Protein AF-A0A1W5D2E6-F1 (afdb_monomer_lite)

Radius of gyration: 30.98 Å; chains: 1; bounding box: 102×56×121 Å

pLDDT: mean 81.38, std 22.85, range [20.59, 98.94]

Organism: NCBI:txid136370

Foldseek 3Di:
DDDDDDDDDDDDDDPDPPPDPPPLDFQQFWDWDWQFIARPPFQWTFFFPAFEDWPQADPQLAHDPPDPDTDACLLPLLNLVQCLVLCVLLVGQEYEYSDHDLVGQSPNSLSSCRVSNHAYEYELDHNVQAQALLFGAQAPRNLVSSVSNCVSPLVRSSHQAYELGTASPVFLSSQLNLLSSLLSQLQSQVSCVLVVTPDHWYEHEHEPRPLCVLLSLQQLQDDDPSSHGQEYEYQAELDFDPADCVLSCVLVVQVSQLLRGHHYAHAEYFHVPDPPTLPPCLCVCLDPSNVSGHSYYYYYHPEDDPLRRHQWYDDPSHTHGDPNSVSSSVSNVPHDHDIDGNVPDDNPNPDTHHNDDDDSRHQFDSQHEANYDPVLLVLQLLQFFKFFDDDQDQVVLQVLQVVLCVPDPLLQQLLDDTRRVSRGFLCVRYASRSSSGSSLRSQVVVPPPVDDLCSRCSVPRMHGDDRDDGDDVSNVSDVQCPPSRRGHRPDDYDPPPPPPDDDDDDDDDDRDDHDHRHDDPDPDDLADPADDFADPQPSPDDDDDDDDDDDDDDDDDDDDDPPPPPDPDFDWDWDAPLNNQKIFTFGPQWDWCVSPDDDPSQKTKIAGVRRHKIKMKGKAQADPDDPDVVVSQVVVVCNRHPDPPAKAWLDKDFDAQQQDDRPWTKMKTKIKHADDDDDDDPDFDFGIKIKIWMWTDDPQLSIIMIIIMIGGHTVPPFDPVQDDSNVPRHTDVVVVVVVRVVRRSHGIHRPRPCSSPRRD

InterPro domains:
  IPR004886 Glucanosyltransferase [PF03198] (22-335)
  IPR004886 Glucanosyltransferase [PTHR31468] (7-537)
  IPR007681 Ran-interacting Mog1 protein [PF04603] (575-712)
  IPR012946 X8 domain [PF07983] (384-463)
  IPR012946 X8 domain [SM00768] (384-476)
  IPR016123 Mog1/PsbP, alpha/beta/alpha sandwich [SSF55724] (571-757)
  IPR017853 Glycoside hydrolase superfamily [SSF51445] (30-332)

Structure (mmCIF, N/CA/C/O backbone):
data_AF-A0A1W5D2E6-F1
#
_entry.id   AF-A0A1W5D2E6-F1
#
loop_
_atom_site.group_PDB
_atom_site.id
_atom_site.type_symbol
_atom_site.label_atom_id
_atom_site.label_alt_id
_atom_site.label_comp_id
_atom_site.label_asym_id
_atom_site.label_entity_id
_atom_site.label_seq_id
_atom_site.pdbx_PDB_ins_code
_atom_site.Cartn_x
_atom_site.Cartn_y
_atom_site.Cartn_z
_atom_site.occupancy
_atom_site.B_iso_or_equiv
_atom_site.auth_seq_id
_atom_site.auth_comp_id
_atom_site.auth_asym_id
_atom_site.auth_atom_id
_atom_site.pdbx_PDB_model_num
ATOM 1 N N . MET A 1 1 ? 34.665 -3.885 -78.488 1.00 36.25 1 MET A N 1
ATOM 2 C CA . MET A 1 1 ? 35.850 -3.500 -77.691 1.00 36.25 1 MET A CA 1
ATOM 3 C C . MET A 1 1 ? 35.504 -2.256 -76.887 1.00 36.25 1 MET A C 1
ATOM 5 O O . MET A 1 1 ? 35.190 -1.267 -77.526 1.00 36.25 1 MET A O 1
ATOM 9 N N . LYS A 1 2 ? 35.619 -2.352 -75.547 1.00 33.34 2 LYS A N 1
ATOM 10 C CA . LYS A 1 2 ? 35.638 -1.280 -74.519 1.00 33.34 2 LYS A CA 1
ATOM 11 C C . LYS A 1 2 ? 34.358 -0.424 -74.384 1.00 33.34 2 LYS A C 1
ATOM 13 O O . LYS A 1 2 ? 33.822 0.007 -75.385 1.00 33.34 2 LYS A O 1
ATOM 18 N N . ALA A 1 3 ? 33.840 -0.054 -73.216 1.00 33.22 3 ALA A N 1
ATOM 19 C CA . ALA A 1 3 ? 33.986 -0.453 -71.815 1.00 33.22 3 ALA A CA 1
ATOM 20 C C . ALA A 1 3 ? 32.824 0.230 -71.039 1.00 33.22 3 ALA A C 1
ATOM 22 O O . ALA A 1 3 ? 32.215 1.171 -71.537 1.00 33.22 3 ALA A O 1
ATOM 23 N N . PHE A 1 4 ? 32.538 -0.284 -69.844 1.00 39.38 4 PHE A N 1
ATOM 24 C CA . PHE A 1 4 ? 31.516 0.100 -68.860 1.00 39.38 4 PHE A CA 1
ATOM 25 C C . PHE A 1 4 ? 31.466 1.587 -68.447 1.00 39.38 4 PHE A C 1
ATOM 27 O O . PHE A 1 4 ? 32.523 2.188 -68.289 1.00 39.38 4 PHE A O 1
ATOM 34 N N . ALA A 1 5 ? 30.264 2.094 -68.106 1.00 33.69 5 ALA A N 1
ATOM 35 C CA . ALA A 1 5 ? 29.977 2.792 -66.832 1.00 33.69 5 ALA A CA 1
ATOM 36 C C . ALA A 1 5 ? 28.471 3.138 -66.646 1.00 33.69 5 ALA A C 1
ATOM 38 O O . ALA A 1 5 ? 27.915 3.976 -67.345 1.00 33.69 5 ALA A O 1
ATOM 39 N N . VAL A 1 6 ? 27.851 2.428 -65.697 1.00 40.25 6 VAL A N 1
ATOM 40 C CA . VAL A 1 6 ? 26.822 2.786 -64.690 1.00 40.25 6 VAL A CA 1
ATOM 41 C C . VAL A 1 6 ? 25.993 4.079 -64.853 1.00 40.25 6 VAL A C 1
ATOM 43 O O . VAL A 1 6 ? 26.524 5.176 -64.726 1.00 40.25 6 VAL A O 1
ATOM 46 N N . ALA A 1 7 ? 24.660 3.932 -64.904 1.00 32.59 7 ALA A N 1
ATOM 47 C CA . ALA A 1 7 ? 23.712 4.773 -64.153 1.00 32.59 7 ALA A CA 1
ATOM 48 C C . ALA A 1 7 ? 22.392 4.008 -63.939 1.00 32.59 7 ALA A C 1
ATOM 50 O O . ALA A 1 7 ? 21.722 3.604 -64.889 1.00 32.59 7 ALA A O 1
ATOM 51 N N . SER A 1 8 ? 22.078 3.758 -62.671 1.00 35.81 8 SER A N 1
ATOM 52 C CA . SER A 1 8 ? 21.013 2.881 -62.197 1.00 35.81 8 SER A CA 1
ATOM 53 C C . SER A 1 8 ? 19.644 3.568 -62.135 1.00 35.81 8 SER A C 1
ATOM 55 O O . SER A 1 8 ? 19.521 4.738 -61.790 1.00 35.81 8 SER A O 1
ATOM 57 N N . THR A 1 9 ? 18.633 2.764 -62.451 1.00 42.16 9 THR A N 1
ATOM 58 C CA . THR A 1 9 ? 17.215 2.788 -62.054 1.00 42.16 9 THR A CA 1
ATOM 59 C C . THR A 1 9 ? 16.783 3.760 -60.944 1.00 42.16 9 THR A C 1
ATOM 61 O O . THR A 1 9 ? 17.215 3.628 -59.801 1.00 42.16 9 THR A O 1
ATOM 64 N N . ALA A 1 10 ? 15.783 4.595 -61.242 1.00 33.59 10 ALA A N 1
ATOM 65 C CA . ALA A 1 10 ? 14.859 5.154 -60.254 1.00 33.59 10 ALA A CA 1
ATOM 66 C C . ALA A 1 10 ? 13.450 5.239 -60.865 1.00 33.59 10 ALA A C 1
ATOM 68 O O . ALA A 1 10 ? 13.145 6.150 -61.631 1.00 33.59 10 ALA A O 1
ATOM 69 N N . LEU A 1 11 ? 12.595 4.265 -60.549 1.00 39.44 11 LEU A N 1
ATOM 70 C CA . LEU A 1 11 ? 11.156 4.334 -60.794 1.00 39.44 11 LEU A CA 1
ATOM 71 C C . LEU A 1 11 ? 10.424 3.758 -59.572 1.00 39.44 11 LEU A C 1
ATOM 73 O O . LEU A 1 11 ? 10.769 2.674 -59.114 1.00 39.44 11 LEU A O 1
ATOM 77 N N . ALA A 1 12 ? 9.391 4.487 -59.142 1.00 41.38 12 ALA A N 1
ATOM 78 C CA . ALA A 1 12 ? 8.338 4.138 -58.181 1.00 41.38 12 ALA A CA 1
ATOM 79 C C . ALA A 1 12 ? 8.630 4.280 -56.667 1.00 41.38 12 ALA A C 1
ATOM 81 O O . ALA A 1 12 ? 9.140 3.375 -56.020 1.00 41.38 12 ALA A O 1
ATOM 82 N N . ALA A 1 13 ? 8.151 5.390 -56.091 1.00 34.28 13 ALA A N 1
ATOM 83 C CA . ALA A 1 13 ? 7.590 5.475 -54.734 1.00 34.28 13 ALA A CA 1
ATOM 84 C C . ALA A 1 13 ? 6.632 6.689 -54.709 1.00 34.28 13 ALA A C 1
ATOM 86 O O . ALA A 1 13 ? 7.052 7.822 -54.909 1.00 34.28 13 ALA A O 1
ATOM 87 N N . ALA A 1 14 ? 5.322 6.452 -54.807 1.00 33.94 14 ALA A N 1
ATOM 88 C CA . ALA A 1 14 ? 4.388 6.420 -53.674 1.00 33.94 14 ALA A CA 1
ATOM 89 C C . ALA A 1 14 ? 3.873 7.817 -53.264 1.00 33.94 14 ALA A C 1
ATOM 91 O O . ALA A 1 14 ? 4.271 8.392 -52.258 1.00 33.94 14 ALA A O 1
ATOM 92 N N . THR A 1 15 ? 2.919 8.337 -54.039 1.00 41.38 15 THR A N 1
ATOM 93 C CA . THR A 1 15 ? 1.980 9.382 -53.616 1.00 41.38 15 THR A CA 1
ATOM 94 C C . THR A 1 15 ? 0.681 8.731 -53.139 1.00 41.38 15 THR A C 1
ATOM 96 O O . THR A 1 15 ? -0.186 8.418 -53.946 1.00 41.38 15 THR A O 1
ATOM 99 N N . PHE A 1 16 ? 0.546 8.540 -51.826 1.00 34.06 16 PHE A N 1
ATOM 100 C CA . PHE A 1 16 ? -0.740 8.380 -51.132 1.00 34.06 16 PHE A CA 1
ATOM 101 C C . PHE A 1 16 ? -0.587 8.890 -49.689 1.00 34.06 16 PHE A C 1
ATOM 103 O O . PHE A 1 16 ? -0.501 8.125 -48.738 1.00 34.06 16 PHE A O 1
ATOM 110 N N . PHE A 1 17 ? -0.546 10.214 -49.520 1.00 39.28 17 PHE A N 1
ATOM 111 C CA . PHE A 1 17 ? -0.928 10.836 -48.251 1.00 39.28 17 PHE A CA 1
ATOM 112 C C . PHE A 1 17 ? -2.448 11.017 -48.276 1.00 39.28 17 PHE A C 1
ATOM 114 O O . PHE A 1 17 ? -2.961 12.088 -48.591 1.00 39.28 17 PHE A O 1
ATOM 121 N N . ALA A 1 18 ? -3.177 9.937 -48.000 1.00 37.12 18 ALA A N 1
ATOM 122 C CA . ALA A 1 18 ? -4.539 10.058 -47.512 1.00 37.12 18 ALA A CA 1
ATOM 123 C C . ALA A 1 18 ? -4.429 10.292 -46.003 1.00 37.12 18 ALA A C 1
ATOM 125 O O . ALA A 1 18 ? -4.087 9.383 -45.251 1.00 37.12 18 ALA A O 1
ATOM 126 N N . ALA A 1 19 ? -4.655 11.534 -45.579 1.00 41.53 19 ALA A N 1
ATOM 127 C CA . ALA A 1 19 ? -4.911 11.854 -44.186 1.00 41.53 19 ALA A CA 1
ATOM 128 C C . ALA A 1 19 ? -6.223 11.164 -43.788 1.00 41.53 19 ALA A C 1
ATOM 130 O O . ALA A 1 19 ? -7.311 11.706 -43.976 1.00 41.53 19 ALA A O 1
ATOM 131 N N . SER A 1 20 ? -6.120 9.930 -43.301 1.00 36.53 20 SER A N 1
ATOM 132 C CA . SER A 1 20 ? -7.195 9.305 -42.549 1.00 36.53 20 SER A CA 1
ATOM 133 C C . SER A 1 20 ? -7.398 10.160 -41.308 1.00 36.53 20 SER A C 1
ATOM 135 O O . SER A 1 20 ? -6.490 10.288 -40.489 1.00 36.53 20 SER A O 1
ATOM 137 N N . ALA A 1 21 ? -8.569 10.784 -41.193 1.00 36.22 21 ALA A N 1
ATOM 138 C CA . ALA A 1 21 ? -9.030 11.310 -39.923 1.00 36.22 21 ALA A CA 1
ATOM 139 C C . ALA A 1 21 ? -8.904 10.174 -38.899 1.00 36.22 21 ALA A C 1
ATOM 141 O O . ALA A 1 21 ? -9.580 9.151 -39.025 1.00 36.22 21 ALA A O 1
ATOM 142 N N . VAL A 1 22 ? -7.980 10.320 -37.948 1.00 39.28 22 VAL A N 1
ATOM 143 C CA . VAL A 1 22 ? -7.880 9.430 -36.797 1.00 39.28 22 VAL A CA 1
ATOM 144 C C . VAL A 1 22 ? -9.149 9.692 -36.001 1.00 39.28 22 VAL A C 1
ATOM 146 O O . VAL A 1 22 ? -9.239 10.653 -35.243 1.00 39.28 22 VAL A O 1
ATOM 149 N N . ALA A 1 23 ? -10.188 8.896 -36.246 1.00 38.03 23 ALA A N 1
ATOM 150 C CA . ALA A 1 23 ? -11.199 8.700 -35.227 1.00 38.03 23 ALA A CA 1
ATOM 151 C C . ALA A 1 23 ? -10.423 8.245 -33.990 1.00 38.03 23 ALA A C 1
ATOM 153 O O . ALA A 1 23 ? -9.665 7.282 -34.103 1.00 38.03 23 ALA A O 1
ATOM 154 N N . ALA A 1 24 ? -10.533 8.972 -32.877 1.00 42.16 24 ALA A N 1
ATOM 155 C CA . ALA A 1 24 ? -9.917 8.590 -31.615 1.00 42.16 24 ALA A CA 1
ATOM 156 C C . ALA A 1 24 ? -10.390 7.169 -31.274 1.00 42.16 24 ALA A C 1
ATOM 158 O O . ALA A 1 24 ? -11.513 6.959 -30.815 1.00 42.16 24 ALA A O 1
ATOM 159 N N . THR A 1 25 ? -9.586 6.167 -31.621 1.00 56.38 25 THR A N 1
ATOM 160 C CA . THR A 1 25 ? -9.869 4.783 -31.279 1.00 56.38 25 THR A CA 1
ATOM 161 C C . THR A 1 25 ? -9.471 4.647 -29.830 1.00 56.38 25 THR A C 1
ATOM 163 O O . THR A 1 25 ? -8.283 4.663 -29.519 1.00 56.38 25 THR A O 1
ATOM 166 N N . SER A 1 26 ? -10.464 4.552 -28.949 1.00 75.75 26 SER A N 1
ATOM 167 C CA . SER A 1 26 ? -10.233 4.223 -27.549 1.00 75.75 26 SER A CA 1
ATOM 168 C C . SER A 1 26 ? -9.262 3.041 -27.452 1.00 75.75 26 SER A C 1
ATOM 170 O O . SER A 1 26 ? -9.483 2.044 -28.146 1.00 75.75 26 SER A O 1
ATOM 172 N N . ALA A 1 27 ? -8.217 3.132 -26.621 1.00 88.06 27 ALA A N 1
ATOM 173 C CA . ALA A 1 27 ? -7.291 2.019 -26.388 1.00 88.06 27 ALA A CA 1
ATOM 174 C C . ALA A 1 27 ? -8.068 0.734 -26.066 1.00 88.06 27 ALA A C 1
ATOM 176 O O . ALA A 1 27 ? -9.068 0.780 -25.345 1.00 88.06 27 ALA A O 1
ATOM 177 N N . ASP A 1 28 ? -7.638 -0.398 -26.619 1.00 94.00 28 ASP A N 1
ATOM 178 C CA . ASP A 1 28 ? -8.306 -1.683 -26.408 1.00 94.00 28 ASP A CA 1
ATOM 179 C C . ASP A 1 28 ? -8.207 -2.086 -24.926 1.00 94.00 28 ASP A C 1
ATOM 181 O O . ASP A 1 28 ? -7.097 -2.294 -24.445 1.00 94.00 28 ASP A O 1
ATOM 185 N N . PRO A 1 29 ? -9.318 -2.197 -24.171 1.00 96.56 29 PRO A N 1
ATOM 186 C CA . PRO A 1 29 ? -9.242 -2.533 -22.756 1.00 96.56 29 PRO A CA 1
ATOM 187 C C . PRO A 1 29 ? -8.433 -3.807 -22.499 1.00 96.56 29 PRO A C 1
ATOM 189 O O . PRO A 1 29 ? -8.549 -4.784 -23.241 1.00 96.56 29 PRO A O 1
ATOM 192 N N . ILE A 1 30 ? -7.688 -3.833 -21.398 1.00 98.00 30 ILE A N 1
ATOM 193 C CA . ILE A 1 30 ? -7.042 -5.057 -20.922 1.00 98.00 30 ILE A CA 1
ATOM 194 C C . ILE A 1 30 ? -8.035 -5.857 -20.075 1.00 98.00 30 ILE A C 1
ATOM 196 O O . ILE A 1 30 ? -8.772 -5.302 -19.259 1.00 98.00 30 ILE A O 1
ATOM 200 N N . VAL A 1 31 ? -8.076 -7.169 -20.293 1.00 97.38 31 VAL A N 1
ATOM 201 C CA . VAL A 1 31 ? -8.897 -8.126 -19.543 1.00 97.38 31 VAL A CA 1
ATOM 202 C C . VAL A 1 31 ? -8.028 -9.219 -18.938 1.00 97.38 31 VAL A C 1
ATOM 204 O O . VAL A 1 31 ? -6.968 -9.557 -19.463 1.00 97.38 31 VAL A O 1
ATOM 207 N N . ILE A 1 32 ? -8.501 -9.796 -17.838 1.00 97.81 32 ILE A N 1
ATOM 208 C CA . ILE A 1 32 ? -7.811 -10.861 -17.110 1.00 97.81 32 ILE A CA 1
ATOM 209 C C . ILE A 1 32 ? -8.435 -12.205 -17.483 1.00 97.81 32 ILE A C 1
ATOM 211 O O . ILE A 1 32 ? -9.660 -12.355 -17.481 1.00 97.81 32 ILE A O 1
ATOM 215 N N . LYS A 1 33 ? -7.596 -13.198 -17.784 1.00 96.44 33 LYS A N 1
ATOM 216 C CA . LYS A 1 33 ? -8.008 -14.600 -17.922 1.00 96.44 33 LYS A CA 1
ATOM 217 C C . LYS A 1 33 ? -6.957 -15.480 -17.256 1.00 96.44 33 LYS A C 1
ATOM 219 O O . LYS A 1 33 ? -5.831 -15.551 -17.737 1.00 96.44 33 LYS A O 1
ATOM 224 N N . GLY A 1 34 ? -7.340 -16.179 -16.187 1.00 95.44 34 GLY A N 1
ATOM 225 C CA . GLY A 1 34 ? -6.388 -16.938 -15.370 1.00 95.44 34 GLY A CA 1
ATOM 226 C C . GLY A 1 34 ? -5.283 -16.027 -14.838 1.00 95.44 34 GLY A C 1
ATOM 227 O O . GLY A 1 34 ? -5.564 -14.921 -14.389 1.00 95.44 34 GLY A O 1
ATOM 228 N N . SER A 1 35 ? -4.031 -16.460 -14.976 1.00 96.25 35 SER A N 1
ATOM 229 C CA . SER A 1 35 ? -2.854 -15.732 -14.499 1.00 96.25 35 SER A CA 1
ATOM 230 C C . SER A 1 35 ? -2.250 -14.752 -15.516 1.00 96.25 35 SER A C 1
ATOM 232 O O . SER A 1 35 ? -1.088 -14.379 -15.384 1.00 96.25 35 SER A O 1
ATOM 234 N N . LYS A 1 36 ? -2.992 -14.353 -16.561 1.00 98.06 36 LYS A N 1
ATOM 235 C CA . LYS A 1 36 ? -2.472 -13.497 -17.644 1.00 98.06 36 LYS A CA 1
ATOM 236 C C . LYS A 1 36 ? -3.422 -12.359 -18.024 1.00 98.06 36 LYS A C 1
ATOM 238 O O . LYS A 1 36 ? -4.648 -12.483 -17.927 1.00 98.06 36 LYS A O 1
ATOM 243 N N . PHE A 1 37 ? -2.832 -11.264 -18.498 1.00 98.62 37 PHE A N 1
ATOM 244 C CA . PHE A 1 37 ? -3.532 -10.127 -19.093 1.00 98.62 37 PHE A CA 1
ATOM 245 C C . PHE A 1 37 ? -3.624 -10.270 -20.612 1.00 98.62 37 PHE A C 1
ATOM 247 O O . PHE A 1 37 ? -2.695 -10.755 -21.254 1.00 98.62 37 PHE A O 1
ATOM 254 N N . PHE A 1 38 ? -4.725 -9.809 -21.203 1.00 98.50 38 PHE A N 1
ATOM 255 C CA . PHE A 1 38 ? -4.955 -9.860 -22.644 1.00 98.50 38 PHE A CA 1
ATOM 256 C C . PHE A 1 38 ? -5.627 -8.589 -23.148 1.00 98.50 38 PHE A C 1
ATOM 258 O O . PHE A 1 38 ? -6.512 -8.044 -22.491 1.00 98.50 38 PHE A O 1
ATOM 265 N N . TYR A 1 39 ? -5.282 -8.174 -24.361 1.00 97.69 39 TYR A N 1
ATOM 266 C CA . TYR A 1 39 ? -6.081 -7.213 -25.115 1.00 97.69 39 TYR A CA 1
ATOM 267 C C . TYR A 1 39 ? -7.482 -7.780 -25.373 1.00 97.69 39 TYR A C 1
ATOM 269 O O . TYR A 1 39 ? -7.623 -8.896 -25.886 1.00 97.69 39 TYR A O 1
ATOM 277 N N . LYS A 1 40 ? -8.534 -7.034 -25.024 1.00 96.12 40 LYS A N 1
ATOM 278 C CA . LYS A 1 40 ? -9.923 -7.507 -25.111 1.00 96.12 40 LYS A CA 1
ATOM 279 C C . LYS A 1 40 ? -10.347 -7.855 -26.536 1.00 96.12 40 LYS A C 1
ATOM 281 O O . LYS A 1 40 ? -11.109 -8.804 -26.716 1.00 96.12 40 LYS A O 1
ATOM 286 N N . THR A 1 41 ? -9.894 -7.101 -27.534 1.00 94.81 41 THR A N 1
ATOM 287 C CA . THR A 1 41 ? -10.375 -7.229 -28.913 1.00 94.81 41 THR A CA 1
ATOM 288 C C . THR A 1 41 ? -9.628 -8.310 -29.688 1.00 94.81 41 THR A C 1
ATOM 290 O O . THR A 1 41 ? -10.265 -9.131 -30.344 1.00 94.81 41 THR A O 1
ATOM 293 N N . ASN A 1 42 ? -8.291 -8.336 -29.629 1.00 94.94 42 ASN A N 1
ATOM 294 C CA . ASN A 1 42 ? -7.484 -9.295 -30.406 1.00 94.94 42 ASN A CA 1
ATOM 295 C C . ASN A 1 42 ? -7.012 -10.523 -29.601 1.00 94.94 42 ASN A C 1
ATOM 297 O O . ASN A 1 42 ? -6.576 -11.517 -30.187 1.00 94.94 42 ASN A O 1
ATOM 301 N N . GLY A 1 43 ? -7.118 -10.478 -28.272 1.00 97.38 43 GLY A N 1
ATOM 302 C CA . GLY A 1 43 ? -6.757 -11.577 -27.386 1.00 97.38 43 GLY A CA 1
ATOM 303 C C . GLY A 1 43 ? -5.258 -11.821 -27.227 1.00 97.38 43 GLY A C 1
ATOM 304 O O . GLY A 1 43 ? -4.902 -12.817 -26.613 1.00 97.38 43 GLY A O 1
ATOM 305 N N . THR A 1 44 ? -4.371 -10.988 -27.764 1.00 97.88 44 THR A N 1
ATOM 306 C CA . THR A 1 44 ? -2.923 -11.121 -27.547 1.00 97.88 44 THR A CA 1
ATOM 307 C C . THR A 1 44 ? -2.587 -10.826 -26.088 1.00 97.88 44 THR A C 1
ATOM 309 O O . THR A 1 44 ? -3.153 -9.906 -25.493 1.00 97.88 44 THR A O 1
ATOM 312 N N . GLU A 1 45 ? -1.691 -11.619 -25.505 1.00 98.31 45 GLU A N 1
ATOM 313 C CA . GLU A 1 45 ? -1.188 -11.405 -24.149 1.00 98.31 45 GLU A CA 1
ATOM 314 C C . GLU A 1 45 ? -0.533 -10.026 -24.004 1.00 98.31 45 GLU A C 1
ATOM 316 O O . GLU A 1 45 ? 0.216 -9.574 -24.874 1.00 98.31 45 GLU A O 1
ATOM 321 N N . PHE A 1 46 ? -0.841 -9.357 -22.897 1.00 98.56 46 PHE A N 1
ATOM 322 C CA . PHE A 1 46 ? -0.326 -8.042 -22.551 1.00 98.56 46 PHE A CA 1
ATOM 323 C C . PHE A 1 46 ? 0.738 -8.174 -21.460 1.00 98.56 46 PHE A C 1
ATOM 325 O O . PHE A 1 46 ? 0.436 -8.589 -20.343 1.00 98.56 46 PHE A O 1
ATOM 332 N N . PHE A 1 47 ? 1.973 -7.782 -21.776 1.00 98.69 47 PHE A N 1
ATOM 333 C CA . PHE A 1 47 ? 3.054 -7.651 -20.800 1.00 98.69 47 PHE A CA 1
ATOM 334 C C . PHE A 1 47 ? 3.243 -6.180 -20.429 1.00 98.69 47 PHE A C 1
ATOM 336 O O . PHE A 1 47 ? 3.383 -5.325 -21.308 1.00 98.69 47 PHE A O 1
ATOM 343 N N . ILE A 1 48 ? 3.287 -5.893 -19.133 1.00 98.88 48 ILE A N 1
ATOM 344 C CA . ILE A 1 48 ? 3.518 -4.563 -18.577 1.00 98.88 48 ILE A CA 1
ATOM 345 C C . ILE A 1 48 ? 4.984 -4.182 -18.811 1.00 98.88 48 ILE A C 1
ATOM 347 O O . ILE A 1 48 ? 5.892 -4.833 -18.301 1.00 98.88 48 ILE A O 1
ATOM 351 N N . LYS A 1 49 ? 5.206 -3.115 -19.581 1.00 98.69 49 LYS A N 1
ATOM 352 C CA . LYS A 1 49 ? 6.473 -2.379 -19.697 1.00 98.69 49 LYS A CA 1
ATOM 353 C C . LYS A 1 49 ? 6.247 -1.023 -19.047 1.00 98.69 49 LYS A C 1
ATOM 355 O O . LYS A 1 49 ? 5.833 -0.070 -19.713 1.00 98.69 49 LYS A O 1
ATOM 360 N N . GLY A 1 50 ? 6.357 -1.000 -17.725 1.00 98.69 50 GLY A N 1
ATOM 361 C CA . GLY A 1 50 ? 5.827 0.078 -16.910 1.00 98.69 50 GLY A CA 1
ATOM 362 C C . GLY A 1 50 ? 6.873 1.029 -16.347 1.00 98.69 50 GLY A C 1
ATOM 363 O O . GLY A 1 50 ? 8.037 0.661 -16.203 1.00 98.69 50 GLY A O 1
ATOM 364 N N . ILE A 1 51 ? 6.431 2.234 -15.983 1.00 98.88 51 ILE A N 1
ATOM 365 C CA . ILE A 1 51 ? 7.211 3.199 -15.197 1.00 98.88 51 ILE A CA 1
ATOM 366 C C . ILE A 1 51 ? 6.315 3.842 -14.128 1.00 98.88 51 ILE A C 1
ATOM 368 O O . ILE A 1 51 ? 5.184 4.234 -14.418 1.00 98.88 51 ILE A O 1
ATOM 372 N N . ALA A 1 52 ? 6.809 3.954 -12.897 1.00 98.62 52 ALA A N 1
ATOM 373 C CA . ALA A 1 52 ? 6.179 4.724 -11.830 1.00 98.62 52 ALA A CA 1
ATOM 374 C C . ALA A 1 52 ? 6.225 6.228 -12.164 1.00 98.62 52 ALA A C 1
ATOM 376 O O . ALA A 1 52 ? 7.289 6.772 -12.460 1.00 98.62 52 ALA A O 1
ATOM 377 N N . TYR A 1 53 ? 5.069 6.893 -12.176 1.00 97.94 53 TYR A N 1
ATOM 378 C CA . TYR A 1 53 ? 4.898 8.262 -12.668 1.00 97.94 53 TYR A CA 1
ATOM 379 C C . TYR A 1 53 ? 4.150 9.100 -11.628 1.00 97.94 53 TYR A C 1
ATOM 381 O O . TYR A 1 53 ? 2.939 9.278 -11.717 1.00 97.94 53 TYR A O 1
ATOM 389 N N . GLN A 1 54 ? 4.871 9.585 -10.617 1.00 94.38 54 GLN A N 1
ATOM 390 C CA . GLN A 1 54 ? 4.337 10.404 -9.530 1.00 94.38 54 GLN A CA 1
ATOM 391 C C . GLN A 1 54 ? 5.411 11.373 -9.032 1.00 94.38 54 GLN A C 1
ATOM 393 O O . GLN A 1 54 ? 6.584 11.028 -9.028 1.00 94.38 54 GLN A O 1
ATOM 398 N N . GLN A 1 55 ? 5.004 12.570 -8.617 1.00 87.31 55 GLN A N 1
ATOM 399 C CA . GLN A 1 55 ? 5.869 13.534 -7.936 1.00 87.31 55 GLN A CA 1
ATOM 400 C C . GLN A 1 55 ? 5.325 13.818 -6.537 1.00 87.31 55 GLN A C 1
ATOM 402 O O . GLN A 1 55 ? 4.106 13.767 -6.327 1.00 87.31 55 GLN A O 1
ATOM 407 N N . ASP A 1 56 ? 6.215 14.192 -5.620 1.00 76.31 56 ASP A N 1
ATOM 408 C CA . ASP A 1 56 ? 5.883 14.676 -4.275 1.00 76.31 56 ASP A CA 1
ATOM 409 C C . ASP A 1 56 ? 5.087 13.655 -3.445 1.00 76.31 56 ASP A C 1
ATOM 411 O O . ASP A 1 56 ? 4.225 13.998 -2.631 1.00 76.31 56 ASP A O 1
ATOM 415 N N . VAL A 1 57 ? 5.369 12.375 -3.670 1.00 63.03 57 VAL A N 1
ATOM 416 C CA . VAL A 1 57 ? 4.857 11.258 -2.883 1.00 63.03 57 VAL A CA 1
ATOM 417 C C . VAL A 1 57 ? 6.065 10.427 -2.487 1.00 63.03 57 VAL A C 1
ATOM 419 O O . VAL A 1 57 ? 6.838 10.009 -3.339 1.00 63.03 57 VAL A O 1
ATOM 422 N N . GLY A 1 58 ? 6.249 10.210 -1.188 1.00 59.16 58 GLY A N 1
ATOM 423 C CA . GLY A 1 58 ? 7.326 9.369 -0.684 1.00 59.16 58 GLY A CA 1
ATOM 424 C C . GLY A 1 58 ? 7.182 7.916 -1.142 1.00 59.16 58 GLY A C 1
ATOM 425 O O . GLY A 1 58 ? 6.134 7.497 -1.646 1.00 59.16 58 GLY A O 1
ATOM 426 N N . GLY A 1 59 ? 8.235 7.129 -0.904 1.00 57.59 59 GLY A N 1
ATOM 427 C CA . GLY A 1 59 ? 8.240 5.696 -1.196 1.00 57.59 59 GLY A CA 1
ATOM 428 C C . GLY A 1 59 ? 6.961 5.018 -0.698 1.00 57.59 59 GLY A C 1
ATOM 429 O O . GLY A 1 59 ? 6.445 5.337 0.378 1.00 57.59 59 GLY A O 1
ATOM 430 N N . ASN A 1 60 ? 6.430 4.105 -1.504 1.00 51.62 60 ASN A N 1
ATOM 431 C CA . ASN A 1 60 ? 5.192 3.377 -1.241 1.00 51.62 60 ASN A CA 1
ATOM 432 C C . ASN A 1 60 ? 3.884 4.186 -1.213 1.00 51.62 60 ASN A C 1
ATOM 434 O O . ASN A 1 60 ? 2.899 3.719 -0.635 1.00 51.62 60 ASN A O 1
ATOM 438 N N . GLY A 1 61 ? 3.817 5.372 -1.814 1.00 52.16 61 GLY A N 1
ATOM 439 C CA . GLY A 1 61 ? 2.586 6.168 -1.754 1.00 52.16 61 GLY A CA 1
ATOM 440 C C . GLY A 1 61 ? 2.416 6.938 -0.434 1.00 52.16 61 GLY A C 1
ATOM 441 O O . GLY A 1 61 ? 1.328 7.445 -0.155 1.00 52.16 61 GLY A O 1
ATOM 442 N N . SER A 1 62 ? 3.468 6.993 0.393 1.00 49.94 62 SER A N 1
ATOM 443 C CA . SER A 1 62 ? 3.505 7.672 1.695 1.00 49.94 62 SER A CA 1
ATOM 444 C C . SER A 1 62 ? 3.747 9.181 1.550 1.00 49.94 62 SER A C 1
ATOM 446 O O . SER A 1 62 ? 4.159 9.665 0.501 1.00 49.94 62 SER A O 1
ATOM 448 N N . THR A 1 63 ? 3.528 9.966 2.606 1.00 42.22 63 THR A N 1
ATOM 449 C CA . THR A 1 63 ? 3.992 11.362 2.656 1.00 42.22 63 THR A CA 1
ATOM 450 C C . THR A 1 63 ? 5.502 11.419 2.879 1.00 42.22 63 THR A C 1
ATOM 452 O O . THR A 1 63 ? 6.027 10.694 3.726 1.00 42.22 63 THR A O 1
ATOM 455 N N . THR A 1 64 ? 6.195 12.340 2.214 1.00 40.09 64 THR A N 1
ATOM 456 C CA . THR A 1 64 ? 7.500 12.850 2.663 1.00 40.09 64 THR A CA 1
ATOM 457 C C . THR A 1 64 ? 7.286 13.649 3.956 1.00 40.09 64 THR A C 1
ATOM 459 O O . THR A 1 64 ? 6.319 14.412 4.047 1.00 40.09 64 THR A O 1
ATOM 462 N N . VAL A 1 65 ? 8.144 13.479 4.971 1.00 33.66 65 VAL A N 1
ATOM 463 C CA . VAL A 1 65 ? 8.023 14.169 6.274 1.00 33.66 65 VAL A CA 1
ATOM 464 C C . VAL A 1 65 ? 7.775 15.672 6.062 1.00 33.66 65 VAL A C 1
ATOM 466 O O . VAL A 1 65 ? 8.587 16.365 5.454 1.00 33.66 65 VAL A O 1
ATOM 469 N N . GLY A 1 66 ? 6.626 16.171 6.536 1.00 34.62 66 GLY A N 1
ATOM 470 C CA . GLY A 1 66 ? 6.251 17.592 6.483 1.00 34.62 66 GLY A CA 1
ATOM 471 C C . GLY A 1 66 ? 5.407 18.048 5.282 1.00 34.62 66 GLY A C 1
ATOM 472 O O . GLY A 1 66 ? 4.929 19.183 5.300 1.00 34.62 66 GLY A O 1
ATOM 473 N N . SER A 1 67 ? 5.147 17.197 4.282 1.00 41.72 67 SER A N 1
ATOM 474 C CA . SER A 1 67 ? 4.256 17.517 3.154 1.00 41.72 67 SER A CA 1
ATOM 475 C C . SER A 1 67 ? 3.021 16.615 3.152 1.00 41.72 67 SER A C 1
ATOM 477 O O . SER A 1 67 ? 3.097 15.418 2.903 1.00 41.72 67 SER A O 1
ATOM 479 N N . SER A 1 68 ? 1.847 17.201 3.405 1.00 52.53 68 SER A N 1
ATOM 480 C CA . SER A 1 68 ? 0.545 16.531 3.212 1.00 52.53 68 SER A CA 1
ATOM 481 C C . SER A 1 68 ? 0.016 16.667 1.778 1.00 52.53 68 SER A C 1
ATOM 483 O O . SER A 1 68 ? -1.128 16.302 1.497 1.00 52.53 68 SER A O 1
ATOM 485 N N . THR A 1 69 ? 0.829 17.240 0.888 1.00 67.00 69 THR A N 1
ATOM 486 C CA . THR A 1 69 ? 0.474 17.575 -0.487 1.00 67.00 69 THR A CA 1
ATOM 487 C C . THR A 1 69 ? 1.216 16.659 -1.443 1.00 67.00 69 THR A C 1
ATOM 489 O O . THR A 1 69 ? 2.436 16.568 -1.365 1.00 67.00 69 THR A O 1
ATOM 492 N N . PHE A 1 70 ? 0.463 16.017 -2.331 1.00 85.00 70 PHE A N 1
ATOM 493 C CA . PHE A 1 70 ? 0.976 15.298 -3.491 1.00 85.00 70 PHE A CA 1
ATOM 494 C C . PHE A 1 70 ? 0.650 16.093 -4.755 1.00 85.00 70 PHE A C 1
ATOM 496 O O . PHE A 1 70 ? -0.328 16.851 -4.781 1.00 85.00 70 PHE A O 1
ATOM 503 N N . THR A 1 71 ? 1.432 15.886 -5.808 1.00 88.44 71 THR A N 1
ATOM 504 C CA . THR A 1 71 ? 1.128 16.412 -7.140 1.00 88.44 71 THR A CA 1
ATOM 505 C C . THR A 1 71 ? 0.395 15.337 -7.932 1.00 88.44 71 THR A C 1
ATOM 507 O O . THR A 1 71 ? 0.941 14.256 -8.108 1.00 88.44 71 THR A O 1
ATOM 510 N N . ASP A 1 72 ? -0.831 15.602 -8.397 1.00 94.44 72 ASP A N 1
ATOM 511 C CA . ASP A 1 72 ? -1.559 14.703 -9.306 1.00 94.44 72 ASP A CA 1
ATOM 512 C C . ASP A 1 72 ? -1.040 14.902 -10.741 1.00 94.44 72 ASP A C 1
ATOM 514 O O . ASP A 1 72 ? -1.379 15.910 -11.373 1.00 94.44 72 ASP A O 1
ATOM 518 N N . PRO A 1 73 ? -0.234 13.972 -11.286 1.00 94.94 73 PRO A N 1
ATOM 519 C CA . PRO A 1 73 ? 0.354 14.158 -12.604 1.00 94.94 73 PRO A CA 1
ATOM 520 C C . PRO A 1 73 ? -0.680 13.983 -13.723 1.00 94.94 73 PRO A C 1
ATOM 522 O O . PRO A 1 73 ? -0.484 14.486 -14.824 1.00 94.94 73 PRO A O 1
ATOM 525 N N . LEU A 1 74 ? -1.808 13.311 -13.463 1.00 97.44 74 LEU A N 1
ATOM 526 C CA . LEU A 1 74 ? -2.873 13.117 -14.448 1.00 97.44 74 LEU A CA 1
ATOM 527 C C . LEU A 1 74 ? -3.753 14.365 -14.598 1.00 97.44 74 LEU A C 1
ATOM 529 O O . LEU A 1 74 ? -4.450 14.511 -15.604 1.00 97.44 74 LEU A O 1
ATOM 533 N N . ALA A 1 75 ? -3.713 15.266 -13.617 1.00 96.69 75 ALA A N 1
ATOM 534 C CA . ALA A 1 75 ? -4.351 16.576 -13.661 1.00 96.69 75 ALA A CA 1
ATOM 535 C C . ALA A 1 75 ? -3.406 17.692 -14.159 1.00 96.69 75 ALA A C 1
ATOM 537 O O . ALA A 1 75 ? -3.762 18.871 -14.095 1.00 96.69 75 ALA A O 1
ATOM 538 N N . ASP A 1 76 ? -2.231 17.337 -14.701 1.00 95.12 76 ASP A N 1
ATOM 539 C CA . ASP A 1 76 ? -1.282 18.257 -15.338 1.00 95.12 76 ASP A CA 1
ATOM 540 C C . ASP A 1 76 ? -1.113 17.961 -16.846 1.00 95.12 76 ASP A C 1
ATOM 542 O O . ASP A 1 76 ? -0.191 17.255 -17.271 1.00 95.12 76 ASP A O 1
ATOM 546 N N . PRO A 1 77 ? -1.965 18.536 -17.718 1.00 96.25 77 PRO A N 1
ATOM 547 C CA . PRO A 1 77 ? -1.841 18.355 -19.163 1.00 96.25 77 PRO A CA 1
ATOM 548 C C . PRO A 1 77 ? -0.510 18.860 -19.742 1.00 96.25 77 PRO A C 1
ATOM 550 O O . PRO A 1 77 ? -0.086 18.381 -20.795 1.00 96.25 77 PRO A O 1
ATOM 553 N N . VAL A 1 78 ? 0.150 19.833 -19.103 1.00 96.12 78 VAL A N 1
ATOM 554 C CA . VAL A 1 78 ? 1.429 20.371 -19.590 1.00 96.12 78 VAL A CA 1
ATOM 555 C C . VAL A 1 78 ? 2.549 19.374 -19.302 1.00 96.12 78 VAL A C 1
ATOM 557 O O . VAL A 1 78 ? 3.291 19.027 -20.226 1.00 96.12 78 VAL A O 1
ATOM 560 N N . GLY A 1 79 ? 2.611 18.855 -18.073 1.00 96.06 79 GLY A N 1
ATOM 561 C CA . GLY A 1 79 ? 3.507 17.770 -17.674 1.00 96.06 79 GLY A CA 1
ATOM 562 C C . GLY A 1 79 ? 3.313 16.520 -18.527 1.00 96.06 79 GLY A C 1
ATOM 563 O O . GLY A 1 79 ? 4.260 16.071 -19.174 1.00 96.06 79 GLY A O 1
ATOM 564 N N . CYS A 1 80 ? 2.075 16.031 -18.671 1.00 96.31 80 CYS A N 1
ATOM 565 C CA . CYS A 1 80 ? 1.797 14.856 -19.503 1.00 96.31 80 CYS A CA 1
ATOM 566 C C . CYS A 1 80 ? 2.256 15.047 -20.954 1.00 96.31 80 CYS A C 1
ATOM 568 O O . CYS A 1 80 ? 2.898 14.170 -21.535 1.00 96.31 80 CYS A O 1
ATOM 570 N N . LYS A 1 81 ? 1.984 16.213 -21.554 1.00 97.62 81 LYS A N 1
ATOM 571 C CA . LYS A 1 81 ? 2.409 16.507 -22.930 1.00 97.62 81 LYS A CA 1
ATOM 572 C C . LYS A 1 81 ? 3.934 16.540 -23.079 1.00 97.62 81 LYS A C 1
ATOM 574 O O . LYS A 1 81 ? 4.446 16.149 -24.129 1.00 97.62 81 LYS A O 1
ATOM 579 N N . ARG A 1 82 ? 4.651 17.024 -22.062 1.00 97.88 82 ARG A N 1
ATOM 580 C CA . ARG A 1 82 ? 6.120 17.029 -22.010 1.00 97.88 82 ARG A CA 1
ATOM 581 C C . ARG A 1 82 ? 6.677 15.610 -21.885 1.00 97.88 82 ARG A C 1
ATOM 583 O O . ARG A 1 82 ? 7.648 15.282 -22.565 1.00 97.88 82 ARG A O 1
ATOM 590 N N . ASP A 1 83 ? 6.060 14.786 -21.044 1.00 98.50 83 ASP A N 1
ATOM 591 C CA . ASP A 1 83 ? 6.628 13.514 -20.593 1.00 98.50 83 ASP A CA 1
ATOM 592 C C . ASP A 1 83 ? 6.273 12.321 -21.487 1.00 98.50 83 ASP A C 1
ATOM 594 O O . ASP A 1 83 ? 7.106 11.439 -21.693 1.00 98.50 83 ASP A O 1
ATOM 598 N N . ILE A 1 84 ? 5.086 12.298 -22.103 1.00 98.56 84 ILE A N 1
ATOM 599 C CA . ILE A 1 84 ? 4.645 11.191 -22.973 1.00 98.56 84 ILE A CA 1
ATOM 600 C C . ILE A 1 84 ? 5.644 10.871 -24.104 1.00 98.56 84 ILE A C 1
ATOM 602 O O . ILE A 1 84 ? 5.956 9.693 -24.292 1.00 98.56 84 ILE A O 1
ATOM 606 N N . PRO A 1 85 ? 6.228 11.848 -24.828 1.00 98.50 85 PRO A N 1
ATOM 607 C CA . PRO A 1 85 ? 7.254 11.558 -25.832 1.00 98.50 85 PRO A CA 1
ATOM 608 C C . PRO A 1 85 ? 8.521 10.893 -25.268 1.00 98.50 85 PRO A C 1
ATOM 610 O O . PRO A 1 85 ? 9.237 10.208 -26.004 1.00 98.50 85 PRO A O 1
ATOM 613 N N . LEU A 1 86 ? 8.834 11.108 -23.987 1.00 98.75 86 LEU A N 1
ATOM 614 C CA . LEU A 1 86 ? 9.951 10.461 -23.299 1.00 98.75 86 LEU A CA 1
ATOM 615 C C . LEU A 1 86 ? 9.566 9.052 -22.835 1.00 98.75 86 LEU A C 1
ATOM 617 O O . LEU A 1 86 ? 10.337 8.125 -23.066 1.00 98.75 86 LEU A O 1
ATOM 621 N N . LEU A 1 87 ? 8.355 8.863 -22.304 1.00 98.81 87 LEU A N 1
ATOM 622 C CA . LEU A 1 87 ? 7.799 7.539 -21.994 1.00 98.81 87 LEU A CA 1
ATOM 623 C C . LEU A 1 87 ? 7.753 6.636 -23.242 1.00 98.81 87 LEU A C 1
ATOM 625 O O . LEU A 1 87 ? 8.166 5.479 -23.202 1.00 98.81 87 LEU A O 1
ATOM 629 N N . GLN A 1 88 ? 7.363 7.172 -24.401 1.00 98.31 88 GLN A N 1
ATOM 630 C CA . GLN A 1 88 ? 7.381 6.423 -25.664 1.00 98.31 88 GLN A CA 1
ATOM 631 C C . GLN A 1 88 ? 8.799 5.993 -26.083 1.00 98.31 88 GLN A C 1
ATOM 633 O O . GLN A 1 88 ? 8.982 4.889 -26.594 1.00 98.31 88 GLN A O 1
ATOM 638 N N . GLN A 1 89 ? 9.822 6.819 -25.834 1.00 98.38 89 GLN A N 1
ATOM 639 C CA . GLN A 1 89 ? 11.227 6.450 -26.080 1.00 98.38 89 GLN A CA 1
ATOM 640 C C . GLN A 1 89 ? 11.732 5.349 -25.136 1.00 98.38 89 GLN A C 1
ATOM 642 O O . GLN A 1 89 ? 12.666 4.623 -25.477 1.00 98.38 89 GLN A O 1
ATOM 647 N N . LEU A 1 90 ? 11.103 5.200 -23.972 1.00 98.50 90 LEU A N 1
ATOM 648 C CA . LEU A 1 90 ? 11.355 4.120 -23.020 1.00 98.50 90 LEU A CA 1
ATOM 649 C C . LEU A 1 90 ? 10.508 2.871 -23.321 1.00 98.50 90 LEU A C 1
ATOM 651 O O . LEU A 1 90 ? 10.513 1.923 -22.545 1.00 98.50 90 LEU A O 1
ATOM 655 N N . SER A 1 91 ? 9.794 2.837 -24.456 1.00 97.94 91 SER A N 1
ATOM 656 C CA . SER A 1 91 ? 8.862 1.756 -24.815 1.00 97.94 91 SER A CA 1
ATOM 657 C C . SER A 1 91 ? 7.792 1.489 -23.747 1.00 97.94 91 SER A C 1
ATOM 659 O O . SER A 1 91 ? 7.284 0.368 -23.646 1.00 97.94 91 SER A O 1
ATOM 661 N N . THR A 1 92 ? 7.455 2.508 -22.952 1.00 98.75 92 THR A N 1
ATOM 662 C CA . THR A 1 92 ? 6.471 2.410 -21.879 1.00 98.75 92 THR A CA 1
ATOM 663 C C . THR A 1 92 ? 5.088 2.164 -22.463 1.00 98.75 92 THR A C 1
ATOM 665 O O . THR A 1 92 ? 4.638 2.899 -23.341 1.00 98.75 92 THR A O 1
ATOM 668 N N . ASN A 1 93 ? 4.396 1.151 -21.948 1.00 98.56 93 ASN A N 1
ATOM 669 C CA . ASN A 1 93 ? 2.988 0.900 -22.253 1.00 98.56 93 ASN A CA 1
ATOM 670 C C . ASN A 1 93 ? 2.090 1.014 -21.019 1.00 98.56 93 ASN A C 1
ATOM 672 O O . ASN A 1 93 ? 0.883 0.890 -21.155 1.00 98.56 93 ASN A O 1
ATOM 676 N N . THR A 1 94 ? 2.650 1.210 -19.825 1.00 98.94 94 THR A N 1
ATOM 677 C CA . THR A 1 94 ? 1.892 1.319 -18.575 1.00 98.94 94 THR A CA 1
ATOM 678 C C . THR A 1 94 ? 2.557 2.342 -17.663 1.00 98.94 94 THR A C 1
ATOM 680 O O . THR A 1 94 ? 3.778 2.371 -17.557 1.00 98.94 94 THR A O 1
ATOM 683 N N . ILE A 1 95 ? 1.779 3.162 -16.975 1.00 98.88 95 ILE A N 1
ATOM 684 C CA . ILE A 1 95 ? 2.256 3.961 -15.850 1.00 98.88 95 ILE A CA 1
ATOM 685 C C . ILE A 1 95 ? 1.557 3.522 -14.568 1.00 98.88 95 ILE A C 1
ATOM 687 O O . ILE A 1 95 ? 0.389 3.123 -14.602 1.00 98.88 95 ILE A O 1
ATOM 691 N N . ARG A 1 96 ? 2.277 3.596 -13.448 1.00 98.69 96 ARG A N 1
ATOM 692 C CA . ARG A 1 96 ? 1.688 3.507 -12.108 1.00 98.69 96 ARG A CA 1
ATOM 693 C C . ARG A 1 96 ? 1.625 4.897 -11.494 1.00 98.69 96 ARG A C 1
ATOM 695 O O . ARG A 1 96 ? 2.636 5.593 -11.498 1.00 98.69 96 ARG A O 1
ATOM 702 N N . VAL A 1 97 ? 0.463 5.277 -10.974 1.00 98.19 97 VAL A N 1
ATOM 703 C CA . VAL A 1 97 ? 0.244 6.552 -10.276 1.00 98.19 97 VAL A CA 1
ATOM 704 C C . VAL A 1 97 ? -0.273 6.237 -8.874 1.00 98.19 97 VAL A C 1
ATOM 706 O O . VAL A 1 97 ? -1.291 5.560 -8.734 1.00 98.19 97 VAL A O 1
ATOM 709 N N . TYR A 1 98 ? 0.440 6.701 -7.848 1.00 96.06 98 TYR A N 1
ATOM 710 C CA . TYR A 1 98 ? 0.205 6.342 -6.443 1.00 96.06 98 TYR A CA 1
ATOM 711 C C . TYR A 1 98 ? -0.869 7.194 -5.764 1.00 96.06 98 TYR A C 1
ATOM 713 O O . TYR A 1 98 ? -1.420 6.789 -4.742 1.00 96.06 98 TYR A O 1
ATOM 721 N N . ALA A 1 99 ? -1.125 8.397 -6.280 1.00 93.31 99 ALA A N 1
ATOM 722 C CA . ALA A 1 99 ? -2.108 9.311 -5.722 1.00 93.31 99 ALA A CA 1
ATOM 723 C C . ALA A 1 99 ? -2.675 10.235 -6.802 1.00 93.31 99 ALA A C 1
ATOM 725 O O . ALA A 1 99 ? -1.933 10.932 -7.499 1.00 93.31 99 ALA A O 1
ATOM 726 N N . ILE A 1 100 ? -4.006 10.284 -6.886 1.00 93.56 100 ILE A N 1
ATOM 727 C CA . ILE A 1 100 ? -4.738 11.238 -7.721 1.00 93.56 100 ILE A CA 1
ATOM 728 C C . ILE A 1 100 ? -5.753 12.017 -6.888 1.00 93.56 100 ILE A C 1
ATOM 730 O O . ILE A 1 100 ? -6.303 11.522 -5.901 1.00 93.56 100 ILE A O 1
ATOM 734 N N . ASN A 1 101 ? -6.056 13.233 -7.320 1.00 93.31 101 ASN A N 1
ATOM 735 C CA . ASN A 1 101 ? -7.159 14.011 -6.796 1.00 93.31 101 ASN A CA 1
ATOM 736 C C . ASN A 1 101 ? -8.397 13.761 -7.661 1.00 93.31 101 ASN A C 1
ATOM 738 O O . ASN A 1 101 ? -8.598 14.408 -8.686 1.00 93.31 101 ASN A O 1
ATOM 742 N N . ALA A 1 102 ? -9.272 12.859 -7.212 1.00 94.56 102 ALA A N 1
ATOM 743 C CA . ALA A 1 102 ? -10.488 12.468 -7.932 1.00 94.56 102 ALA A CA 1
ATOM 744 C C . ALA A 1 102 ? -11.463 13.626 -8.250 1.00 94.56 102 ALA A C 1
ATOM 746 O O . ALA A 1 102 ? -12.389 13.447 -9.035 1.00 94.56 102 ALA A O 1
ATOM 747 N N . SER A 1 103 ? -11.289 14.808 -7.644 1.00 94.25 103 SER A N 1
ATOM 748 C CA . SER A 1 103 ? -12.103 15.997 -7.945 1.00 94.25 103 SER A CA 1
ATOM 749 C C . SER A 1 103 ? -11.569 16.844 -9.110 1.00 94.25 103 SER A C 1
ATOM 751 O O . SER A 1 103 ? -12.237 17.798 -9.509 1.00 94.25 103 SER A O 1
ATOM 753 N N . GLN A 1 104 ? -10.367 16.560 -9.619 1.00 95.81 104 GLN A N 1
ATOM 754 C CA . GLN A 1 104 ? -9.766 17.267 -10.755 1.00 95.81 104 GLN A CA 1
ATOM 755 C C . GLN A 1 104 ? -10.137 16.618 -12.098 1.00 95.81 104 GLN A C 1
ATOM 757 O O . GLN A 1 104 ? -10.660 15.509 -12.146 1.00 95.81 104 GLN A O 1
ATOM 762 N N . ASP A 1 105 ? -9.910 17.343 -13.196 1.00 95.81 105 ASP A N 1
ATOM 763 C CA . ASP A 1 105 ? -10.161 16.845 -14.550 1.00 95.81 105 ASP A CA 1
ATOM 764 C C . ASP A 1 105 ? -8.923 16.130 -15.104 1.00 95.81 105 ASP A C 1
ATOM 766 O O . ASP A 1 105 ? -7.899 16.760 -15.369 1.00 95.81 105 ASP A O 1
ATOM 770 N N . HIS A 1 106 ? -9.042 14.822 -15.328 1.00 97.81 106 HIS A N 1
ATOM 771 C CA . HIS A 1 106 ? -7.978 13.985 -15.896 1.00 97.81 106 HIS A CA 1
ATOM 772 C C . HIS A 1 106 ? -8.109 13.773 -17.410 1.00 97.81 106 HIS A C 1
ATOM 774 O O . HIS A 1 106 ? -7.276 13.095 -18.015 1.00 97.81 106 HIS A O 1
ATOM 780 N N . SER A 1 107 ? -9.148 14.324 -18.048 1.00 97.25 107 SER A N 1
ATOM 781 C CA . SER A 1 107 ? -9.541 13.953 -19.415 1.00 97.25 107 SER A CA 1
ATOM 782 C C . SER A 1 107 ? -8.447 14.188 -20.455 1.00 97.25 107 SER A C 1
ATOM 784 O O . SER A 1 107 ? -8.195 13.323 -21.293 1.00 97.25 107 SER A O 1
ATOM 786 N N . GLN A 1 108 ? -7.752 15.327 -20.388 1.00 97.94 108 GLN A N 1
ATOM 787 C CA . GLN A 1 108 ? -6.715 15.673 -21.362 1.00 97.94 108 GLN A CA 1
ATOM 788 C C . GLN A 1 108 ? -5.489 14.765 -21.252 1.00 97.94 108 GLN A C 1
ATOM 790 O O . GLN A 1 108 ? -5.012 14.268 -22.272 1.00 97.94 108 GLN A O 1
ATOM 795 N N . CYS A 1 109 ? -4.979 14.527 -20.038 1.00 98.12 109 CYS A N 1
ATOM 796 C CA . CYS A 1 109 ? -3.825 13.649 -19.861 1.00 98.12 109 CYS A CA 1
ATOM 797 C C . CYS A 1 109 ? -4.176 12.199 -20.209 1.00 98.12 109 CYS A C 1
ATOM 799 O O . CYS A 1 109 ? -3.452 11.564 -20.974 1.00 98.12 109 CYS A O 1
ATOM 801 N N . MET A 1 110 ? -5.324 11.698 -19.737 1.00 98.31 110 MET A N 1
ATOM 802 C CA . MET A 1 110 ? -5.768 10.336 -20.035 1.00 98.31 110 MET A CA 1
ATOM 803 C C . MET A 1 110 ? -5.981 10.109 -21.532 1.00 98.31 110 MET A C 1
ATOM 805 O O . MET A 1 110 ? -5.600 9.050 -22.031 1.00 98.31 110 MET A O 1
ATOM 809 N N . GLN A 1 111 ? -6.498 11.103 -22.264 1.00 97.56 111 GLN A N 1
ATOM 810 C CA . GLN A 1 111 ? -6.593 11.033 -23.723 1.00 97.56 111 GLN A CA 1
ATOM 811 C C . GLN A 1 111 ? -5.209 10.973 -24.379 1.00 97.56 111 GLN A C 1
ATOM 813 O O . GLN A 1 111 ? -4.990 10.135 -25.247 1.00 97.56 111 GLN A O 1
ATOM 818 N N . MET A 1 112 ? -4.252 11.806 -23.956 1.00 98.19 112 MET A N 1
ATOM 819 C CA . MET A 1 112 ? -2.895 11.768 -24.519 1.00 98.19 112 MET A CA 1
ATOM 820 C C . MET A 1 112 ? -2.183 10.439 -24.228 1.00 98.19 112 MET A C 1
ATOM 822 O O . MET A 1 112 ? -1.502 9.906 -25.104 1.00 98.19 112 MET A O 1
ATOM 826 N N . LEU A 1 113 ? -2.359 9.876 -23.029 1.00 98.50 113 LEU A N 1
ATOM 827 C CA . LEU A 1 113 ? -1.851 8.546 -22.681 1.00 98.50 113 LEU A CA 1
ATOM 828 C C . LEU A 1 113 ? -2.493 7.470 -23.562 1.00 98.50 113 LEU A C 1
ATOM 830 O O . LEU A 1 113 ? -1.798 6.606 -24.093 1.00 98.50 113 LEU A O 1
ATOM 834 N N . GLN A 1 114 ? -3.806 7.554 -23.775 1.00 96.56 114 GLN A N 1
ATOM 835 C CA . GLN A 1 114 ? -4.551 6.634 -24.627 1.00 96.56 114 GLN A CA 1
ATOM 836 C C . GLN A 1 114 ? -4.083 6.693 -26.088 1.00 96.56 114 GLN A C 1
ATOM 838 O O . GLN A 1 114 ? -3.832 5.645 -26.684 1.00 96.56 114 GLN A O 1
ATOM 843 N N . ASP A 1 115 ? -3.901 7.896 -26.638 1.00 96.50 115 ASP A N 1
ATOM 844 C CA . ASP A 1 115 ? -3.381 8.127 -27.993 1.00 96.50 115 ASP A CA 1
ATOM 845 C C . ASP A 1 115 ? -1.947 7.592 -28.150 1.00 96.50 115 ASP A C 1
ATOM 847 O O . ASP A 1 115 ? -1.555 7.135 -29.225 1.00 96.50 115 ASP A O 1
ATOM 851 N N . ALA A 1 116 ? -1.168 7.611 -27.064 1.00 97.56 116 ALA A N 1
ATOM 852 C CA . ALA A 1 116 ? 0.177 7.051 -27.003 1.00 97.56 116 ALA A CA 1
ATOM 853 C C . ALA A 1 116 ? 0.214 5.530 -26.763 1.00 97.56 116 ALA A C 1
ATOM 855 O O . ALA A 1 116 ? 1.296 4.946 -26.819 1.00 97.56 116 ALA A O 1
ATOM 856 N N . GLY A 1 117 ? -0.932 4.886 -26.509 1.00 97.06 117 GLY A N 1
ATOM 857 C CA . GLY A 1 117 ? -1.016 3.461 -26.174 1.00 97.06 117 GLY A CA 1
ATOM 858 C C . GLY A 1 117 ? -0.521 3.116 -24.763 1.00 97.06 117 GLY A C 1
ATOM 859 O O . GLY A 1 117 ? -0.133 1.972 -24.525 1.00 97.06 117 GLY A O 1
ATOM 860 N N . ILE A 1 118 ? -0.520 4.088 -23.847 1.00 98.75 118 ILE A N 1
ATOM 861 C CA . ILE A 1 118 ? -0.074 3.950 -22.457 1.00 98.75 118 ILE A CA 1
ATOM 862 C C . ILE A 1 118 ? -1.286 3.728 -21.542 1.00 98.75 118 ILE A C 1
ATOM 864 O O . ILE A 1 118 ? -2.244 4.507 -21.534 1.00 98.75 118 ILE A O 1
ATOM 868 N N . TYR A 1 119 ? -1.230 2.650 -20.764 1.00 98.81 119 TYR A N 1
ATOM 869 C CA . TYR A 1 119 ? -2.222 2.248 -19.775 1.00 98.81 119 TYR A CA 1
ATOM 870 C C . TYR A 1 119 ? -1.897 2.804 -18.387 1.00 98.81 119 TYR A C 1
ATOM 872 O O . TYR A 1 119 ? -0.762 3.174 -18.107 1.00 98.81 119 TYR A O 1
ATOM 880 N N . LEU A 1 120 ? -2.895 2.841 -17.511 1.00 98.81 120 LEU A N 1
ATOM 881 C CA . LEU A 1 120 ? -2.783 3.309 -16.134 1.00 98.81 120 LEU A CA 1
ATOM 882 C C . LEU A 1 120 ? -3.115 2.179 -15.156 1.00 98.81 120 LEU A C 1
ATOM 884 O O . LEU A 1 120 ? -4.176 1.562 -15.262 1.00 98.81 120 LEU A O 1
ATOM 888 N N . ILE A 1 121 ? -2.242 1.967 -14.175 1.00 98.88 121 ILE A N 1
ATOM 889 C CA . ILE A 1 121 ? -2.599 1.354 -12.894 1.00 98.88 121 ILE A CA 1
ATOM 890 C C . ILE A 1 121 ? -2.590 2.470 -11.850 1.00 98.88 121 ILE A C 1
ATOM 892 O O . ILE A 1 121 ? -1.578 3.149 -11.691 1.00 98.88 121 ILE A O 1
ATOM 896 N N . ALA A 1 122 ? -3.714 2.680 -11.171 1.00 98.56 122 ALA A N 1
ATOM 897 C CA . ALA A 1 122 ? -3.839 3.721 -10.154 1.00 98.56 122 ALA A CA 1
ATOM 898 C C . ALA A 1 122 ? -4.021 3.102 -8.768 1.00 98.56 122 ALA A C 1
ATOM 900 O O . ALA A 1 122 ? -4.857 2.216 -8.578 1.00 98.56 122 ALA A O 1
ATOM 901 N N . ASP A 1 123 ? -3.271 3.576 -7.787 1.00 98.56 123 ASP A N 1
ATOM 902 C CA . ASP A 1 123 ? -3.552 3.280 -6.390 1.00 98.56 123 ASP A CA 1
ATOM 903 C C . ASP A 1 123 ? -4.813 4.064 -5.961 1.00 98.56 123 ASP A C 1
ATOM 905 O O . ASP A 1 123 ? -5.036 5.205 -6.368 1.00 98.56 123 ASP A O 1
ATOM 909 N N . LEU A 1 124 ? -5.698 3.426 -5.188 1.00 98.44 124 LEU A N 1
ATOM 910 C CA . LEU A 1 124 ? -6.964 4.037 -4.752 1.00 98.44 124 LEU A CA 1
ATOM 911 C C . LEU A 1 124 ? -6.784 4.978 -3.556 1.00 98.44 124 LEU A C 1
ATOM 913 O O . LEU A 1 124 ? -7.600 5.874 -3.322 1.00 98.44 124 LEU A O 1
ATOM 917 N N . SER A 1 125 ? -5.726 4.750 -2.782 1.00 94.88 125 SER A N 1
ATOM 918 C CA . SER A 1 125 ? -5.335 5.589 -1.659 1.00 94.88 125 SER A CA 1
ATOM 919 C C . SER A 1 125 ? -4.686 6.893 -2.103 1.00 94.88 125 SER A C 1
ATOM 921 O O . SER A 1 125 ? -4.288 7.078 -3.245 1.00 94.88 125 SER A O 1
ATOM 923 N N . GLN A 1 126 ? -4.540 7.791 -1.140 1.00 88.56 126 GLN A N 1
ATOM 924 C CA . GLN A 1 126 ? -3.601 8.902 -1.204 1.00 88.56 126 GLN A CA 1
ATOM 925 C C . GLN A 1 126 ? -2.848 8.972 0.134 1.00 88.56 126 GLN A C 1
ATOM 927 O O . GLN A 1 126 ? -3.339 8.408 1.118 1.00 88.56 126 GLN A O 1
ATOM 932 N N . PRO A 1 127 ? -1.725 9.705 0.237 1.00 82.88 127 PRO A N 1
ATOM 933 C CA . PRO A 1 127 ? -0.848 9.649 1.411 1.00 82.88 127 PRO A CA 1
ATOM 934 C C . PRO A 1 127 ? -1.534 9.914 2.756 1.00 82.88 127 PRO A C 1
ATOM 936 O O . PRO A 1 127 ? -1.115 9.411 3.789 1.00 82.88 127 PRO A O 1
ATOM 939 N N . THR A 1 128 ? -2.607 10.709 2.749 1.00 83.56 128 THR A N 1
ATOM 940 C CA . THR A 1 128 ? -3.340 11.085 3.967 1.00 83.56 128 THR A CA 1
ATOM 941 C C . THR A 1 128 ? -4.684 10.383 4.150 1.00 83.56 128 THR A C 1
ATOM 943 O O . THR A 1 128 ? -5.347 10.634 5.151 1.00 83.56 128 THR A O 1
ATOM 946 N N . ILE A 1 129 ? -5.117 9.572 3.179 1.00 89.50 129 ILE A N 1
ATOM 947 C CA . ILE A 1 129 ? -6.345 8.770 3.251 1.00 89.50 129 ILE A CA 1
ATOM 948 C C . ILE A 1 129 ? -6.020 7.393 2.667 1.00 89.50 129 ILE A C 1
ATOM 950 O O . ILE A 1 129 ? -6.107 7.155 1.457 1.00 89.50 129 ILE A O 1
ATOM 954 N N . SER A 1 130 ? -5.599 6.503 3.554 1.00 92.38 130 SER A N 1
ATOM 955 C CA . SER A 1 130 ? -5.169 5.138 3.274 1.00 92.38 130 SER A CA 1
ATOM 956 C C . SER A 1 130 ? -5.492 4.249 4.477 1.00 92.38 130 SER A C 1
ATOM 958 O O . SER A 1 130 ? -5.868 4.736 5.545 1.00 92.38 130 SER A O 1
ATOM 960 N N . ILE A 1 131 ? -5.362 2.934 4.310 1.00 94.44 131 ILE A N 1
ATOM 961 C CA . ILE A 1 131 ? -5.407 2.010 5.444 1.00 94.44 131 ILE A CA 1
ATOM 962 C C . ILE A 1 131 ? -4.082 2.162 6.195 1.00 94.44 131 ILE A C 1
ATOM 964 O O . ILE A 1 131 ? -3.031 1.789 5.673 1.00 94.44 131 ILE A O 1
ATOM 968 N N . ASN A 1 132 ? -4.134 2.725 7.403 1.00 86.38 132 ASN A N 1
ATOM 969 C CA . ASN A 1 132 ? -2.974 2.819 8.285 1.00 86.38 132 ASN A CA 1
ATOM 970 C C . ASN A 1 132 ? -2.581 1.409 8.754 1.00 86.38 132 ASN A C 1
ATOM 972 O O . ASN A 1 132 ? -3.436 0.633 9.158 1.00 86.38 132 ASN A O 1
ATOM 976 N N . ARG A 1 133 ? -1.302 1.049 8.684 1.00 86.69 133 ARG A N 1
ATOM 977 C CA . ARG A 1 133 ? -0.847 -0.290 9.076 1.00 86.69 133 ARG A CA 1
ATOM 978 C C . ARG A 1 133 ? -0.870 -0.533 10.586 1.00 86.69 133 ARG A C 1
ATOM 980 O O . ARG A 1 133 ? -1.116 -1.662 10.997 1.00 86.69 133 ARG A O 1
ATOM 987 N N . ASP A 1 134 ? -0.648 0.515 11.376 1.00 80.75 134 ASP A N 1
ATOM 988 C CA . ASP A 1 134 ? -0.537 0.445 12.836 1.00 80.75 134 ASP A CA 1
ATOM 989 C C . ASP A 1 134 ? -1.921 0.500 13.493 1.00 80.75 134 ASP A C 1
ATOM 991 O O . ASP A 1 134 ? -2.192 -0.178 14.481 1.00 80.75 134 ASP A O 1
ATOM 995 N N . THR A 1 135 ? -2.834 1.274 12.899 1.00 80.31 135 THR A N 1
ATOM 996 C CA . THR A 1 135 ? -4.226 1.431 13.348 1.00 80.31 135 THR A CA 1
ATOM 997 C C . THR A 1 135 ? -5.202 1.210 12.186 1.00 80.31 135 THR A C 1
ATOM 999 O O . THR A 1 135 ? -5.879 2.139 11.735 1.00 80.31 135 THR A O 1
ATOM 1002 N N . PRO A 1 136 ? -5.280 -0.016 11.640 1.00 89.94 136 PRO A N 1
ATOM 1003 C CA . PRO A 1 136 ? -5.989 -0.260 10.394 1.00 89.94 136 PRO A CA 1
ATOM 1004 C C . PRO A 1 136 ? -7.491 -0.047 10.522 1.00 89.94 136 PRO A C 1
ATOM 1006 O O . PRO A 1 136 ? -8.156 -0.569 11.416 1.00 89.94 136 PRO A O 1
ATOM 1009 N N . GLN A 1 137 ? -8.027 0.715 9.571 1.00 88.50 137 GLN A N 1
ATOM 1010 C CA . GLN A 1 137 ? -9.447 1.007 9.461 1.00 88.50 137 GLN A CA 1
ATOM 1011 C C . GLN A 1 137 ? -9.905 0.868 8.013 1.00 88.50 137 GLN A C 1
ATOM 1013 O O . GLN A 1 137 ? -9.240 1.306 7.075 1.00 88.50 137 GLN A O 1
ATOM 1018 N N . TRP A 1 138 ? -11.091 0.290 7.850 1.00 95.56 138 TRP A N 1
ATOM 1019 C CA . TRP A 1 138 ? -11.850 0.302 6.608 1.00 95.56 138 TRP A CA 1
ATOM 1020 C C . TRP A 1 138 ? -13.181 0.981 6.912 1.00 95.56 138 TRP A C 1
ATOM 1022 O O . TRP A 1 138 ? -14.125 0.346 7.376 1.00 95.56 138 TRP A O 1
ATOM 1032 N N . ASN A 1 139 ? -13.188 2.304 6.775 1.00 91.44 139 ASN A N 1
ATOM 1033 C CA . ASN A 1 139 ? -14.262 3.186 7.222 1.00 91.44 139 ASN A CA 1
ATOM 1034 C C . ASN A 1 139 ? -14.838 3.999 6.047 1.00 91.44 139 ASN A C 1
ATOM 1036 O O . ASN A 1 139 ? -14.365 3.903 4.910 1.00 91.44 139 ASN A O 1
ATOM 1040 N N . ASP A 1 140 ? -15.858 4.812 6.321 1.00 89.88 140 ASP A N 1
ATOM 1041 C CA . ASP A 1 140 ? -16.531 5.619 5.297 1.00 89.88 140 ASP A CA 1
ATOM 1042 C C . ASP A 1 140 ? -15.603 6.610 4.568 1.00 89.88 140 ASP A C 1
ATOM 1044 O O . ASP A 1 140 ? -15.819 6.892 3.388 1.00 89.88 140 ASP A O 1
ATOM 1048 N N . GLU A 1 141 ? -14.570 7.142 5.231 1.00 90.31 141 GLU A N 1
ATOM 1049 C CA . GLU A 1 141 ? -13.635 8.093 4.616 1.00 90.31 141 GLU A CA 1
ATOM 1050 C C . GLU A 1 141 ? -12.745 7.401 3.579 1.00 90.31 141 GLU A C 1
ATOM 1052 O O . GLU A 1 141 ? -12.674 7.849 2.430 1.00 90.31 141 GLU A O 1
ATOM 1057 N N . VAL A 1 142 ? -12.129 6.274 3.951 1.00 95.25 142 VAL A N 1
ATOM 1058 C CA . VAL A 1 142 ? -11.278 5.497 3.037 1.00 95.25 142 VAL A CA 1
ATOM 1059 C C . VAL A 1 142 ? -12.118 4.913 1.895 1.00 95.25 142 VAL A C 1
ATOM 1061 O O . VAL A 1 142 ? -11.733 5.015 0.729 1.00 95.25 142 VAL A O 1
ATOM 1064 N N . TYR A 1 143 ? -13.315 4.394 2.191 1.00 95.88 143 TYR A N 1
ATOM 1065 C CA . TYR A 1 143 ? -14.243 3.895 1.172 1.00 95.88 143 TYR A CA 1
ATOM 1066 C C . TYR A 1 143 ? -14.641 4.987 0.170 1.00 95.88 143 TYR A C 1
ATOM 1068 O O . TYR A 1 143 ? -14.639 4.766 -1.045 1.00 95.88 143 TYR A O 1
ATOM 1076 N N . LYS A 1 144 ? -14.964 6.193 0.655 1.00 94.56 144 LYS A N 1
ATOM 1077 C CA . LYS A 1 144 ? -15.312 7.331 -0.202 1.00 94.56 144 LYS A CA 1
ATOM 1078 C C . LYS A 1 144 ? -14.142 7.758 -1.083 1.00 94.56 144 LYS A C 1
ATOM 1080 O O . LYS A 1 144 ? -14.357 8.036 -2.262 1.00 94.56 144 LYS A O 1
ATOM 1085 N N . GLN A 1 145 ? -12.926 7.809 -0.543 1.00 95.50 145 GLN A N 1
ATOM 1086 C CA . GLN A 1 145 ? -11.729 8.095 -1.335 1.00 95.50 145 GLN A CA 1
ATOM 1087 C C . GLN A 1 145 ? -11.583 7.081 -2.477 1.00 95.50 145 GLN A C 1
ATOM 1089 O O . GLN A 1 145 ? -11.476 7.475 -3.638 1.00 95.50 145 GLN A O 1
ATOM 1094 N N . TYR A 1 146 ? -11.663 5.786 -2.165 1.00 98.31 146 TYR A N 1
ATOM 1095 C CA . TYR A 1 146 ? -11.442 4.728 -3.148 1.00 98.31 146 TYR A CA 1
ATOM 1096 C C . TYR A 1 146 ? -12.519 4.732 -4.241 1.00 98.31 146 TYR A C 1
ATOM 1098 O O . TYR A 1 146 ? -12.204 4.697 -5.429 1.00 98.31 146 TYR A O 1
ATOM 1106 N N . THR A 1 147 ? -13.795 4.851 -3.860 1.00 98.00 147 THR A N 1
ATOM 1107 C CA . THR A 1 147 ? -14.903 4.948 -4.828 1.00 98.00 147 THR A CA 1
ATOM 1108 C C . THR A 1 147 ? -14.812 6.195 -5.703 1.00 98.00 147 THR A C 1
ATOM 1110 O O . THR A 1 147 ? -15.076 6.104 -6.899 1.00 98.00 147 THR A O 1
ATOM 1113 N N . SER A 1 148 ? -14.354 7.327 -5.158 1.00 98.06 148 SER A N 1
ATOM 1114 C CA . SER A 1 148 ? -14.159 8.558 -5.936 1.00 98.06 148 SER A CA 1
ATOM 1115 C C . SER A 1 148 ? -13.084 8.388 -7.015 1.00 98.06 148 SER A C 1
ATOM 1117 O O . SER A 1 148 ? -13.279 8.836 -8.143 1.00 98.06 148 SER A O 1
ATOM 1119 N N . VAL A 1 149 ? -11.972 7.710 -6.703 1.00 98.56 149 VAL A N 1
ATOM 1120 C CA . VAL A 1 149 ? -10.921 7.391 -7.689 1.00 98.56 149 VAL A CA 1
ATOM 1121 C C . VAL A 1 149 ? -11.460 6.466 -8.784 1.00 98.56 149 VAL A C 1
ATOM 1123 O O . VAL A 1 149 ? -11.233 6.719 -9.969 1.00 98.56 149 VAL A O 1
ATOM 1126 N N . VAL A 1 150 ? -12.225 5.432 -8.411 1.00 98.69 150 VAL A N 1
ATOM 1127 C CA . VAL A 1 150 ? -12.888 4.543 -9.380 1.00 98.69 150 VAL A CA 1
ATOM 1128 C C . VAL A 1 150 ? -13.820 5.338 -10.298 1.00 98.69 150 VAL A C 1
ATOM 1130 O O . VAL A 1 150 ? -13.729 5.200 -11.517 1.00 98.69 150 VAL A O 1
ATOM 1133 N N . ASP A 1 151 ? -14.683 6.190 -9.744 1.00 98.38 151 ASP A N 1
ATOM 1134 C CA . ASP A 1 151 ? -15.650 6.983 -10.513 1.00 98.38 151 ASP A CA 1
ATOM 1135 C C . ASP A 1 151 ? -14.966 7.955 -11.484 1.00 98.38 151 ASP A C 1
ATOM 1137 O O . ASP A 1 151 ? -15.399 8.084 -12.633 1.00 98.38 151 ASP A O 1
ATOM 1141 N N . ALA A 1 152 ? -13.875 8.595 -11.050 1.00 98.19 152 ALA A N 1
ATOM 1142 C CA . ALA A 1 152 ? -13.096 9.515 -11.873 1.00 98.19 152 ALA A CA 1
ATOM 1143 C C . ALA A 1 152 ? -12.426 8.812 -13.066 1.00 98.19 152 ALA A C 1
ATOM 1145 O O . ALA A 1 152 ? -12.313 9.400 -14.142 1.00 98.19 152 ALA A O 1
ATOM 1146 N N . LEU A 1 153 ? -12.004 7.551 -12.900 1.00 98.31 153 LEU A N 1
ATOM 1147 C CA . LEU A 1 153 ? -11.162 6.857 -13.875 1.00 98.31 153 LEU A CA 1
ATOM 1148 C C . LEU A 1 153 ? -11.872 5.782 -14.718 1.00 98.31 153 LEU A C 1
ATOM 1150 O O . LEU A 1 153 ? -11.401 5.461 -15.809 1.00 98.31 153 LEU A O 1
ATOM 1154 N N . GLN A 1 154 ? -13.002 5.220 -14.280 1.00 96.69 154 GLN A N 1
ATOM 1155 C CA . GLN A 1 154 ? -13.580 4.011 -14.899 1.00 96.69 154 GLN A CA 1
ATOM 1156 C C . GLN A 1 154 ? -13.933 4.146 -16.394 1.00 96.69 154 GLN A C 1
ATOM 1158 O O . GLN A 1 154 ? -13.878 3.161 -17.136 1.00 96.69 154 GLN A O 1
ATOM 1163 N N . ASN A 1 155 ? -14.256 5.362 -16.855 1.00 95.38 155 ASN A N 1
ATOM 1164 C CA . ASN A 1 155 ? -14.620 5.622 -18.252 1.00 95.38 155 ASN A CA 1
ATOM 1165 C C . ASN A 1 155 ? -13.430 5.504 -19.221 1.00 95.38 155 ASN A C 1
ATOM 1167 O O . ASN A 1 155 ? -13.641 5.306 -20.420 1.00 95.38 155 ASN A O 1
ATOM 1171 N N . TYR A 1 156 ? -12.189 5.607 -18.739 1.00 97.31 156 TYR A N 1
ATOM 1172 C CA . TYR A 1 156 ? -11.008 5.517 -19.591 1.00 97.31 156 TYR A CA 1
ATOM 1173 C C . TYR A 1 156 ? -10.663 4.046 -19.864 1.00 97.31 156 TYR A C 1
ATOM 1175 O O . TYR A 1 156 ? -10.425 3.234 -18.964 1.00 97.31 156 TYR A O 1
ATOM 1183 N N . THR A 1 157 ? -10.637 3.656 -21.140 1.00 96.56 157 THR A N 1
ATOM 1184 C CA . THR A 1 157 ? -10.392 2.254 -21.520 1.00 96.56 157 THR A CA 1
ATOM 1185 C C . THR A 1 157 ? -8.949 1.809 -21.298 1.00 96.56 157 THR A C 1
ATOM 1187 O O . THR A 1 157 ? -8.709 0.611 -21.169 1.00 96.56 157 THR A O 1
ATOM 1190 N N . ASN A 1 158 ? -8.009 2.755 -21.212 1.00 97.94 158 ASN A N 1
ATOM 1191 C CA . ASN A 1 158 ? -6.612 2.502 -20.873 1.00 97.94 158 ASN A CA 1
ATOM 1192 C C . ASN A 1 158 ? -6.363 2.388 -19.356 1.00 97.94 158 ASN A C 1
ATOM 1194 O O . ASN A 1 158 ? -5.225 2.189 -18.952 1.00 97.94 158 ASN A O 1
ATOM 1198 N N . VAL A 1 159 ? -7.388 2.443 -18.498 1.00 98.62 159 VAL A N 1
ATOM 1199 C CA . VAL A 1 159 ? -7.239 2.050 -17.085 1.00 98.62 159 VAL A CA 1
ATOM 1200 C C . VAL A 1 159 ? -7.184 0.526 -17.000 1.00 98.62 159 VAL A C 1
ATOM 1202 O O . VAL A 1 159 ? -8.173 -0.163 -17.272 1.00 98.62 159 VAL A O 1
ATOM 1205 N N . LEU A 1 160 ? -6.011 -0.004 -16.663 1.00 98.56 160 LEU A N 1
ATOM 1206 C CA . LEU A 1 160 ? -5.736 -1.436 -16.562 1.00 98.56 160 LEU A CA 1
ATOM 1207 C C . LEU A 1 160 ? -6.310 -2.009 -15.265 1.00 98.56 160 LEU A C 1
ATOM 1209 O O . LEU A 1 160 ? -6.971 -3.049 -15.292 1.00 98.56 160 LEU A O 1
ATOM 1213 N N . GLY A 1 161 ? -6.095 -1.322 -14.144 1.00 98.62 161 GLY A N 1
ATOM 1214 C CA . GLY A 1 161 ? -6.475 -1.817 -12.827 1.00 98.62 161 GLY A CA 1
ATOM 1215 C C . GLY A 1 161 ? -6.253 -0.809 -11.709 1.00 98.62 161 GLY A C 1
ATOM 1216 O O . GLY A 1 161 ? -5.680 0.260 -11.924 1.00 98.62 161 GLY A O 1
ATOM 1217 N N . PHE A 1 162 ? -6.691 -1.191 -10.513 1.00 98.88 162 PHE A N 1
ATOM 1218 C CA . PHE A 1 162 ? -6.534 -0.409 -9.294 1.00 98.88 162 PHE A CA 1
ATOM 1219 C C . PHE A 1 162 ? -5.783 -1.182 -8.210 1.00 98.88 162 PHE A C 1
ATOM 1221 O O . PHE A 1 162 ? -6.052 -2.368 -8.024 1.00 98.88 162 PHE A O 1
ATOM 1228 N N . PHE A 1 163 ? -4.902 -0.527 -7.454 1.00 98.88 163 PHE A N 1
ATOM 1229 C CA . PHE A 1 163 ? -4.365 -1.088 -6.210 1.00 98.88 163 PHE A CA 1
ATOM 1230 C C . PHE A 1 163 ? -5.206 -0.625 -5.014 1.00 98.88 163 PHE A C 1
ATOM 1232 O O . PHE A 1 163 ? -5.357 0.571 -4.779 1.00 98.88 163 PHE A O 1
ATOM 1239 N N . ALA A 1 164 ? -5.743 -1.573 -4.241 1.00 98.56 164 ALA A N 1
ATOM 1240 C CA . ALA A 1 164 ? -6.494 -1.296 -3.008 1.00 98.56 164 ALA A CA 1
ATOM 1241 C C . ALA A 1 164 ? -5.597 -1.147 -1.764 1.00 98.56 164 ALA A C 1
ATOM 1243 O O . ALA A 1 164 ? -6.089 -1.008 -0.649 1.00 98.56 164 ALA A O 1
ATOM 1244 N N . GLY A 1 165 ? -4.283 -1.224 -1.944 1.00 96.38 165 GLY A N 1
ATOM 1245 C CA . GLY A 1 165 ? -3.289 -1.051 -0.899 1.00 96.38 165 GLY A CA 1
ATOM 1246 C C . GLY A 1 165 ? -1.891 -1.260 -1.466 1.00 96.38 165 GLY A C 1
ATOM 1247 O O . GLY A 1 165 ? -1.716 -2.012 -2.430 1.00 96.38 165 GLY A O 1
ATOM 1248 N N . ASN A 1 166 ? -0.918 -0.598 -0.849 1.00 94.94 166 ASN A N 1
ATOM 1249 C CA . ASN A 1 166 ? 0.487 -0.697 -1.204 1.00 94.94 166 ASN A CA 1
ATOM 1250 C C . ASN A 1 166 ? 1.331 -0.812 0.066 1.00 94.94 166 ASN A C 1
ATOM 1252 O O . ASN A 1 166 ? 1.336 0.108 0.878 1.00 94.94 166 ASN A O 1
ATOM 1256 N N . GLU A 1 167 ? 1.994 -1.954 0.249 1.00 92.12 167 GLU A N 1
ATOM 1257 C CA . GLU A 1 167 ? 2.868 -2.236 1.400 1.00 92.12 167 GLU A CA 1
ATOM 1258 C C . GLU A 1 167 ? 2.248 -1.863 2.759 1.00 92.12 167 GLU A C 1
ATOM 1260 O O . GLU A 1 167 ? 2.898 -1.274 3.631 1.00 92.12 167 GLU A O 1
ATOM 1265 N N . VAL A 1 168 ? 0.956 -2.171 2.932 1.00 92.56 168 VAL A N 1
ATOM 1266 C CA . VAL A 1 168 ? 0.259 -1.887 4.193 1.00 92.56 168 VAL A CA 1
ATOM 1267 C C . VAL A 1 168 ? 0.878 -2.758 5.279 1.00 92.56 168 VAL A C 1
ATOM 1269 O O . VAL A 1 168 ? 1.525 -2.238 6.182 1.00 92.56 168 VAL A O 1
ATOM 1272 N N . ALA A 1 169 ? 0.786 -4.080 5.130 1.00 90.69 169 ALA A N 1
ATOM 1273 C CA . ALA A 1 169 ? 1.598 -5.000 5.914 1.00 90.69 169 ALA A CA 1
ATOM 1274 C C . ALA A 1 169 ? 3.018 -5.047 5.331 1.00 90.69 169 ALA A C 1
ATOM 1276 O O . ALA A 1 169 ? 3.210 -5.482 4.191 1.00 90.69 169 ALA A O 1
ATOM 1277 N N . ASN A 1 170 ? 3.996 -4.599 6.115 1.00 85.50 170 ASN A N 1
ATOM 1278 C CA . ASN A 1 170 ? 5.415 -4.543 5.747 1.00 85.50 170 ASN A CA 1
ATOM 1279 C C . ASN A 1 170 ? 6.343 -5.116 6.839 1.00 85.50 170 ASN A C 1
ATOM 1281 O O . ASN A 1 170 ? 7.563 -4.979 6.773 1.00 85.50 170 ASN A O 1
ATOM 1285 N N . SER A 1 171 ? 5.763 -5.771 7.838 1.00 82.69 171 SER A N 1
ATOM 1286 C CA . SER A 1 171 ? 6.445 -6.397 8.967 1.00 82.69 171 SER A CA 1
ATOM 1287 C C . SER A 1 171 ? 5.516 -7.428 9.615 1.00 82.69 171 SER A C 1
ATOM 1289 O O . SER A 1 171 ? 4.306 -7.424 9.383 1.00 82.69 171 SER A O 1
ATOM 1291 N N . VAL A 1 172 ? 6.063 -8.321 10.440 1.00 80.75 172 VAL A N 1
ATOM 1292 C CA . VAL A 1 172 ? 5.276 -9.362 11.131 1.00 80.75 172 VAL A CA 1
ATOM 1293 C C . VAL A 1 172 ? 4.134 -8.761 11.967 1.00 80.75 172 VAL A C 1
ATOM 1295 O O . VAL A 1 172 ? 2.990 -9.212 11.869 1.00 80.75 172 VAL A O 1
ATOM 1298 N N . ASN A 1 173 ? 4.414 -7.680 12.701 1.00 82.94 173 ASN A N 1
ATOM 1299 C CA . ASN A 1 173 ? 3.453 -7.003 13.579 1.00 82.94 173 ASN A CA 1
ATOM 1300 C C . ASN A 1 173 ? 2.366 -6.198 12.842 1.00 82.94 173 ASN A C 1
ATOM 1302 O O . ASN A 1 173 ? 1.418 -5.747 13.473 1.00 82.94 173 ASN A O 1
ATOM 1306 N N . THR A 1 174 ? 2.467 -6.021 11.522 1.00 88.12 174 THR A N 1
ATOM 1307 C CA . THR A 1 174 ? 1.469 -5.276 10.728 1.00 88.12 174 THR A CA 1
ATOM 1308 C C . THR A 1 174 ? 0.595 -6.194 9.874 1.00 88.12 174 THR A C 1
ATOM 1310 O O . THR A 1 174 ? -0.282 -5.732 9.142 1.00 88.12 174 THR A O 1
ATOM 1313 N N . THR A 1 175 ? 0.772 -7.519 9.977 1.00 93.56 175 THR A N 1
ATOM 1314 C CA . THR A 1 175 ? 0.038 -8.491 9.148 1.00 93.56 175 THR A CA 1
ATOM 1315 C C . THR A 1 175 ? -1.476 -8.412 9.335 1.00 93.56 175 THR A C 1
ATOM 1317 O O . THR A 1 175 ? -2.198 -8.543 8.344 1.00 93.56 175 THR A O 1
ATOM 1320 N N . GLY A 1 176 ? -1.967 -8.098 10.542 1.00 94.06 176 GLY A N 1
ATOM 1321 C CA . GLY A 1 176 ? -3.394 -7.908 10.838 1.00 94.06 176 GLY A CA 1
ATOM 1322 C C . GLY A 1 176 ? -4.091 -6.857 9.959 1.00 94.06 176 GLY A C 1
ATOM 1323 O O . GLY A 1 176 ? -5.271 -7.009 9.634 1.00 94.06 176 GLY A O 1
ATOM 1324 N N . ALA A 1 177 ? -3.362 -5.846 9.468 1.00 95.94 177 ALA A N 1
ATOM 1325 C CA . ALA A 1 177 ? -3.896 -4.841 8.547 1.00 95.94 177 ALA A CA 1
ATOM 1326 C C . ALA A 1 177 ? -4.336 -5.437 7.192 1.00 95.94 177 ALA A C 1
ATOM 1328 O O . ALA A 1 177 ? -5.201 -4.878 6.512 1.00 95.94 177 ALA A O 1
ATOM 1329 N N . SER A 1 178 ? -3.816 -6.612 6.817 1.00 98.12 178 SER A N 1
ATOM 1330 C CA . SER A 1 178 ? -4.161 -7.299 5.563 1.00 98.12 178 SER A CA 1
ATOM 1331 C C . SER A 1 178 ? -5.653 -7.634 5.461 1.00 98.12 178 SER A C 1
ATOM 1333 O O . SER A 1 178 ? -6.200 -7.621 4.358 1.00 98.12 178 SER A O 1
ATOM 1335 N N . ALA A 1 179 ? -6.340 -7.874 6.587 1.00 98.19 179 ALA A N 1
ATOM 1336 C CA . ALA A 1 179 ? -7.784 -8.122 6.596 1.00 98.19 179 ALA A CA 1
ATOM 1337 C C . ALA A 1 179 ? -8.589 -6.908 6.104 1.00 98.19 179 ALA A C 1
ATOM 1339 O O . ALA A 1 179 ? -9.575 -7.054 5.379 1.00 98.19 179 ALA A O 1
ATOM 1340 N N . PHE A 1 180 ? -8.134 -5.698 6.426 1.00 98.56 180 PHE A N 1
ATOM 1341 C CA . PHE A 1 180 ? -8.769 -4.454 5.996 1.00 98.56 180 PHE A CA 1
ATOM 1342 C C . PHE A 1 180 ? -8.520 -4.183 4.514 1.00 98.56 180 PHE A C 1
ATOM 1344 O O . PHE A 1 180 ? -9.449 -3.836 3.789 1.00 98.56 180 PHE A O 1
ATOM 1351 N N . VAL A 1 181 ? -7.301 -4.437 4.029 1.00 98.69 181 VAL A N 1
ATOM 1352 C CA . VAL A 1 181 ? -6.990 -4.333 2.594 1.00 98.69 181 VAL A CA 1
ATOM 1353 C C . VAL A 1 181 ? -7.809 -5.341 1.789 1.00 98.69 181 VAL A C 1
ATOM 1355 O O . VAL A 1 181 ? -8.354 -5.014 0.739 1.00 98.69 181 VAL A O 1
ATOM 1358 N N . LYS A 1 182 ? -7.960 -6.570 2.291 1.00 98.62 182 LYS A N 1
ATOM 1359 C CA . LYS A 1 182 ? -8.761 -7.596 1.620 1.00 98.62 182 LYS A CA 1
ATOM 1360 C C . LYS A 1 182 ? -10.260 -7.255 1.614 1.00 98.62 182 LYS A C 1
ATOM 1362 O O . LYS A 1 182 ? -10.933 -7.506 0.615 1.00 98.62 182 LYS A O 1
ATOM 1367 N N . ALA A 1 183 ? -10.780 -6.604 2.661 1.00 98.44 183 ALA A N 1
ATOM 1368 C CA . ALA A 1 183 ? -12.117 -5.999 2.623 1.00 98.44 183 ALA A CA 1
ATOM 1369 C C . ALA A 1 183 ? -12.220 -4.874 1.581 1.00 98.44 183 ALA A C 1
ATOM 1371 O O . ALA A 1 183 ? -13.206 -4.825 0.846 1.00 98.44 183 ALA A O 1
ATOM 1372 N N . ALA A 1 184 ? -11.196 -4.027 1.452 1.00 98.69 184 ALA A N 1
ATOM 1373 C CA . ALA A 1 184 ? -11.161 -2.993 0.422 1.00 98.69 184 ALA A CA 1
ATOM 1374 C C . ALA A 1 184 ? -11.197 -3.584 -0.995 1.00 98.69 184 ALA A C 1
ATOM 1376 O O . ALA A 1 184 ? -11.966 -3.119 -1.836 1.00 98.69 184 ALA A O 1
ATOM 1377 N N . VAL A 1 185 ? -10.450 -4.664 -1.250 1.00 98.88 185 VAL A N 1
ATOM 1378 C CA . VAL A 1 185 ? -10.509 -5.421 -2.513 1.00 98.88 185 VAL A CA 1
ATOM 1379 C C . VAL A 1 185 ? -11.929 -5.922 -2.783 1.00 98.88 185 VAL A C 1
ATOM 1381 O O . VAL A 1 185 ? -12.489 -5.628 -3.844 1.00 98.88 185 VAL A O 1
ATOM 1384 N N . ARG A 1 186 ? -12.534 -6.631 -1.816 1.00 98.38 186 ARG A N 1
ATOM 1385 C CA . ARG A 1 186 ? -13.915 -7.135 -1.905 1.00 98.38 186 ARG A CA 1
ATOM 1386 C C . ARG A 1 186 ? -14.888 -6.029 -2.292 1.00 98.38 186 ARG A C 1
ATOM 1388 O O . ARG A 1 186 ? -15.685 -6.176 -3.222 1.00 98.38 186 ARG A O 1
ATOM 1395 N N . ASP A 1 187 ? -14.816 -4.919 -1.573 1.00 98.06 187 ASP A N 1
ATOM 1396 C CA . ASP A 1 187 ? -15.797 -3.852 -1.665 1.00 98.06 187 ASP A CA 1
ATOM 1397 C C . ASP A 1 187 ? -15.622 -3.006 -2.925 1.00 98.06 187 ASP A C 1
ATOM 1399 O O . ASP A 1 187 ? -16.616 -2.631 -3.542 1.00 98.06 187 ASP A O 1
ATOM 1403 N N . MET A 1 188 ? -14.390 -2.769 -3.384 1.00 98.44 188 MET A N 1
ATOM 1404 C CA . MET A 1 188 ? -14.154 -2.042 -4.635 1.00 98.44 188 MET A CA 1
ATOM 1405 C C . MET A 1 188 ? -14.576 -2.858 -5.855 1.00 98.44 188 MET A C 1
ATOM 1407 O O . MET A 1 188 ? -15.205 -2.323 -6.771 1.00 98.44 188 MET A O 1
ATOM 1411 N N . LYS A 1 189 ? -14.352 -4.177 -5.837 1.00 98.38 189 LYS A N 1
ATOM 1412 C CA . LYS A 1 189 ? -14.889 -5.092 -6.857 1.00 98.38 189 LYS A CA 1
ATOM 1413 C C . LYS A 1 189 ? -16.418 -5.098 -6.851 1.00 98.38 189 LYS A C 1
ATOM 1415 O O . LYS A 1 189 ? -17.046 -5.056 -7.913 1.00 98.38 189 LYS A O 1
ATOM 1420 N N . ALA A 1 190 ? -17.028 -5.129 -5.665 1.00 97.06 190 ALA A N 1
ATOM 1421 C CA . ALA A 1 190 ? -18.478 -5.054 -5.519 1.00 97.06 190 ALA A CA 1
ATOM 1422 C C . ALA A 1 190 ? -19.036 -3.716 -6.032 1.00 97.06 190 ALA A C 1
ATOM 1424 O O . ALA A 1 190 ? -20.018 -3.729 -6.774 1.00 97.06 190 ALA A O 1
ATOM 1425 N N . TYR A 1 191 ? -18.384 -2.594 -5.718 1.00 96.94 191 TYR A N 1
ATOM 1426 C CA . TYR A 1 191 ? -18.774 -1.257 -6.164 1.00 96.94 191 TYR A CA 1
ATOM 1427 C C . TYR A 1 191 ? -18.719 -1.121 -7.689 1.00 96.94 191 TYR A C 1
ATOM 1429 O O . TYR A 1 191 ? -19.727 -0.776 -8.304 1.00 96.94 191 TYR A O 1
ATOM 1437 N N . ILE A 1 192 ? -17.596 -1.492 -8.319 1.00 97.56 192 ILE A N 1
ATOM 1438 C CA . ILE A 1 192 ? -17.432 -1.487 -9.787 1.00 97.56 192 ILE A CA 1
ATOM 1439 C C . ILE A 1 192 ? -18.562 -2.276 -10.463 1.00 97.56 192 ILE A C 1
ATOM 1441 O O . ILE A 1 192 ? -19.170 -1.819 -11.435 1.00 97.56 192 ILE A O 1
ATOM 1445 N N . LYS A 1 193 ? -18.892 -3.455 -9.919 1.00 96.25 193 LYS A N 1
ATOM 1446 C CA . LYS A 1 193 ? -19.983 -4.295 -10.425 1.00 96.25 193 LYS A CA 1
ATOM 1447 C C . LYS A 1 193 ? -21.360 -3.664 -10.204 1.00 96.25 193 LYS A C 1
ATOM 1449 O O . LYS A 1 193 ? -22.197 -3.716 -11.102 1.00 96.25 193 LYS A O 1
ATOM 1454 N N . GLN A 1 194 ? -21.612 -3.095 -9.026 1.00 94.50 194 GLN A N 1
ATOM 1455 C CA . GLN A 1 194 ? -22.889 -2.474 -8.662 1.00 94.50 194 GLN A CA 1
ATOM 1456 C C . GLN A 1 194 ? -23.195 -1.245 -9.523 1.00 94.50 194 GLN A C 1
ATOM 1458 O O . GLN A 1 194 ? -24.345 -1.056 -9.915 1.00 94.50 194 GLN A O 1
ATOM 1463 N N . GLN A 1 195 ? -22.174 -0.453 -9.856 1.00 95.56 195 GLN A N 1
ATOM 1464 C CA . GLN A 1 195 ? -22.296 0.703 -10.747 1.00 95.56 195 GLN A CA 1
ATOM 1465 C C . GLN A 1 195 ? -22.440 0.327 -12.227 1.00 95.56 195 GLN A C 1
ATOM 1467 O O . GLN A 1 195 ? -22.643 1.198 -13.071 1.00 95.56 195 GLN A O 1
ATOM 1472 N N . ASN A 1 196 ? -22.360 -0.967 -12.561 1.00 95.94 196 ASN A N 1
ATOM 1473 C CA . ASN A 1 196 ? -22.372 -1.457 -13.938 1.00 95.94 196 ASN A CA 1
ATOM 1474 C C . ASN A 1 196 ? -21.255 -0.822 -14.795 1.00 95.94 196 ASN A C 1
ATOM 1476 O O . ASN A 1 196 ? -21.437 -0.546 -15.983 1.00 95.94 196 ASN A O 1
ATOM 1480 N N . TYR A 1 197 ? -20.092 -0.589 -14.183 1.00 96.56 197 TYR A N 1
ATOM 1481 C CA . TYR A 1 197 ? -18.897 -0.145 -14.889 1.00 96.56 197 TYR A CA 1
ATOM 1482 C C . TYR A 1 197 ? -18.272 -1.289 -15.690 1.00 96.56 197 TYR A C 1
ATOM 1484 O O . TYR A 1 197 ? -18.615 -2.469 -15.544 1.00 96.56 197 TYR A O 1
ATOM 1492 N N . ARG A 1 198 ? -17.318 -0.943 -16.561 1.00 95.06 198 ARG A N 1
ATOM 1493 C CA . ARG A 1 198 ? -16.462 -1.945 -17.202 1.00 95.06 198 ARG A CA 1
ATOM 1494 C C . ARG A 1 198 ? -15.751 -2.765 -16.120 1.00 95.06 198 ARG A C 1
ATOM 1496 O O . ARG A 1 198 ? -15.326 -2.224 -15.108 1.00 95.06 198 ARG A O 1
ATOM 1503 N N . ALA A 1 199 ? -15.559 -4.060 -16.373 1.00 93.44 199 ALA A N 1
ATOM 1504 C CA . ALA A 1 199 ? -14.693 -4.883 -15.536 1.00 93.44 199 ALA A CA 1
ATOM 1505 C C . ALA A 1 199 ? -13.261 -4.314 -15.543 1.00 93.44 199 ALA A C 1
ATOM 1507 O O . ALA A 1 199 ? -12.598 -4.296 -16.586 1.00 93.44 199 ALA A O 1
ATOM 1508 N N . ILE A 1 200 ? -12.827 -3.834 -14.381 1.00 97.50 200 ILE A N 1
ATOM 1509 C CA . ILE A 1 200 ? -11.484 -3.334 -14.089 1.00 97.50 200 ILE A CA 1
ATOM 1510 C C . ILE A 1 200 ? -11.022 -4.100 -12.852 1.00 97.50 200 ILE A C 1
ATOM 1512 O O . ILE A 1 200 ? -11.782 -4.211 -11.891 1.00 97.50 200 ILE A O 1
ATOM 1516 N N . GLY A 1 201 ? -9.825 -4.684 -12.908 1.00 98.00 201 GLY A N 1
ATOM 1517 C CA . GLY A 1 201 ? -9.315 -5.495 -11.805 1.00 98.00 201 GLY A CA 1
ATOM 1518 C C . GLY A 1 201 ? -8.934 -4.643 -10.596 1.00 98.00 201 GLY A C 1
ATOM 1519 O O . GLY A 1 201 ? -8.471 -3.512 -10.758 1.00 98.00 201 GLY A O 1
ATOM 1520 N N . VAL A 1 202 ? -9.078 -5.211 -9.400 1.00 98.88 202 VAL A N 1
ATOM 1521 C CA . VAL A 1 202 ? -8.566 -4.633 -8.150 1.00 98.88 202 VAL A CA 1
ATOM 1522 C C . VAL A 1 202 ? -7.521 -5.571 -7.552 1.00 98.88 202 VAL A C 1
ATOM 1524 O O . VAL A 1 202 ? -7.817 -6.723 -7.229 1.00 98.88 202 VAL A O 1
ATOM 1527 N N . GLY A 1 203 ? -6.290 -5.089 -7.431 1.00 98.69 203 GLY A N 1
ATOM 1528 C CA . GLY A 1 203 ? -5.144 -5.832 -6.923 1.00 98.69 203 GLY A CA 1
ATOM 1529 C C . GLY A 1 203 ? -4.560 -5.260 -5.635 1.00 98.69 203 GLY A C 1
ATOM 1530 O O . GLY A 1 203 ? -5.108 -4.339 -5.025 1.00 98.69 203 GLY A O 1
ATOM 1531 N N . TYR A 1 204 ? -3.409 -5.806 -5.249 1.00 98.69 204 TYR A N 1
ATOM 1532 C CA . TYR A 1 204 ? -2.599 -5.352 -4.117 1.00 98.69 204 TYR A CA 1
ATOM 1533 C C . TYR A 1 204 ? -1.125 -5.273 -4.521 1.00 98.69 204 TYR A C 1
ATOM 1535 O O . TYR A 1 204 ? -0.654 -6.153 -5.246 1.00 98.69 204 TYR A O 1
ATOM 1543 N N . ALA A 1 205 ? -0.424 -4.234 -4.066 1.00 97.50 205 ALA A N 1
ATOM 1544 C CA . ALA A 1 205 ? 1.018 -4.089 -4.227 1.00 97.50 205 ALA A CA 1
ATOM 1545 C C . ALA A 1 205 ? 1.722 -4.340 -2.887 1.00 97.50 205 ALA A C 1
ATOM 1547 O O . ALA A 1 205 ? 1.296 -3.833 -1.847 1.00 97.50 205 ALA A O 1
ATOM 1548 N N . THR A 1 206 ? 2.780 -5.148 -2.884 1.00 94.81 206 THR A N 1
ATOM 1549 C CA . THR A 1 206 ? 3.421 -5.600 -1.645 1.00 94.81 206 THR A CA 1
ATOM 1550 C C . THR A 1 206 ? 4.930 -5.413 -1.624 1.00 94.81 206 THR A C 1
ATOM 1552 O O . THR A 1 206 ? 5.569 -5.462 -2.672 1.00 94.81 206 THR A O 1
ATOM 1555 N N . ALA A 1 207 ? 5.474 -5.316 -0.409 1.00 83.44 207 ALA A N 1
ATOM 1556 C CA . ALA A 1 207 ? 6.899 -5.309 -0.116 1.00 83.44 207 ALA A CA 1
ATOM 1557 C C . ALA A 1 207 ? 7.502 -6.722 -0.186 1.00 83.44 207 ALA A C 1
ATOM 1559 O O . ALA A 1 207 ? 6.841 -7.711 0.146 1.00 83.44 207 ALA A O 1
ATOM 1560 N N . ASP A 1 208 ? 8.793 -6.832 -0.508 1.00 85.62 208 ASP A N 1
ATOM 1561 C CA . ASP A 1 208 ? 9.540 -8.095 -0.417 1.00 85.62 208 ASP A CA 1
ATOM 1562 C C . ASP A 1 208 ? 10.091 -8.364 0.998 1.00 85.62 208 ASP A C 1
ATOM 1564 O O . ASP A 1 208 ? 11.299 -8.383 1.236 1.00 85.62 208 ASP A O 1
ATOM 1568 N N . VAL A 1 209 ? 9.191 -8.592 1.959 1.00 82.31 209 VAL A N 1
ATOM 1569 C CA . VAL A 1 209 ? 9.555 -8.897 3.355 1.00 82.31 209 VAL A CA 1
ATOM 1570 C C . VAL A 1 209 ? 9.624 -10.409 3.550 1.00 82.31 209 VAL A C 1
ATOM 1572 O O . VAL A 1 209 ? 8.605 -11.101 3.490 1.00 82.31 209 VAL A O 1
ATOM 1575 N N . SER A 1 210 ? 10.826 -10.940 3.796 1.00 79.31 210 SER A N 1
ATOM 1576 C CA . SER A 1 210 ? 11.103 -12.386 3.795 1.00 79.31 210 SER A CA 1
ATOM 1577 C C . SER A 1 210 ? 10.185 -13.209 4.692 1.00 79.31 210 SER A C 1
ATOM 1579 O O . SER A 1 210 ? 9.832 -14.327 4.317 1.00 79.31 210 SER A O 1
ATOM 1581 N N . ASP A 1 211 ? 9.804 -12.656 5.841 1.00 80.94 211 ASP A N 1
ATOM 1582 C CA . ASP A 1 211 ? 9.112 -13.395 6.900 1.00 80.94 211 ASP A CA 1
ATOM 1583 C C . ASP A 1 211 ? 7.611 -13.547 6.628 1.00 80.94 211 ASP A C 1
ATOM 1585 O O . ASP A 1 211 ? 6.975 -14.460 7.158 1.00 80.94 211 ASP A O 1
ATOM 1589 N N . ILE A 1 212 ? 7.056 -12.676 5.774 1.00 86.38 212 ILE A N 1
ATOM 1590 C CA . ILE A 1 212 ? 5.610 -12.572 5.533 1.00 86.38 212 ILE A CA 1
ATOM 1591 C C . ILE A 1 212 ? 5.212 -12.617 4.053 1.00 86.38 212 ILE A C 1
ATOM 1593 O O . ILE A 1 212 ? 4.025 -12.724 3.757 1.00 86.38 212 ILE A O 1
ATOM 1597 N N . ARG A 1 213 ? 6.152 -12.545 3.098 1.00 90.56 213 ARG A N 1
ATOM 1598 C CA . ARG A 1 213 ? 5.840 -12.445 1.656 1.00 90.56 213 ARG A CA 1
ATOM 1599 C C . ARG A 1 213 ? 5.000 -13.598 1.111 1.00 90.56 213 ARG A C 1
ATOM 1601 O O . ARG A 1 213 ? 4.109 -13.369 0.296 1.00 90.56 213 ARG A O 1
ATOM 1608 N N . ILE A 1 214 ? 5.253 -14.827 1.569 1.00 93.31 214 ILE A N 1
ATOM 1609 C CA . ILE A 1 214 ? 4.498 -16.007 1.122 1.00 93.31 214 ILE A CA 1
ATOM 1610 C C . ILE A 1 214 ? 3.089 -15.954 1.696 1.00 93.31 214 ILE A C 1
ATOM 1612 O O . ILE A 1 214 ? 2.117 -16.168 0.983 1.00 93.31 214 ILE A O 1
ATOM 1616 N N . GLN A 1 215 ? 2.978 -15.598 2.972 1.00 95.44 215 GLN A N 1
ATOM 1617 C CA . GLN A 1 215 ? 1.717 -15.481 3.679 1.00 95.44 215 GLN A CA 1
ATOM 1618 C C . GLN A 1 215 ? 0.866 -14.353 3.090 1.00 95.44 215 GLN A C 1
ATOM 1620 O O . GLN A 1 215 ? -0.328 -14.546 2.901 1.00 95.44 215 GLN A O 1
ATOM 1625 N N . LEU A 1 216 ? 1.466 -13.223 2.704 1.00 97.00 216 LEU A N 1
ATOM 1626 C CA . LEU A 1 216 ? 0.779 -12.157 1.973 1.00 97.00 216 LEU A CA 1
ATOM 1627 C C . LEU A 1 216 ? 0.259 -12.667 0.624 1.00 97.00 216 LEU A C 1
ATOM 1629 O O . LEU A 1 216 ? -0.931 -12.523 0.335 1.00 97.00 216 LEU A O 1
ATOM 1633 N N . ALA A 1 217 ? 1.116 -13.308 -0.178 1.00 96.88 217 ALA A N 1
ATOM 1634 C CA . ALA A 1 217 ? 0.722 -13.852 -1.476 1.00 96.88 217 ALA A CA 1
ATOM 1635 C C . ALA A 1 217 ? -0.429 -14.860 -1.340 1.00 96.88 217 ALA A C 1
ATOM 1637 O O . ALA A 1 217 ? -1.422 -14.778 -2.070 1.00 96.88 217 ALA A O 1
ATOM 1638 N N . ASP A 1 218 ? -0.338 -15.769 -0.374 1.00 97.44 218 ASP A N 1
ATOM 1639 C CA . ASP A 1 218 ? -1.362 -16.766 -0.088 1.00 97.44 218 ASP A CA 1
ATOM 1640 C C . ASP A 1 218 ? -2.655 -16.121 0.425 1.00 97.44 218 ASP A C 1
ATOM 1642 O O . ASP A 1 218 ? -3.738 -16.422 -0.079 1.00 97.44 218 ASP A O 1
ATOM 1646 N N . TYR A 1 219 ? -2.568 -15.183 1.370 1.00 98.25 219 TYR A N 1
ATOM 1647 C CA . TYR A 1 219 ? -3.728 -14.546 1.986 1.00 98.25 219 TYR A CA 1
ATOM 1648 C C . TYR A 1 219 ? -4.550 -13.739 0.986 1.00 98.25 219 TYR A C 1
ATOM 1650 O O . TYR A 1 219 ? -5.776 -13.853 0.974 1.00 98.25 219 TYR A O 1
ATOM 1658 N N . PHE A 1 220 ? -3.914 -12.963 0.108 1.00 98.44 220 PHE A N 1
ATOM 1659 C CA . PHE A 1 220 ? -4.643 -12.197 -0.905 1.00 98.44 220 PHE A CA 1
ATOM 1660 C C . PHE A 1 220 ? -5.212 -13.080 -2.026 1.00 98.44 220 PHE A C 1
ATOM 1662 O O . PHE A 1 220 ? -6.180 -12.680 -2.673 1.00 98.44 220 PHE A O 1
ATOM 1669 N N . ASN A 1 221 ? -4.695 -14.301 -2.217 1.00 97.75 221 ASN A N 1
ATOM 1670 C CA . ASN A 1 221 ? -5.225 -15.254 -3.197 1.00 97.75 221 ASN A CA 1
ATOM 1671 C C . ASN A 1 221 ? -6.250 -16.250 -2.637 1.00 97.75 221 ASN A C 1
ATOM 1673 O O . ASN A 1 221 ? -6.976 -16.872 -3.410 1.00 97.75 221 ASN A O 1
ATOM 1677 N N . CYS A 1 222 ? -6.306 -16.432 -1.319 1.00 97.50 222 CYS A N 1
ATOM 1678 C CA . CYS A 1 222 ? -7.161 -17.432 -0.694 1.00 97.50 222 CYS A CA 1
ATOM 1679 C C . CYS A 1 222 ? -8.621 -16.985 -0.533 1.00 97.50 222 CYS A C 1
ATOM 1681 O O . CYS A 1 222 ? -8.948 -15.796 -0.558 1.00 97.50 222 CYS A O 1
ATOM 1683 N N . GLY A 1 223 ? -9.499 -17.942 -0.226 1.00 95.81 223 GLY A N 1
ATOM 1684 C CA . GLY A 1 223 ? -10.896 -17.676 0.123 1.00 95.81 223 GLY A CA 1
ATOM 1685 C C . GLY A 1 223 ? -11.802 -17.449 -1.094 1.00 95.81 223 GLY A C 1
ATOM 1686 O O . GLY A 1 223 ? -11.485 -17.895 -2.200 1.00 95.81 223 GLY A O 1
ATOM 1687 N N . PRO A 1 224 ? -12.974 -16.819 -0.905 1.00 95.88 224 PRO A N 1
ATOM 1688 C CA . PRO A 1 224 ? -13.894 -16.522 -1.996 1.00 95.88 224 PRO A CA 1
ATOM 1689 C C . PRO A 1 224 ? -13.257 -15.613 -3.054 1.00 95.88 224 PRO A C 1
ATOM 1691 O O . PRO A 1 224 ? -12.609 -14.624 -2.729 1.00 95.88 224 PRO A O 1
ATOM 1694 N N . ALA A 1 225 ? -13.531 -15.872 -4.336 1.00 94.94 225 ALA A N 1
ATOM 1695 C CA . ALA A 1 225 ? -13.017 -15.052 -5.443 1.00 94.94 225 ALA A CA 1
ATOM 1696 C C . ALA A 1 225 ? -13.492 -13.582 -5.411 1.00 94.94 225 ALA A C 1
ATOM 1698 O O . ALA A 1 225 ? -12.910 -12.726 -6.077 1.00 94.94 225 ALA A O 1
ATOM 1699 N N . ALA A 1 226 ? -14.564 -13.286 -4.668 1.00 95.69 226 ALA A N 1
ATOM 1700 C CA . ALA A 1 226 ? -15.006 -11.917 -4.421 1.00 95.69 226 ALA A CA 1
ATOM 1701 C C . ALA A 1 226 ? -14.022 -11.149 -3.524 1.00 95.69 226 ALA A C 1
ATOM 1703 O O . ALA A 1 226 ? -13.830 -9.962 -3.752 1.00 95.69 226 ALA A O 1
ATOM 1704 N N . ASP A 1 227 ? -13.383 -11.839 -2.576 1.00 96.81 227 ASP A N 1
ATOM 1705 C CA . ASP A 1 227 ? -12.472 -11.259 -1.584 1.00 96.81 227 ASP A CA 1
ATOM 1706 C C . ASP A 1 227 ? -11.009 -11.322 -2.040 1.00 96.81 227 ASP A C 1
ATOM 1708 O O . ASP A 1 227 ? -10.176 -10.541 -1.588 1.00 96.81 227 ASP A O 1
ATOM 1712 N N . ALA A 1 228 ? -10.677 -12.274 -2.914 1.00 97.94 228 ALA A N 1
ATOM 1713 C CA . ALA A 1 228 ? -9.345 -12.394 -3.490 1.00 97.94 228 ALA A CA 1
ATOM 1714 C C . ALA A 1 228 ? -9.056 -11.258 -4.485 1.00 97.94 228 ALA A C 1
ATOM 1716 O O . ALA A 1 228 ? -9.955 -10.766 -5.176 1.00 97.94 228 ALA A O 1
ATOM 1717 N N . ILE A 1 229 ? -7.785 -10.875 -4.585 1.00 98.69 229 ILE A N 1
ATOM 1718 C CA . ILE A 1 229 ? -7.301 -9.903 -5.576 1.00 98.69 229 ILE A CA 1
ATOM 1719 C C . ILE A 1 229 ? -7.499 -10.398 -7.010 1.00 98.69 229 ILE A C 1
ATOM 1721 O O . ILE A 1 229 ? -7.511 -11.600 -7.265 1.00 98.69 229 ILE A O 1
ATOM 1725 N N . ASP A 1 230 ? -7.601 -9.465 -7.955 1.00 98.75 230 ASP A N 1
ATOM 1726 C CA . ASP A 1 230 ? -7.635 -9.770 -9.389 1.00 98.75 230 ASP A CA 1
ATOM 1727 C C . ASP A 1 230 ? -6.239 -9.801 -10.023 1.00 98.75 230 ASP A C 1
ATOM 1729 O O . ASP A 1 230 ? -6.075 -10.398 -11.081 1.00 98.75 230 ASP A O 1
ATOM 1733 N N . PHE A 1 231 ? -5.240 -9.171 -9.398 1.00 98.81 231 PHE A N 1
ATOM 1734 C CA . PHE A 1 231 ? -3.829 -9.235 -9.786 1.00 98.81 231 PHE A CA 1
ATOM 1735 C C . PHE A 1 231 ? -2.911 -8.883 -8.611 1.00 98.81 231 PHE A C 1
ATOM 1737 O O . PHE A 1 231 ? -3.318 -8.215 -7.658 1.00 98.81 231 PHE A O 1
ATOM 1744 N N . TRP A 1 232 ? -1.662 -9.329 -8.700 1.00 98.62 232 TRP A N 1
ATOM 1745 C CA . TRP A 1 232 ? -0.629 -9.164 -7.687 1.00 98.62 232 TRP A CA 1
ATOM 1746 C C . TRP A 1 232 ? 0.506 -8.278 -8.195 1.00 98.62 232 TRP A C 1
ATOM 1748 O O . TRP A 1 232 ? 1.103 -8.552 -9.239 1.00 98.62 232 TRP A O 1
ATOM 1758 N N . GLY A 1 233 ? 0.805 -7.232 -7.433 1.00 98.25 233 GLY A N 1
ATOM 1759 C CA . GLY A 1 233 ? 1.941 -6.354 -7.640 1.00 98.25 233 GLY A CA 1
ATOM 1760 C C . GLY A 1 233 ? 3.033 -6.631 -6.617 1.00 98.25 233 GLY A C 1
ATOM 1761 O O . GLY A 1 233 ? 2.770 -6.642 -5.416 1.00 98.25 233 GLY A O 1
ATOM 1762 N N . TYR A 1 234 ? 4.260 -6.835 -7.081 1.00 94.06 234 TYR A N 1
ATOM 1763 C CA . TYR A 1 234 ? 5.394 -7.103 -6.202 1.00 94.06 234 TYR A CA 1
ATOM 1764 C C . TYR A 1 234 ? 6.448 -6.002 -6.321 1.00 94.06 234 TYR A C 1
ATOM 1766 O O . TYR A 1 234 ? 7.001 -5.813 -7.403 1.00 94.06 234 TYR A O 1
ATOM 1774 N N . ASN A 1 235 ? 6.708 -5.262 -5.247 1.00 95.44 235 ASN A N 1
ATOM 1775 C CA . ASN A 1 235 ? 7.775 -4.268 -5.198 1.00 95.44 235 ASN A CA 1
ATOM 1776 C C . ASN A 1 235 ? 9.067 -5.000 -4.816 1.00 95.44 235 ASN A C 1
ATOM 1778 O O . ASN A 1 235 ? 9.250 -5.415 -3.669 1.00 95.44 235 ASN A O 1
ATOM 1782 N N . ILE A 1 236 ? 9.933 -5.248 -5.801 1.00 93.38 236 ILE A N 1
ATOM 1783 C CA . ILE A 1 236 ? 11.091 -6.129 -5.645 1.00 93.38 236 ILE A CA 1
ATOM 1784 C C . ILE A 1 236 ? 12.377 -5.487 -6.166 1.00 93.38 236 ILE A C 1
ATOM 1786 O O . ILE A 1 236 ? 12.557 -5.217 -7.352 1.00 93.38 236 ILE A O 1
ATOM 1790 N N . TYR A 1 237 ? 13.328 -5.327 -5.249 1.00 94.25 237 TYR A N 1
ATOM 1791 C CA . TYR A 1 237 ? 14.602 -4.643 -5.481 1.00 94.25 237 TYR A CA 1
ATOM 1792 C C . TYR A 1 237 ? 15.813 -5.569 -5.293 1.00 94.25 237 TYR A C 1
ATOM 1794 O O . TYR A 1 237 ? 16.937 -5.111 -5.123 1.00 94.25 237 TYR A O 1
ATOM 1802 N N . SER A 1 238 ? 15.610 -6.890 -5.321 1.00 91.31 238 SER A N 1
ATOM 1803 C CA . SER A 1 238 ? 16.660 -7.875 -5.025 1.00 91.31 238 SER A CA 1
ATOM 1804 C C . SER A 1 238 ? 17.715 -8.040 -6.133 1.00 91.31 238 SER A C 1
ATOM 1806 O O . SER A 1 238 ? 18.755 -8.665 -5.915 1.00 91.31 238 SER A O 1
ATOM 1808 N N . TRP A 1 239 ? 17.479 -7.479 -7.324 1.00 95.94 239 TRP A N 1
ATOM 1809 C CA . TRP A 1 239 ? 18.459 -7.430 -8.407 1.00 95.94 239 TRP A CA 1
ATOM 1810 C C . TRP A 1 239 ? 19.175 -6.080 -8.420 1.00 95.94 239 TRP A C 1
ATOM 1812 O O . TRP A 1 239 ? 18.601 -5.083 -8.846 1.00 95.94 239 TRP A O 1
ATOM 1822 N N . CYS A 1 240 ? 20.439 -6.058 -7.996 1.00 91.62 240 CYS A N 1
ATOM 1823 C CA . CYS A 1 240 ? 21.265 -4.852 -7.956 1.00 91.62 240 CYS A CA 1
ATOM 1824 C C . CYS A 1 240 ? 22.557 -5.043 -8.762 1.00 91.62 240 CYS A C 1
ATOM 1826 O O . CYS A 1 240 ? 23.267 -6.033 -8.573 1.00 91.62 240 CYS A O 1
ATOM 1828 N N . GLY A 1 241 ? 22.882 -4.081 -9.633 1.00 89.94 241 GLY A N 1
ATOM 1829 C CA . GLY A 1 241 ? 24.104 -4.093 -10.442 1.00 89.94 241 GLY A CA 1
ATOM 1830 C C . GLY A 1 241 ? 24.262 -5.362 -11.290 1.00 89.94 241 GLY A C 1
ATOM 1831 O O . GLY A 1 241 ? 23.323 -5.822 -11.944 1.00 89.94 241 GLY A O 1
ATOM 1832 N N . ASN A 1 242 ? 25.466 -5.939 -11.277 1.00 86.88 242 ASN A N 1
ATOM 1833 C CA . ASN A 1 242 ? 25.765 -7.175 -11.996 1.00 86.88 242 ASN A CA 1
ATOM 1834 C C . ASN A 1 242 ? 25.255 -8.404 -11.222 1.00 86.88 242 ASN A C 1
ATOM 1836 O O . ASN A 1 242 ? 25.999 -9.022 -10.457 1.00 86.88 242 ASN A O 1
ATOM 1840 N N . SER A 1 243 ? 23.981 -8.739 -11.422 1.00 93.75 243 SER A N 1
ATOM 1841 C CA . SER A 1 243 ? 23.330 -9.916 -10.840 1.00 93.75 243 SER A CA 1
ATOM 1842 C C . SER A 1 243 ? 22.905 -10.924 -11.919 1.00 93.75 243 SER A C 1
ATOM 1844 O O . SER A 1 243 ? 23.283 -10.829 -13.086 1.00 93.75 243 SER A O 1
ATOM 1846 N N . SER A 1 244 ? 22.162 -11.952 -11.521 1.00 93.81 244 SER A N 1
ATOM 1847 C CA . SER A 1 244 ? 21.606 -12.972 -12.413 1.00 93.81 244 SER A CA 1
ATOM 1848 C C . SER A 1 244 ? 20.254 -13.463 -11.897 1.00 93.81 244 SER A C 1
ATOM 1850 O O . SER A 1 244 ? 19.893 -13.204 -10.747 1.00 93.81 244 SER A O 1
ATOM 1852 N N . TYR A 1 245 ? 19.523 -14.211 -12.726 1.00 92.12 245 TYR A N 1
ATOM 1853 C CA . TYR A 1 245 ? 18.231 -14.812 -12.374 1.00 92.12 245 TYR A CA 1
ATOM 1854 C C . TYR A 1 245 ? 18.267 -15.584 -11.043 1.00 92.12 245 TYR A C 1
ATOM 1856 O O . TYR A 1 245 ? 17.414 -15.368 -10.182 1.00 92.12 245 TYR A O 1
ATOM 1864 N N . SER A 1 246 ? 19.305 -16.393 -10.825 1.00 90.81 246 SER A N 1
ATOM 1865 C CA . SER A 1 246 ? 19.490 -17.131 -9.572 1.00 90.81 246 SER A CA 1
ATOM 1866 C C . SER A 1 246 ? 20.020 -16.248 -8.435 1.00 90.81 246 SER A C 1
ATOM 1868 O O . SER A 1 246 ? 19.481 -16.286 -7.332 1.00 90.81 246 SER A O 1
ATOM 1870 N N . LEU A 1 247 ? 21.052 -15.423 -8.678 1.00 85.00 247 LEU A N 1
ATOM 1871 C CA . LEU A 1 247 ? 21.702 -14.630 -7.614 1.00 85.00 247 LEU A CA 1
ATOM 1872 C C . LEU A 1 247 ? 20.774 -13.562 -7.015 1.00 85.00 247 LEU A C 1
ATOM 1874 O O . LEU A 1 247 ? 20.820 -13.309 -5.816 1.00 85.00 247 LEU A O 1
ATOM 1878 N N . SER A 1 248 ? 19.919 -12.958 -7.840 1.00 90.62 248 SER A N 1
ATOM 1879 C CA . SER A 1 248 ? 18.905 -11.989 -7.404 1.00 90.62 248 SER A CA 1
ATOM 1880 C C . SER A 1 248 ? 17.764 -12.622 -6.601 1.00 90.62 248 SER A C 1
ATOM 1882 O O . SER A 1 248 ? 16.961 -11.908 -6.005 1.00 90.62 248 SER A O 1
ATOM 1884 N N . GLY A 1 249 ? 17.633 -13.952 -6.618 1.00 92.88 249 GLY A N 1
ATOM 1885 C CA . GLY A 1 249 ? 16.476 -14.662 -6.079 1.00 92.88 249 GLY A CA 1
ATOM 1886 C C . GLY A 1 249 ? 15.231 -14.624 -6.974 1.00 92.88 249 GLY A C 1
ATOM 1887 O O . GLY A 1 249 ? 14.208 -15.181 -6.576 1.00 92.88 249 GLY A O 1
ATOM 1888 N N . TYR A 1 250 ? 15.288 -14.024 -8.172 1.00 96.69 250 TYR A N 1
ATOM 1889 C CA . TYR A 1 250 ? 14.166 -14.027 -9.125 1.00 96.69 250 TYR A CA 1
ATOM 1890 C C . TYR A 1 250 ? 13.751 -15.445 -9.527 1.00 96.69 250 TYR A C 1
ATOM 1892 O O . TYR A 1 250 ? 12.564 -15.686 -9.743 1.00 96.69 250 TYR A O 1
ATOM 1900 N N . GLU A 1 251 ? 14.692 -16.391 -9.559 1.00 97.00 251 GLU A N 1
ATOM 1901 C CA . GLU A 1 251 ? 14.404 -17.818 -9.737 1.00 97.00 251 GLU A CA 1
ATOM 1902 C C . GLU A 1 251 ? 13.444 -18.345 -8.676 1.00 97.00 251 GLU A C 1
ATOM 1904 O O . GLU A 1 251 ? 12.357 -18.822 -8.997 1.00 97.00 251 GLU A O 1
ATOM 1909 N N . THR A 1 252 ? 13.782 -18.146 -7.404 1.00 93.75 252 THR A N 1
ATOM 1910 C CA . THR A 1 252 ? 12.954 -18.590 -6.281 1.00 93.75 252 THR A CA 1
ATOM 1911 C C . THR A 1 252 ? 11.586 -17.907 -6.287 1.00 93.75 252 THR A C 1
ATOM 1913 O O . THR A 1 252 ? 10.570 -18.566 -6.083 1.00 93.75 252 THR A O 1
ATOM 1916 N N . ARG A 1 253 ? 11.526 -16.600 -6.584 1.00 95.38 253 ARG A N 1
ATOM 1917 C CA . ARG A 1 253 ? 10.245 -15.882 -6.710 1.00 95.38 253 ARG A CA 1
ATOM 1918 C C . ARG A 1 253 ? 9.394 -16.446 -7.851 1.00 95.38 253 ARG A C 1
ATOM 1920 O O . ARG A 1 253 ? 8.186 -16.594 -7.709 1.00 95.38 253 ARG A O 1
ATOM 1927 N N . THR A 1 254 ? 10.006 -16.792 -8.979 1.00 97.38 254 THR A N 1
ATOM 1928 C CA . THR A 1 254 ? 9.296 -17.373 -10.128 1.00 97.38 254 THR A CA 1
ATOM 1929 C C . THR A 1 254 ? 8.727 -18.753 -9.794 1.00 97.38 254 THR A C 1
ATOM 1931 O O . THR A 1 254 ? 7.575 -19.031 -10.125 1.00 97.38 254 THR A O 1
ATOM 1934 N N . GLU A 1 255 ? 9.477 -19.591 -9.076 1.00 96.50 255 GLU A N 1
ATOM 1935 C CA . GLU A 1 255 ? 9.002 -20.897 -8.601 1.00 96.50 255 GLU A CA 1
ATOM 1936 C C . GLU A 1 255 ? 7.826 -20.771 -7.620 1.00 96.50 255 GLU A C 1
ATOM 1938 O O . GLU A 1 255 ? 6.819 -21.470 -7.760 1.00 96.50 255 GLU A O 1
ATOM 1943 N N . GLU A 1 256 ? 7.911 -19.845 -6.662 1.00 94.44 256 GLU A N 1
ATOM 1944 C CA . GLU A 1 256 ? 6.849 -19.583 -5.682 1.00 94.44 256 GLU A CA 1
ATOM 1945 C C . GLU A 1 256 ? 5.527 -19.185 -6.363 1.00 94.44 256 GLU A C 1
ATOM 1947 O O . GLU A 1 256 ? 4.450 -19.659 -5.974 1.00 94.44 256 GLU A O 1
ATOM 1952 N N . PHE A 1 257 ? 5.602 -18.374 -7.425 1.00 96.44 257 PHE A N 1
ATOM 1953 C CA . PHE A 1 257 ? 4.446 -17.859 -8.163 1.00 96.44 257 PHE A CA 1
ATOM 1954 C C . PHE A 1 257 ? 4.002 -18.728 -9.350 1.00 96.44 257 PHE A C 1
ATOM 1956 O O . PHE A 1 257 ? 2.959 -18.446 -9.940 1.00 96.44 257 PHE A O 1
ATOM 1963 N N . ALA A 1 258 ? 4.695 -19.829 -9.661 1.00 94.38 258 ALA A N 1
ATOM 1964 C CA . ALA A 1 258 ? 4.405 -20.667 -10.831 1.00 94.38 258 ALA A CA 1
ATOM 1965 C C . ALA A 1 258 ? 2.942 -21.148 -10.916 1.00 94.38 258 ALA A C 1
ATOM 1967 O O . ALA A 1 258 ? 2.375 -21.233 -12.005 1.00 94.38 258 ALA A O 1
ATOM 1968 N N . ASN A 1 259 ? 2.313 -21.401 -9.761 1.00 93.00 259 ASN A N 1
ATOM 1969 C CA . ASN A 1 259 ? 0.919 -21.844 -9.644 1.00 93.00 259 ASN A CA 1
ATOM 1970 C C . ASN A 1 259 ? -0.041 -20.753 -9.131 1.00 93.00 259 ASN A C 1
ATOM 1972 O O . ASN A 1 259 ? -1.148 -21.063 -8.691 1.00 93.00 259 ASN A O 1
ATOM 1976 N N . TYR A 1 260 ? 0.364 -19.480 -9.136 1.00 96.44 260 TYR A N 1
ATOM 1977 C CA . TYR A 1 260 ? -0.502 -18.379 -8.711 1.00 96.44 260 TYR A CA 1
ATOM 1978 C C . TYR A 1 260 ? -1.671 -18.198 -9.693 1.00 96.44 260 TYR A C 1
ATOM 1980 O O . TYR A 1 260 ? -1.504 -18.354 -10.906 1.00 96.44 260 TYR A O 1
ATOM 1988 N N . THR A 1 261 ? -2.878 -17.943 -9.177 1.00 96.62 261 THR A N 1
ATOM 1989 C CA . THR A 1 261 ? -4.117 -18.039 -9.979 1.00 96.62 261 THR A CA 1
ATOM 1990 C C . THR A 1 261 ? -4.489 -16.759 -10.724 1.00 96.62 261 THR A C 1
ATOM 1992 O O . THR A 1 261 ? -5.327 -16.798 -11.625 1.00 96.62 261 THR A O 1
ATOM 1995 N N . VAL A 1 262 ? -3.848 -15.643 -10.380 1.00 97.94 262 VAL A N 1
ATOM 1996 C CA . VAL A 1 262 ? -4.076 -14.316 -10.965 1.00 97.94 262 VAL A CA 1
ATOM 1997 C C . VAL A 1 262 ? -2.775 -13.752 -11.538 1.00 97.94 262 VAL A C 1
ATOM 1999 O O . VAL A 1 262 ? -1.705 -14.250 -11.178 1.00 97.94 262 VAL A O 1
ATOM 2002 N N . PRO A 1 263 ? -2.821 -12.760 -12.448 1.00 98.50 263 PRO A N 1
ATOM 2003 C CA . PRO A 1 263 ? -1.613 -12.160 -12.994 1.00 98.50 263 PRO A CA 1
ATOM 2004 C C . PRO A 1 263 ? -0.727 -11.592 -11.889 1.00 98.50 263 PRO A C 1
ATOM 2006 O O . PRO A 1 263 ? -1.210 -10.867 -11.020 1.00 98.50 263 PRO A O 1
ATOM 2009 N N . ALA A 1 264 ? 0.562 -11.911 -11.944 1.00 98.44 264 ALA A N 1
ATOM 2010 C CA . ALA A 1 264 ? 1.584 -11.360 -11.067 1.00 98.44 264 ALA A CA 1
ATOM 2011 C C . ALA A 1 264 ? 2.598 -10.573 -11.902 1.00 98.44 264 ALA A C 1
ATOM 2013 O O . ALA A 1 264 ? 2.971 -11.000 -12.995 1.00 98.44 264 ALA A O 1
ATOM 2014 N N . PHE A 1 265 ? 3.037 -9.419 -11.417 1.00 98.88 265 PHE A N 1
ATOM 2015 C CA . PHE A 1 265 ? 4.044 -8.581 -12.071 1.00 98.88 265 PHE A CA 1
ATOM 2016 C C . PHE A 1 265 ? 4.843 -7.809 -11.024 1.00 98.88 265 PHE A C 1
ATOM 2018 O O . PHE A 1 265 ? 4.429 -7.702 -9.866 1.00 98.88 265 PHE A O 1
ATOM 2025 N N . PHE A 1 266 ? 5.981 -7.253 -11.426 1.00 98.69 266 PHE A N 1
ATOM 2026 C CA . PHE A 1 266 ? 6.736 -6.372 -10.540 1.00 98.69 266 PHE A CA 1
ATOM 2027 C C . PHE A 1 266 ? 6.095 -4.990 -10.547 1.00 98.69 266 PHE A C 1
ATOM 2029 O O . PHE A 1 266 ? 6.145 -4.289 -11.554 1.00 98.69 266 PHE A O 1
ATOM 2036 N N . ALA A 1 267 ? 5.422 -4.627 -9.458 1.00 98.12 267 ALA A N 1
ATOM 2037 C CA . ALA A 1 267 ? 4.784 -3.321 -9.329 1.00 98.12 267 ALA A CA 1
ATOM 2038 C C . ALA A 1 267 ? 5.807 -2.203 -9.110 1.00 98.12 267 ALA A C 1
ATOM 2040 O O . ALA A 1 267 ? 5.497 -1.057 -9.432 1.00 98.12 267 ALA A O 1
ATOM 2041 N N . GLU A 1 268 ? 7.009 -2.567 -8.654 1.00 98.00 268 GLU A N 1
ATOM 2042 C CA . GLU A 1 268 ? 8.226 -1.762 -8.672 1.00 98.00 268 GLU A CA 1
ATOM 2043 C C . GLU A 1 268 ? 9.453 -2.671 -8.839 1.00 98.00 268 GLU A C 1
ATOM 2045 O O . GLU A 1 268 ? 9.511 -3.760 -8.261 1.00 98.00 268 GLU A O 1
ATOM 2050 N N . TYR A 1 269 ? 10.438 -2.226 -9.618 1.00 98.19 269 TYR A N 1
ATOM 2051 C CA . TYR A 1 269 ? 11.788 -2.790 -9.661 1.00 98.19 269 TYR A CA 1
ATOM 2052 C C . TYR A 1 269 ? 12.811 -1.727 -10.094 1.00 98.19 269 TYR A C 1
ATOM 2054 O O . TYR A 1 269 ? 12.443 -0.655 -10.583 1.00 98.19 269 TYR A O 1
ATOM 2062 N N . GLY A 1 270 ? 14.100 -2.048 -9.954 1.00 96.69 270 GLY A N 1
ATOM 2063 C CA . GLY A 1 270 ? 15.212 -1.196 -10.393 1.00 96.69 270 GLY A CA 1
ATOM 2064 C C . GLY A 1 270 ? 16.058 -0.679 -9.233 1.00 96.69 270 GLY A C 1
ATOM 2065 O O . GLY A 1 270 ? 16.149 0.531 -9.032 1.00 96.69 270 GLY A O 1
ATOM 2066 N N . CYS A 1 271 ? 16.670 -1.597 -8.478 1.00 94.38 271 CYS A N 1
ATOM 2067 C CA . CYS A 1 271 ? 17.558 -1.302 -7.349 1.00 94.38 271 CYS A CA 1
ATOM 2068 C C . CYS A 1 271 ? 18.645 -0.282 -7.714 1.00 94.38 271 CYS A C 1
ATOM 2070 O O . CYS A 1 271 ? 19.392 -0.504 -8.666 1.00 94.38 271 CYS A O 1
ATOM 2072 N N . ASN A 1 272 ? 18.791 0.785 -6.925 1.00 92.94 272 ASN A N 1
ATOM 2073 C CA . ASN A 1 272 ? 19.789 1.838 -7.148 1.00 92.94 272 ASN A CA 1
ATOM 2074 C C . ASN A 1 272 ? 21.017 1.753 -6.220 1.00 92.94 272 ASN A C 1
ATOM 2076 O O . ASN A 1 272 ? 21.774 2.706 -6.104 1.00 92.94 272 ASN A O 1
ATOM 2080 N N . THR A 1 273 ? 21.278 0.613 -5.568 1.00 86.00 273 THR A N 1
ATOM 2081 C CA . THR A 1 273 ? 22.483 0.472 -4.714 1.00 86.00 273 THR A CA 1
ATOM 2082 C C . THR A 1 273 ? 23.798 0.523 -5.503 1.00 86.00 273 THR A C 1
ATOM 2084 O O . THR A 1 273 ? 24.855 0.784 -4.924 1.00 86.00 273 THR A O 1
ATOM 2087 N N . VAL A 1 274 ? 23.735 0.275 -6.815 1.00 88.00 274 VAL A N 1
ATOM 2088 C CA . VAL A 1 274 ? 24.823 0.462 -7.778 1.00 88.00 274 VAL A CA 1
ATOM 2089 C C . VAL A 1 274 ? 24.336 1.447 -8.834 1.00 88.00 274 VAL A C 1
ATOM 2091 O O . VAL A 1 274 ? 23.345 1.176 -9.511 1.00 88.00 274 VAL A O 1
ATOM 2094 N N . GLU A 1 275 ? 25.041 2.570 -8.972 1.00 90.25 275 GLU A N 1
ATOM 2095 C CA . GLU A 1 275 ? 24.697 3.646 -9.904 1.00 90.25 275 GLU A CA 1
ATOM 2096 C C . GLU A 1 275 ? 25.822 3.899 -10.929 1.00 90.25 275 GLU A C 1
ATOM 2098 O O . GLU A 1 275 ? 27.005 3.821 -10.572 1.00 90.25 275 GLU A O 1
ATOM 2103 N N . PRO A 1 276 ? 25.486 4.263 -12.185 1.00 91.81 276 PRO A N 1
ATOM 2104 C CA . PRO A 1 276 ? 24.134 4.257 -12.760 1.00 91.81 276 PRO A CA 1
ATOM 2105 C C . PRO A 1 276 ? 23.570 2.832 -12.872 1.00 91.81 276 PRO A C 1
ATOM 2107 O O . PRO A 1 276 ? 24.324 1.859 -12.883 1.00 91.81 276 PRO A O 1
ATOM 2110 N N . ARG A 1 277 ? 22.243 2.701 -12.940 1.00 97.50 277 ARG A N 1
ATOM 2111 C CA . ARG A 1 277 ? 21.589 1.387 -13.026 1.00 97.50 277 ARG A CA 1
ATOM 2112 C C . ARG A 1 277 ? 21.717 0.813 -14.433 1.00 97.50 277 ARG A C 1
ATOM 2114 O O . ARG A 1 277 ? 21.317 1.443 -15.408 1.00 97.50 277 ARG A O 1
ATOM 2121 N N . ASP A 1 278 ? 22.206 -0.422 -14.536 1.00 95.50 278 ASP A N 1
ATOM 2122 C CA . ASP A 1 278 ? 22.385 -1.113 -15.824 1.00 95.50 278 ASP A CA 1
ATOM 2123 C C . ASP A 1 278 ? 21.103 -1.787 -16.357 1.00 95.50 278 ASP A C 1
ATOM 2125 O O . ASP A 1 278 ? 21.056 -2.183 -17.527 1.00 95.50 278 ASP A O 1
ATOM 2129 N N . PHE A 1 279 ? 20.078 -1.944 -15.506 1.00 97.81 279 PHE A N 1
ATOM 2130 C CA . PHE A 1 279 ? 18.780 -2.573 -15.802 1.00 97.81 279 PHE A CA 1
ATOM 2131 C C . PHE A 1 279 ? 18.868 -3.972 -16.444 1.00 97.81 279 PHE A C 1
ATOM 2133 O O . PHE A 1 279 ? 18.055 -4.342 -17.297 1.00 97.81 279 PHE A O 1
ATOM 2140 N N . THR A 1 280 ? 19.868 -4.770 -16.065 1.00 96.56 280 THR A N 1
ATOM 2141 C CA . THR A 1 280 ? 20.079 -6.116 -16.633 1.00 96.56 280 THR A CA 1
ATOM 2142 C C . THR A 1 280 ? 18.964 -7.102 -16.268 1.00 96.56 280 THR A C 1
ATOM 2144 O O . THR A 1 280 ? 18.719 -8.056 -17.008 1.00 96.56 280 THR A O 1
ATOM 2147 N N . GLU A 1 281 ? 18.215 -6.831 -15.200 1.00 97.75 281 GLU A N 1
ATOM 2148 C CA . GLU A 1 281 ? 17.014 -7.560 -14.795 1.00 97.75 281 GLU A CA 1
ATOM 2149 C C . GLU A 1 281 ? 15.896 -7.529 -15.845 1.00 97.75 281 GLU A C 1
ATOM 2151 O O . GLU A 1 281 ? 15.086 -8.453 -15.906 1.00 97.75 281 GLU A O 1
ATOM 2156 N N . VAL A 1 282 ? 15.869 -6.516 -16.720 1.00 98.19 282 VAL A N 1
ATOM 2157 C CA . VAL A 1 282 ? 14.872 -6.391 -17.795 1.00 98.19 282 VAL A CA 1
ATOM 2158 C C . VAL A 1 282 ? 14.960 -7.580 -18.754 1.00 98.19 282 VAL A C 1
ATOM 2160 O O . VAL A 1 282 ? 13.938 -8.142 -19.146 1.00 98.19 282 VAL A O 1
ATOM 2163 N N . ALA A 1 283 ? 16.172 -8.024 -19.093 1.00 97.12 283 ALA A N 1
ATOM 2164 C CA . ALA A 1 283 ? 16.355 -9.187 -19.955 1.00 97.12 283 ALA A CA 1
ATOM 2165 C C . ALA A 1 283 ? 15.838 -10.483 -19.302 1.00 97.12 283 ALA A C 1
ATOM 2167 O O . ALA A 1 283 ? 15.278 -11.331 -19.997 1.00 97.12 283 ALA A O 1
ATOM 2168 N N . ALA A 1 284 ? 15.987 -10.624 -17.980 1.00 97.50 284 ALA A N 1
ATOM 2169 C CA . ALA A 1 284 ? 15.473 -11.772 -17.236 1.00 97.50 284 ALA A CA 1
ATOM 2170 C C . ALA A 1 284 ? 13.940 -11.741 -17.135 1.00 97.50 284 ALA A C 1
ATOM 2172 O O . ALA A 1 284 ? 13.287 -12.718 -17.502 1.00 97.50 284 ALA A O 1
ATOM 2173 N N . LEU A 1 285 ? 13.363 -10.604 -16.727 1.00 98.44 285 LEU A N 1
ATOM 2174 C CA . LEU A 1 285 ? 11.922 -10.431 -16.507 1.00 98.44 285 LEU A CA 1
ATOM 2175 C C . LEU A 1 285 ? 11.085 -10.718 -17.759 1.00 98.44 285 LEU A C 1
ATOM 2177 O O . LEU A 1 285 ? 10.028 -11.341 -17.676 1.00 98.44 285 LEU A O 1
ATOM 2181 N N . PHE A 1 286 ? 11.568 -10.296 -18.928 1.00 98.38 286 PHE A N 1
ATOM 2182 C CA . PHE A 1 286 ? 10.908 -10.550 -20.213 1.00 98.38 286 PHE A CA 1
ATOM 2183 C C . PHE A 1 286 ? 11.472 -11.775 -20.955 1.00 98.38 286 PHE A C 1
ATOM 2185 O O . PHE A 1 286 ? 11.139 -12.002 -22.122 1.00 98.38 286 PHE A O 1
ATOM 2192 N N . GLY A 1 287 ? 12.321 -12.561 -20.291 1.00 96.88 287 GLY A N 1
ATOM 2193 C CA . GLY A 1 287 ? 12.899 -13.797 -20.802 1.00 96.88 287 GLY A CA 1
ATOM 2194 C C . GLY A 1 287 ? 11.957 -15.006 -20.690 1.00 96.88 287 GLY A C 1
ATOM 2195 O O . GLY A 1 287 ? 10.895 -14.936 -20.061 1.00 96.88 287 GLY A O 1
ATOM 2196 N N . PRO A 1 288 ? 12.326 -16.147 -21.298 1.00 95.19 288 PRO A N 1
ATOM 2197 C CA . PRO A 1 288 ? 11.493 -17.353 -21.316 1.00 95.19 288 PRO A CA 1
ATOM 2198 C C . PRO A 1 288 ? 11.266 -17.962 -19.925 1.00 95.19 288 PRO A C 1
ATOM 2200 O O . PRO A 1 288 ? 10.207 -18.540 -19.692 1.00 95.19 288 PRO A O 1
ATOM 2203 N N . ASP A 1 289 ? 12.218 -17.800 -19.003 1.00 95.19 289 ASP A N 1
ATOM 2204 C CA . ASP A 1 289 ? 12.110 -18.351 -17.648 1.00 95.19 289 ASP A CA 1
ATOM 2205 C C . ASP A 1 289 ? 11.013 -17.639 -16.843 1.00 95.19 289 ASP A C 1
ATOM 2207 O O . ASP A 1 289 ? 10.233 -18.280 -16.141 1.00 95.19 289 ASP A O 1
ATOM 2211 N N . MET A 1 290 ? 10.883 -16.318 -17.011 1.00 97.88 290 MET A N 1
ATOM 2212 C CA . MET A 1 290 ? 9.987 -15.496 -16.196 1.00 97.88 290 MET A CA 1
ATOM 2213 C C . MET A 1 290 ? 8.631 -15.220 -16.848 1.00 97.88 290 MET A C 1
ATOM 2215 O O . MET A 1 290 ? 7.628 -15.195 -16.144 1.00 97.88 290 MET A O 1
ATOM 2219 N N . THR A 1 291 ? 8.544 -15.077 -18.174 1.00 96.56 291 THR A N 1
ATOM 2220 C CA . THR A 1 291 ? 7.287 -14.708 -18.877 1.00 96.56 291 THR A CA 1
ATOM 2221 C C . THR A 1 291 ? 6.184 -15.772 -18.822 1.00 96.56 291 THR A C 1
ATOM 2223 O O . THR A 1 291 ? 5.012 -15.499 -19.103 1.00 96.56 291 THR A O 1
ATOM 2226 N N . SER A 1 292 ? 6.522 -16.998 -18.420 1.00 92.69 292 SER A N 1
ATOM 2227 C CA . SER A 1 292 ? 5.525 -18.028 -18.121 1.00 92.69 292 SER A CA 1
ATOM 2228 C C . SER A 1 292 ? 4.696 -17.699 -16.867 1.00 92.69 292 SER A C 1
ATOM 2230 O O . SER A 1 292 ? 3.520 -18.066 -16.814 1.00 92.69 292 SER A O 1
ATOM 2232 N N . VAL A 1 293 ? 5.273 -16.944 -15.923 1.00 96.31 293 VAL A N 1
ATOM 2233 C CA . VAL A 1 293 ? 4.701 -16.595 -14.612 1.00 96.31 293 VAL A CA 1
ATOM 2234 C C . VAL A 1 293 ? 4.380 -15.102 -14.513 1.00 96.31 293 VAL A C 1
ATOM 2236 O O . VAL A 1 293 ? 3.262 -14.727 -14.164 1.00 96.31 293 VAL A O 1
ATOM 2239 N N . TRP A 1 294 ? 5.348 -14.249 -14.843 1.00 98.31 294 TRP A N 1
ATOM 2240 C CA . TRP A 1 294 ? 5.288 -12.807 -14.643 1.00 98.31 294 TRP A CA 1
ATOM 2241 C C . TRP A 1 294 ? 4.747 -12.080 -15.872 1.00 98.31 294 TRP A C 1
ATOM 2243 O O . TRP A 1 294 ? 5.172 -12.310 -17.004 1.00 98.31 294 TRP A O 1
ATOM 2253 N N . SER A 1 295 ? 3.844 -11.133 -15.639 1.00 98.56 295 SER A N 1
ATOM 2254 C CA . SER A 1 295 ? 3.220 -10.291 -16.664 1.00 98.56 295 SER A CA 1
ATOM 2255 C C . SER A 1 295 ? 4.009 -9.000 -16.930 1.00 98.56 295 SER A C 1
ATOM 2257 O O . SER A 1 295 ? 3.420 -7.983 -17.288 1.00 98.56 295 SER A O 1
ATOM 2259 N N . GLY A 1 296 ? 5.336 -9.024 -16.764 1.00 98.56 296 GLY A N 1
ATOM 2260 C CA . GLY A 1 296 ? 6.217 -7.858 -16.891 1.00 98.56 296 GLY A CA 1
ATOM 2261 C C . GLY A 1 296 ? 6.411 -7.098 -15.575 1.00 98.56 296 GLY A C 1
ATOM 2262 O O . GLY A 1 296 ? 6.355 -7.693 -14.496 1.00 98.56 296 GLY A O 1
ATOM 2263 N N . GLY A 1 297 ? 6.661 -5.790 -15.654 1.00 98.56 297 GLY A N 1
ATOM 2264 C CA . GLY A 1 297 ? 6.903 -4.974 -14.467 1.00 98.56 297 GLY A CA 1
ATOM 2265 C C . GLY A 1 297 ? 7.019 -3.475 -14.721 1.00 98.56 297 GLY A C 1
ATOM 2266 O O . GLY A 1 297 ? 7.002 -3.020 -15.866 1.00 98.56 297 GLY A O 1
ATOM 2267 N N . ILE A 1 298 ? 7.144 -2.720 -13.633 1.00 98.88 298 ILE A N 1
ATOM 2268 C CA . ILE A 1 298 ? 7.135 -1.258 -13.582 1.00 98.88 298 ILE A CA 1
ATOM 2269 C C . ILE A 1 298 ? 8.440 -0.763 -12.944 1.00 98.88 298 ILE A C 1
ATOM 2271 O O . ILE A 1 298 ? 8.725 -1.094 -11.799 1.00 98.88 298 ILE A O 1
ATOM 2275 N N . VAL A 1 299 ? 9.236 0.023 -13.672 1.00 98.50 299 VAL A N 1
ATOM 2276 C CA . VAL A 1 299 ? 10.462 0.633 -13.128 1.00 98.50 299 VAL A CA 1
ATOM 2277 C C . VAL A 1 299 ? 10.112 1.754 -12.156 1.00 98.50 299 VAL A C 1
ATOM 2279 O O . VAL A 1 299 ? 9.303 2.622 -12.494 1.00 98.50 299 VAL A O 1
ATOM 2282 N N . TYR A 1 300 ? 10.774 1.782 -11.003 1.00 97.81 300 TYR A N 1
ATOM 2283 C CA . TYR A 1 300 ? 10.749 2.904 -10.065 1.00 97.81 300 TYR A CA 1
ATOM 2284 C C . TYR A 1 300 ? 11.991 3.793 -10.295 1.00 97.81 300 TYR A C 1
ATOM 2286 O O . TYR A 1 300 ? 13.115 3.319 -10.158 1.00 97.81 300 TYR A O 1
ATOM 2294 N N . GLU A 1 301 ? 11.891 5.047 -10.741 1.00 96.19 301 GLU A N 1
ATOM 2295 C CA . GLU A 1 301 ? 10.700 5.792 -11.174 1.00 96.19 301 GLU A CA 1
ATOM 2296 C C . GLU A 1 301 ? 11.034 6.845 -12.252 1.00 96.19 301 GLU A C 1
ATOM 2298 O O . GLU A 1 301 ? 12.192 7.053 -12.612 1.00 96.19 301 GLU A O 1
ATOM 2303 N N . TYR A 1 302 ? 10.023 7.507 -12.827 1.00 98.44 302 TYR A N 1
ATOM 2304 C CA . TYR A 1 302 ? 10.233 8.494 -13.893 1.00 98.44 302 TYR A CA 1
ATOM 2305 C C . TYR A 1 302 ? 10.970 9.747 -13.401 1.00 98.44 302 TYR A C 1
ATOM 2307 O O . TYR A 1 302 ? 11.942 10.174 -14.031 1.00 98.44 302 TYR A O 1
ATOM 2315 N N . PHE A 1 303 ? 10.507 10.335 -12.298 1.00 96.75 303 PHE A N 1
ATOM 2316 C CA . PHE A 1 303 ? 10.978 11.621 -11.794 1.00 96.75 303 PHE A CA 1
ATOM 2317 C C . PHE A 1 303 ? 12.173 11.451 -10.858 1.00 96.75 303 PHE A C 1
ATOM 2319 O O . PHE A 1 303 ? 12.177 10.608 -9.973 1.00 96.75 303 PHE A O 1
ATOM 2326 N N . GLN A 1 304 ? 13.204 12.269 -11.044 1.00 94.25 304 GLN A N 1
ATOM 2327 C CA . GLN A 1 304 ? 14.321 12.336 -10.109 1.00 94.25 304 GLN A CA 1
ATOM 2328 C C . GLN A 1 304 ? 13.945 13.150 -8.874 1.00 94.25 304 GLN A C 1
ATOM 2330 O O . GLN A 1 304 ? 13.775 14.368 -8.958 1.00 94.25 304 GLN A O 1
ATOM 2335 N N . GLU A 1 305 ? 13.898 12.470 -7.732 1.00 87.88 305 GLU A N 1
ATOM 2336 C CA . GLU A 1 305 ? 13.711 13.067 -6.411 1.00 87.88 305 GLU A CA 1
ATOM 2337 C C . GLU A 1 305 ? 14.961 12.870 -5.530 1.00 87.88 305 GLU A C 1
ATOM 2339 O O . GLU A 1 305 ? 16.028 12.464 -6.000 1.00 87.88 305 GLU A O 1
ATOM 2344 N N . ALA A 1 306 ? 14.861 13.184 -4.235 1.00 86.62 306 ALA A N 1
ATOM 2345 C CA . ALA A 1 306 ? 15.964 13.030 -3.279 1.00 86.62 306 ALA A CA 1
ATOM 2346 C C . ALA A 1 306 ? 16.397 11.563 -3.063 1.00 86.62 306 ALA A C 1
ATOM 2348 O O . ALA A 1 306 ? 17.454 11.310 -2.491 1.00 86.62 306 ALA A O 1
ATOM 2349 N N . ASN A 1 307 ? 15.582 10.608 -3.515 1.00 83.06 307 ASN A N 1
ATOM 2350 C CA . ASN A 1 307 ? 15.780 9.166 -3.378 1.00 83.06 307 ASN A CA 1
ATOM 2351 C C . ASN A 1 307 ? 16.697 8.542 -4.454 1.00 83.06 307 ASN A C 1
ATOM 2353 O O . ASN A 1 307 ? 17.039 7.368 -4.340 1.00 83.06 307 ASN A O 1
ATOM 2357 N N . ASN A 1 308 ? 17.095 9.303 -5.481 1.00 91.50 308 ASN A N 1
ATOM 2358 C CA . ASN A 1 308 ? 17.955 8.848 -6.581 1.00 91.50 308 ASN A CA 1
ATOM 2359 C C . ASN A 1 308 ? 17.411 7.688 -7.429 1.00 91.50 308 ASN A C 1
ATOM 2361 O O . ASN A 1 308 ? 18.175 6.853 -7.908 1.00 91.50 308 ASN A O 1
ATOM 2365 N N . TYR A 1 309 ? 16.096 7.644 -7.657 1.00 94.94 309 TYR A N 1
ATOM 2366 C CA . TYR A 1 309 ? 15.470 6.637 -8.527 1.00 94.94 309 TYR A CA 1
ATOM 2367 C C . TYR A 1 309 ? 15.063 7.144 -9.917 1.00 94.94 309 TYR A C 1
ATOM 2369 O O . TYR A 1 309 ? 14.603 6.354 -10.746 1.00 94.94 309 TYR A O 1
ATOM 2377 N N . GLY A 1 310 ? 15.238 8.431 -10.212 1.00 96.75 310 GLY A N 1
ATOM 2378 C CA . GLY A 1 310 ? 14.682 9.042 -11.415 1.00 96.75 310 GLY A CA 1
ATOM 2379 C C . GLY A 1 310 ? 15.355 8.640 -12.722 1.00 96.75 310 GLY A C 1
ATOM 2380 O O . GLY A 1 310 ? 16.576 8.552 -12.834 1.00 96.75 310 GLY A O 1
ATOM 2381 N N . LEU A 1 311 ? 14.551 8.509 -13.775 1.00 98.44 311 LEU A N 1
ATOM 2382 C CA . LEU A 1 311 ? 15.035 8.447 -15.158 1.00 98.44 311 LEU A CA 1
ATOM 2383 C C . LEU A 1 311 ? 15.206 9.850 -15.765 1.00 98.44 311 LEU A C 1
ATOM 2385 O O . LEU A 1 311 ? 15.989 10.050 -16.698 1.00 98.44 311 LEU A O 1
ATOM 2389 N N . VAL A 1 312 ? 14.464 10.834 -15.263 1.00 98.12 312 VAL A N 1
ATOM 2390 C CA . VAL A 1 312 ? 14.391 12.183 -15.823 1.00 98.12 312 VAL A CA 1
ATOM 2391 C C . VAL A 1 312 ? 14.417 13.225 -14.708 1.00 98.12 312 VAL A C 1
ATOM 2393 O O . VAL A 1 312 ? 13.649 13.162 -13.753 1.00 98.12 312 VAL A O 1
ATOM 2396 N N . GLN A 1 313 ? 15.257 14.247 -14.870 1.00 96.88 313 GLN A N 1
ATOM 2397 C CA . GLN A 1 313 ? 15.251 15.438 -14.024 1.00 96.88 313 GLN A CA 1
ATOM 2398 C C . GLN A 1 313 ? 14.361 16.518 -14.641 1.00 96.88 313 GLN A C 1
ATOM 2400 O O . GLN A 1 313 ? 14.607 16.968 -15.765 1.00 96.88 313 GLN A O 1
ATOM 2405 N N . ILE A 1 314 ? 13.374 16.990 -13.882 1.00 94.00 314 ILE A N 1
ATOM 2406 C CA . ILE A 1 314 ? 12.534 18.123 -14.279 1.00 94.00 314 ILE A CA 1
ATOM 2407 C C . ILE A 1 314 ? 13.187 19.435 -13.848 1.00 94.00 314 ILE A C 1
ATOM 2409 O O . ILE A 1 314 ? 13.619 19.581 -12.706 1.00 94.00 314 ILE A O 1
ATOM 2413 N N . ASN A 1 315 ? 13.260 20.388 -14.779 1.00 89.75 315 ASN A N 1
ATOM 2414 C CA . ASN A 1 315 ? 13.732 21.753 -14.562 1.00 89.75 315 ASN A CA 1
ATOM 2415 C C . ASN A 1 315 ? 12.725 22.726 -15.194 1.00 89.75 315 ASN A C 1
ATOM 2417 O O . ASN A 1 315 ? 12.764 22.978 -16.405 1.00 89.75 315 ASN A O 1
ATOM 2421 N N . GLY A 1 316 ? 11.796 23.242 -14.383 1.00 85.25 316 GLY A N 1
ATOM 2422 C CA . GLY A 1 316 ? 10.648 24.009 -14.878 1.00 85.25 316 GLY A CA 1
ATOM 2423 C C . GLY A 1 316 ? 9.826 23.185 -15.875 1.00 85.25 316 GLY A C 1
ATOM 2424 O O . GLY A 1 316 ? 9.460 22.046 -15.596 1.00 85.25 316 GLY A O 1
ATOM 2425 N N . ASP A 1 317 ? 9.611 23.723 -17.074 1.00 86.31 317 ASP A N 1
ATOM 2426 C CA . ASP A 1 317 ? 8.840 23.056 -18.134 1.00 86.31 317 ASP A CA 1
ATOM 2427 C C . ASP A 1 317 ? 9.670 22.065 -18.974 1.00 86.31 317 ASP A C 1
ATOM 2429 O O . ASP A 1 317 ? 9.188 21.529 -19.973 1.00 86.31 317 ASP A O 1
ATOM 2433 N N . THR A 1 318 ? 10.934 21.823 -18.610 1.00 91.69 318 THR A N 1
ATOM 2434 C CA . THR A 1 318 ? 11.846 20.957 -19.372 1.00 91.69 318 THR A CA 1
ATOM 2435 C C . THR A 1 318 ? 12.206 19.685 -18.619 1.00 91.69 318 THR A C 1
ATOM 2437 O O . THR A 1 318 ? 12.324 19.677 -17.396 1.00 91.69 318 THR A O 1
ATOM 2440 N N . ALA A 1 319 ? 12.392 18.607 -19.378 1.00 96.62 319 ALA A N 1
ATOM 2441 C CA . ALA A 1 319 ? 12.730 17.280 -18.890 1.00 96.62 319 ALA A CA 1
ATOM 2442 C C . ALA A 1 319 ? 14.096 16.855 -19.453 1.00 96.62 319 ALA A C 1
ATOM 2444 O O . ALA A 1 319 ? 14.268 16.743 -20.670 1.00 96.62 319 ALA A O 1
ATOM 2445 N N . SER A 1 320 ? 15.067 16.627 -18.568 1.00 97.88 320 SER A N 1
ATOM 2446 C CA . SER A 1 320 ? 16.431 16.214 -18.911 1.00 97.88 320 SER A CA 1
ATOM 2447 C C . SER A 1 320 ? 16.632 14.735 -18.609 1.00 97.88 320 SER A C 1
ATOM 2449 O O . SER A 1 320 ? 16.431 14.296 -17.480 1.00 97.88 320 SER A O 1
ATOM 2451 N N . LYS A 1 321 ? 17.064 13.964 -19.609 1.00 98.44 321 LYS A N 1
ATOM 2452 C CA . LYS A 1 321 ? 17.368 12.534 -19.454 1.00 98.44 321 LYS A CA 1
ATOM 2453 C C . LYS A 1 321 ? 18.582 12.333 -18.546 1.00 98.44 321 LYS A C 1
ATOM 2455 O O . LYS A 1 321 ? 19.608 12.981 -18.756 1.00 98.44 321 LYS A O 1
ATOM 2460 N N . LEU A 1 322 ? 18.478 11.402 -17.606 1.00 98.38 322 LEU A N 1
ATOM 2461 C CA . LEU A 1 322 ? 19.587 10.955 -16.763 1.00 98.38 322 LEU A CA 1
ATOM 2462 C C . LEU A 1 322 ? 20.286 9.725 -17.377 1.00 98.38 322 LEU A C 1
ATOM 2464 O O . LEU A 1 322 ? 19.769 9.148 -18.341 1.00 98.38 322 LEU A O 1
ATOM 2468 N N . PRO A 1 323 ? 21.468 9.310 -16.876 1.00 98.38 323 PRO A N 1
ATOM 2469 C CA . PRO A 1 323 ? 22.155 8.110 -17.367 1.00 98.38 323 PRO A CA 1
ATOM 2470 C C . PRO A 1 323 ? 21.257 6.864 -17.381 1.00 98.38 323 PRO A C 1
ATOM 2472 O O . PRO A 1 323 ? 21.213 6.151 -18.387 1.00 98.38 323 PRO A O 1
ATOM 2475 N N . ASP A 1 324 ? 20.455 6.690 -16.332 1.00 98.38 324 ASP A N 1
ATOM 2476 C CA . ASP A 1 324 ? 19.514 5.580 -16.175 1.00 98.38 324 ASP A CA 1
ATOM 2477 C C . ASP A 1 324 ? 18.450 5.530 -17.280 1.00 98.38 324 ASP A C 1
ATOM 2479 O O . ASP A 1 324 ? 18.086 4.444 -17.726 1.00 98.38 324 ASP A O 1
ATOM 2483 N N . PHE A 1 325 ? 18.016 6.678 -17.822 1.00 98.75 325 PHE A N 1
ATOM 2484 C CA . PHE A 1 325 ? 17.132 6.715 -18.997 1.00 98.75 325 PHE A CA 1
ATOM 2485 C C . PHE A 1 325 ? 17.755 5.968 -20.175 1.00 98.75 325 PHE A C 1
ATOM 2487 O O . PHE A 1 325 ? 17.087 5.213 -20.880 1.00 98.75 325 PHE A O 1
ATOM 2494 N N . THR A 1 326 ? 19.044 6.214 -20.416 1.00 98.19 326 THR A N 1
ATOM 2495 C CA . THR A 1 326 ? 19.760 5.647 -21.562 1.00 98.19 326 THR A CA 1
ATOM 2496 C C . THR A 1 326 ? 19.999 4.156 -21.358 1.00 98.19 326 THR A C 1
ATOM 2498 O O . THR A 1 326 ? 19.799 3.379 -22.295 1.00 98.19 326 THR A O 1
ATOM 2501 N N . ALA A 1 327 ? 20.372 3.751 -20.142 1.00 98.06 327 ALA A N 1
ATOM 2502 C CA . ALA A 1 327 ? 20.543 2.348 -19.786 1.00 98.06 327 ALA A CA 1
ATOM 2503 C C . ALA A 1 327 ? 19.221 1.574 -19.912 1.00 98.06 327 ALA A C 1
ATOM 2505 O O . ALA A 1 327 ? 19.152 0.600 -20.665 1.00 98.06 327 ALA A O 1
ATOM 2506 N N . TYR A 1 328 ? 18.142 2.064 -19.290 1.00 98.50 328 TYR A N 1
ATOM 2507 C CA . TYR A 1 328 ? 16.829 1.424 -19.356 1.00 98.50 328 TYR A CA 1
ATOM 2508 C C . TYR A 1 328 ? 16.287 1.354 -20.786 1.00 98.50 328 TYR A C 1
ATOM 2510 O O . TYR A 1 328 ? 15.914 0.274 -21.242 1.00 98.50 328 TYR A O 1
ATOM 2518 N N . SER A 1 329 ? 16.297 2.475 -21.523 1.00 98.31 329 SER A N 1
ATOM 2519 C CA . SER A 1 329 ? 15.832 2.529 -22.919 1.00 98.31 329 SER A CA 1
ATOM 2520 C C . SER A 1 329 ? 16.563 1.506 -23.797 1.00 98.31 329 SER A C 1
ATOM 2522 O O . SER A 1 329 ? 15.941 0.851 -24.634 1.00 98.31 329 SER A O 1
ATOM 2524 N N . SER A 1 330 ? 17.864 1.302 -23.561 1.00 97.81 330 SER A N 1
ATOM 2525 C CA . SER A 1 330 ? 18.658 0.307 -24.287 1.00 97.81 330 SER A CA 1
ATOM 2526 C C . SER A 1 330 ? 18.233 -1.128 -23.962 1.00 97.81 330 SER A C 1
ATOM 2528 O O . SER A 1 330 ? 18.087 -1.927 -24.882 1.00 97.81 330 SER A O 1
ATOM 2530 N N . GLN A 1 331 ? 17.996 -1.457 -22.688 1.00 98.12 331 GLN A N 1
ATOM 2531 C CA . GLN A 1 331 ? 17.572 -2.799 -22.268 1.00 98.12 331 GLN A CA 1
ATOM 2532 C C . GLN A 1 331 ? 16.147 -3.125 -22.736 1.00 98.12 331 GLN A C 1
ATOM 2534 O O . GLN A 1 331 ? 15.898 -4.165 -23.349 1.00 98.12 331 GLN A O 1
ATOM 2539 N N . ILE A 1 332 ? 15.196 -2.217 -22.502 1.00 98.06 332 ILE A N 1
ATOM 2540 C CA . ILE A 1 332 ? 13.775 -2.448 -22.791 1.00 98.06 332 ILE A CA 1
ATOM 2541 C C . ILE A 1 332 ? 13.477 -2.515 -24.295 1.00 98.06 332 ILE A C 1
ATOM 2543 O O . ILE A 1 332 ? 12.544 -3.206 -24.713 1.00 98.06 332 ILE A O 1
ATOM 2547 N N . ALA A 1 333 ? 14.289 -1.863 -25.133 1.00 97.00 333 ALA A N 1
ATOM 2548 C CA . ALA A 1 333 ? 14.181 -1.961 -26.587 1.00 97.00 333 ALA A CA 1
ATOM 2549 C C . ALA A 1 333 ? 14.533 -3.363 -27.125 1.00 97.00 333 ALA A C 1
ATOM 2551 O O . ALA A 1 333 ? 14.111 -3.714 -28.227 1.00 97.00 333 ALA A O 1
ATOM 2552 N N . MET A 1 334 ? 15.283 -4.173 -26.366 1.00 95.75 334 MET A N 1
ATOM 2553 C CA . MET A 1 334 ? 15.704 -5.514 -26.790 1.00 95.75 334 MET A CA 1
ATOM 2554 C C . MET A 1 334 ? 14.678 -6.606 -26.461 1.00 95.75 334 MET A C 1
ATOM 2556 O O . MET A 1 334 ? 14.751 -7.701 -27.025 1.00 95.75 334 MET A O 1
ATOM 2560 N N . VAL A 1 335 ? 13.717 -6.347 -25.567 1.00 96.12 335 VAL A N 1
ATOM 2561 C CA . VAL A 1 335 ? 12.833 -7.410 -25.074 1.00 96.12 335 VAL A CA 1
ATOM 2562 C C . VAL A 1 335 ? 11.678 -7.716 -26.027 1.00 96.12 335 VAL A C 1
ATOM 2564 O O . VAL A 1 335 ? 10.915 -6.835 -26.441 1.00 96.12 335 VAL A O 1
ATOM 2567 N N . THR A 1 336 ? 11.511 -9.004 -26.323 1.00 93.81 336 THR A N 1
ATOM 2568 C CA . THR A 1 336 ? 10.475 -9.551 -27.212 1.00 93.81 336 THR A CA 1
ATOM 2569 C C . THR A 1 336 ? 9.814 -10.777 -26.562 1.00 93.81 336 THR A C 1
ATOM 2571 O O . THR A 1 336 ? 10.041 -11.908 -26.995 1.00 93.81 336 THR A O 1
ATOM 2574 N N . PRO A 1 337 ? 9.021 -10.586 -25.486 1.00 94.69 337 PRO A N 1
ATOM 2575 C CA . PRO A 1 337 ? 8.399 -11.700 -24.774 1.00 94.69 337 PRO A CA 1
ATOM 2576 C C . PRO A 1 337 ? 7.462 -12.487 -25.701 1.00 94.69 337 PRO A C 1
ATOM 2578 O O . PRO A 1 337 ? 6.765 -11.918 -26.546 1.00 94.69 337 PRO A O 1
ATOM 2581 N N . SER A 1 338 ? 7.444 -13.811 -25.544 1.00 92.94 338 SER A N 1
ATOM 2582 C CA . SER A 1 338 ? 6.583 -14.690 -26.342 1.00 92.94 338 SER A CA 1
ATOM 2583 C C . SER A 1 338 ? 5.151 -14.655 -25.811 1.00 92.94 338 SER A C 1
ATOM 2585 O O . SER A 1 338 ? 4.852 -15.263 -24.790 1.00 92.94 338 SER A O 1
ATOM 2587 N N . ALA A 1 339 ? 4.271 -13.947 -26.516 1.00 94.31 339 ALA A N 1
ATOM 2588 C CA . ALA A 1 339 ? 2.863 -13.812 -26.155 1.00 94.31 339 ALA A CA 1
ATOM 2589 C C . ALA A 1 339 ? 2.024 -15.022 -26.592 1.00 94.31 339 ALA A C 1
ATOM 2591 O O . ALA A 1 339 ? 2.152 -15.508 -27.720 1.00 94.31 339 ALA A O 1
ATOM 2592 N N . VAL A 1 340 ? 1.095 -15.456 -25.737 1.00 96.06 340 VAL A N 1
ATOM 2593 C CA . VAL A 1 340 ? 0.019 -16.382 -26.126 1.00 96.06 340 VAL A CA 1
ATOM 2594 C C . VAL A 1 340 ? -1.260 -15.629 -26.508 1.00 96.06 340 VAL A C 1
ATOM 2596 O O . VAL A 1 340 ? -1.435 -14.454 -26.193 1.00 96.06 340 VAL A O 1
ATOM 2599 N N . ASN A 1 341 ? -2.186 -16.301 -27.199 1.00 97.75 341 ASN A N 1
ATOM 2600 C CA . ASN A 1 341 ? -3.512 -15.745 -27.476 1.00 97.75 341 ASN A CA 1
ATOM 2601 C C . ASN A 1 341 ? -4.560 -16.296 -26.495 1.00 97.75 341 ASN A C 1
ATOM 2603 O O . ASN A 1 341 ? -4.588 -17.497 -26.209 1.00 97.75 341 ASN A O 1
ATOM 2607 N N . SER A 1 342 ? -5.460 -15.435 -26.021 1.00 97.19 342 SER A N 1
ATOM 2608 C CA . SER A 1 342 ? -6.508 -15.742 -25.047 1.00 97.19 342 SER A CA 1
ATOM 2609 C C . SER A 1 342 ? -7.481 -16.818 -25.532 1.00 97.19 342 SER A C 1
ATOM 2611 O O . SER A 1 342 ? -8.027 -17.550 -24.705 1.00 97.19 342 SER A O 1
ATOM 2613 N N . ALA A 1 343 ? -7.675 -16.970 -26.847 1.00 96.94 343 ALA A N 1
ATOM 2614 C CA . ALA A 1 343 ? -8.514 -18.019 -27.424 1.00 96.94 343 ALA A CA 1
ATOM 2615 C C . ALA A 1 343 ? -7.900 -19.419 -27.249 1.00 96.94 343 ALA A C 1
ATOM 2617 O O . ALA A 1 343 ? -8.628 -20.382 -27.023 1.00 96.94 343 ALA A O 1
ATOM 2618 N N . SER A 1 344 ? -6.568 -19.528 -27.310 1.00 96.06 344 SER A N 1
ATOM 2619 C CA . SER A 1 344 ? -5.826 -20.782 -27.104 1.00 96.06 344 SER A CA 1
ATOM 2620 C C . SER A 1 344 ? -5.351 -20.989 -25.664 1.00 96.06 344 SER A C 1
ATOM 2622 O O . SER A 1 344 ? -5.056 -22.115 -25.269 1.00 96.06 344 SER A O 1
ATOM 2624 N N . TYR A 1 345 ? -5.263 -19.920 -24.870 1.00 95.94 345 TYR A N 1
ATOM 2625 C CA . TYR A 1 345 ? -4.815 -19.997 -23.486 1.00 95.94 345 TYR A CA 1
ATOM 2626 C C . TYR A 1 345 ? -5.861 -20.696 -22.612 1.00 95.94 345 TYR A C 1
ATOM 2628 O O . TYR A 1 345 ? -7.013 -20.256 -22.513 1.00 95.94 345 TYR A O 1
ATOM 2636 N N . THR A 1 346 ? -5.439 -21.767 -21.946 1.00 94.06 346 THR A N 1
ATOM 2637 C CA . THR A 1 346 ? -6.224 -22.474 -20.932 1.00 94.06 346 THR A CA 1
ATOM 2638 C C . THR A 1 346 ? -5.568 -22.236 -19.582 1.00 94.06 346 THR A C 1
ATOM 2640 O O . THR A 1 346 ? -4.400 -22.569 -19.407 1.00 94.06 346 THR A O 1
ATOM 2643 N N . ALA A 1 347 ? -6.309 -21.652 -18.638 1.00 91.88 347 ALA A N 1
ATOM 2644 C CA . ALA A 1 347 ? -5.806 -21.431 -17.290 1.00 91.88 347 ALA A CA 1
ATOM 2645 C C . ALA A 1 347 ? -5.589 -22.783 -16.597 1.00 91.88 347 ALA A C 1
ATOM 2647 O O . ALA A 1 347 ? -6.539 -23.539 -16.399 1.00 91.88 347 ALA A O 1
ATOM 2648 N N . THR A 1 348 ? -4.341 -23.087 -16.254 1.00 89.38 348 THR A N 1
ATOM 2649 C CA . THR A 1 348 ? -3.958 -24.291 -15.498 1.00 89.38 348 THR A CA 1
ATOM 2650 C C . THR A 1 348 ? -3.917 -24.026 -13.997 1.00 89.38 348 THR A C 1
ATOM 2652 O O . THR A 1 348 ? -4.185 -24.920 -13.199 1.00 89.38 348 THR A O 1
ATOM 2655 N N . ASN A 1 349 ? -3.644 -22.779 -13.612 1.00 90.62 349 ASN A N 1
ATOM 2656 C CA . ASN A 1 349 ? -3.566 -22.340 -12.225 1.00 90.62 349 ASN A CA 1
ATOM 2657 C C . ASN A 1 349 ? -4.967 -21.954 -11.745 1.00 90.62 349 ASN A C 1
ATOM 2659 O O . ASN A 1 349 ? -5.346 -20.786 -11.774 1.00 90.62 349 ASN A O 1
ATOM 2663 N N . THR A 1 350 ? -5.774 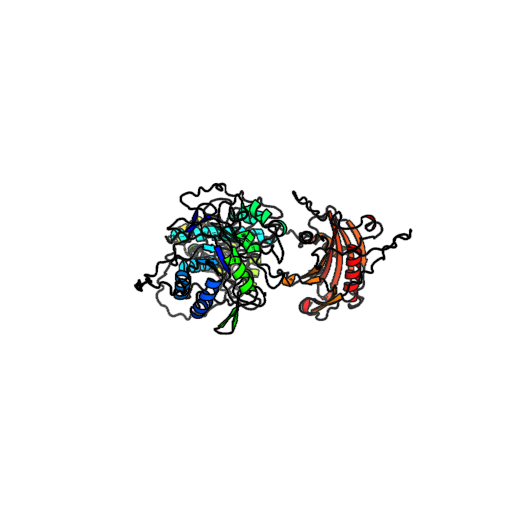-22.947 -11.372 1.00 89.56 350 THR A N 1
ATOM 2664 C CA . THR A 1 350 ? -7.182 -22.731 -10.984 1.00 89.56 350 THR A CA 1
ATOM 2665 C C . THR A 1 350 ? -7.448 -22.927 -9.497 1.00 89.56 350 THR A C 1
ATOM 2667 O O . THR A 1 350 ? -8.554 -22.657 -9.035 1.00 89.56 350 THR A O 1
ATOM 2670 N N . VAL A 1 351 ? -6.474 -23.441 -8.746 1.00 92.12 351 VAL A N 1
ATOM 2671 C CA . VAL A 1 351 ? -6.618 -23.709 -7.312 1.00 92.12 351 VAL A CA 1
ATOM 2672 C C . VAL A 1 351 ? -6.088 -22.508 -6.545 1.00 92.12 351 VAL A C 1
ATOM 2674 O O . VAL A 1 351 ? -4.882 -22.275 -6.522 1.00 92.12 351 VAL A O 1
ATOM 2677 N N . ALA A 1 352 ? -7.000 -21.742 -5.944 1.00 91.38 352 ALA A N 1
ATOM 2678 C CA . ALA A 1 352 ? -6.649 -20.653 -5.040 1.00 91.38 352 ALA A CA 1
ATOM 2679 C C . ALA A 1 352 ? -5.744 -21.161 -3.909 1.00 91.38 352 ALA A C 1
ATOM 2681 O O . ALA A 1 352 ? -5.876 -22.306 -3.462 1.00 91.38 352 ALA A O 1
ATOM 2682 N N . ARG A 1 353 ? -4.837 -20.306 -3.434 1.00 94.62 353 ARG A N 1
ATOM 2683 C CA . ARG A 1 353 ? -3.975 -20.639 -2.294 1.00 94.62 353 ARG A CA 1
ATOM 2684 C C . ARG A 1 353 ? -4.808 -20.906 -1.038 1.00 94.62 353 ARG A C 1
ATOM 2686 O O . ARG A 1 353 ? -5.920 -20.398 -0.881 1.00 94.62 353 ARG A O 1
ATOM 2693 N N . ALA A 1 354 ? -4.273 -21.724 -0.137 1.00 95.31 354 ALA A N 1
ATOM 2694 C CA . ALA A 1 354 ? -4.854 -21.864 1.192 1.00 95.31 354 ALA A CA 1
ATOM 2695 C C . ALA A 1 354 ? -4.614 -20.568 1.976 1.00 95.31 354 ALA A C 1
ATOM 2697 O O . ALA A 1 354 ? -3.563 -19.953 1.827 1.00 95.31 354 ALA A O 1
ATOM 2698 N N . CYS A 1 355 ? -5.570 -20.148 2.808 1.00 96.00 355 CYS A N 1
ATOM 2699 C CA . CYS A 1 355 ? -5.301 -19.026 3.703 1.00 96.00 355 CYS A CA 1
ATOM 2700 C C . CYS A 1 355 ? -4.225 -19.439 4.718 1.00 96.00 355 CYS A C 1
ATOM 2702 O O . CYS A 1 355 ? -4.326 -20.551 5.249 1.00 96.00 355 CYS A O 1
ATOM 2704 N N . PRO A 1 356 ? -3.233 -18.580 5.010 1.00 94.50 356 PRO A N 1
ATOM 2705 C CA . PRO A 1 356 ? -2.241 -18.871 6.034 1.00 94.50 356 PRO A CA 1
ATOM 2706 C C . PRO A 1 356 ? -2.901 -19.121 7.391 1.00 94.50 356 PRO A C 1
ATOM 2708 O O . PRO A 1 356 ? -3.874 -18.458 7.758 1.00 94.50 356 PRO A O 1
ATOM 2711 N N . THR A 1 357 ? -2.362 -20.074 8.146 1.00 88.94 357 THR A N 1
ATOM 2712 C CA . THR A 1 357 ? -2.765 -20.288 9.538 1.00 88.94 357 THR A CA 1
ATOM 2713 C C . THR A 1 357 ? -2.233 -19.143 10.394 1.00 88.94 357 THR A C 1
ATOM 2715 O O . THR A 1 357 ? -1.059 -18.795 10.290 1.00 88.94 357 THR A O 1
ATOM 2718 N N . THR A 1 358 ? -3.079 -18.590 11.262 1.00 81.12 358 THR A N 1
ATOM 2719 C CA . THR A 1 358 ? -2.673 -17.568 12.233 1.00 81.12 358 THR A CA 1
ATOM 2720 C C . THR A 1 358 ? -1.636 -18.125 13.216 1.00 81.12 358 THR A C 1
ATOM 2722 O O . THR A 1 358 ? -1.805 -19.237 13.724 1.00 81.12 358 THR A O 1
ATOM 2725 N N . GLY A 1 359 ? -0.582 -17.366 13.504 1.00 69.00 359 GLY A N 1
ATOM 2726 C CA . GLY A 1 359 ? 0.527 -17.740 14.381 1.00 69.00 359 GLY A CA 1
ATOM 2727 C C . GLY A 1 359 ? 1.574 -16.626 14.468 1.00 69.00 359 GLY A C 1
ATOM 2728 O O . GLY A 1 359 ? 1.304 -15.499 14.078 1.00 69.00 359 GLY A O 1
ATOM 2729 N N . VAL A 1 360 ? 2.783 -16.952 14.934 1.00 60.09 360 VAL A N 1
ATOM 2730 C CA . VAL A 1 360 ? 3.829 -15.960 15.278 1.00 60.09 360 VAL A CA 1
ATOM 2731 C C . VAL A 1 360 ? 4.162 -14.989 14.135 1.00 60.09 360 VAL A C 1
ATOM 2733 O O . VAL A 1 360 ? 4.317 -13.803 14.373 1.00 60.09 360 VAL A O 1
ATOM 2736 N N . ALA A 1 361 ? 4.251 -15.472 12.892 1.00 71.44 361 ALA A N 1
ATOM 2737 C CA . ALA A 1 361 ? 4.610 -14.638 11.738 1.00 71.44 361 ALA A CA 1
ATOM 2738 C C . ALA A 1 361 ? 3.399 -14.061 10.976 1.00 71.44 361 ALA A C 1
ATOM 2740 O O . ALA A 1 361 ? 3.576 -13.292 10.034 1.00 71.44 361 ALA A O 1
ATOM 2741 N N . TRP A 1 362 ? 2.174 -14.482 11.306 1.00 89.06 362 TRP A N 1
ATOM 2742 C CA . TRP A 1 362 ? 0.981 -14.121 10.543 1.00 89.06 362 TRP A CA 1
ATOM 2743 C C . TRP A 1 362 ? -0.246 -14.038 11.435 1.00 89.06 362 TRP A C 1
ATOM 2745 O O . TRP A 1 362 ? -0.722 -15.053 11.934 1.00 89.06 362 TRP A O 1
ATOM 2755 N N . GLU A 1 363 ? -0.813 -12.848 11.570 1.00 91.38 363 GLU A N 1
ATOM 2756 C CA . GLU A 1 363 ? -1.918 -12.622 12.497 1.00 91.38 363 GLU A CA 1
ATOM 2757 C C . GLU A 1 363 ? -3.254 -12.352 11.807 1.00 91.38 363 GLU A C 1
ATOM 2759 O O . GLU A 1 363 ? -4.289 -12.470 12.449 1.00 91.38 363 GLU A O 1
ATOM 2764 N N . ALA A 1 364 ? -3.281 -12.057 10.502 1.00 95.56 364 ALA A N 1
ATOM 2765 C CA . ALA A 1 364 ? -4.522 -11.671 9.831 1.00 95.56 364 ALA A CA 1
ATOM 2766 C C . ALA A 1 364 ? -5.574 -12.794 9.844 1.00 95.56 364 ALA A C 1
ATOM 2768 O O . ALA A 1 364 ? -5.392 -13.857 9.235 1.00 95.56 364 ALA A O 1
ATOM 2769 N N . ALA A 1 365 ? -6.717 -12.518 10.467 1.00 94.81 365 ALA A N 1
ATOM 2770 C CA . ALA A 1 365 ? -7.884 -13.380 10.443 1.00 94.81 365 ALA A CA 1
ATOM 2771 C C . ALA A 1 365 ? -8.484 -13.466 9.034 1.00 94.81 365 ALA A C 1
ATOM 2773 O O . ALA A 1 365 ? -8.379 -12.552 8.219 1.00 94.81 365 ALA A O 1
ATOM 2774 N N . THR A 1 366 ? -9.172 -14.567 8.736 1.00 95.44 366 THR A N 1
ATOM 2775 C CA . THR A 1 366 ? -9.889 -14.731 7.458 1.00 95.44 366 THR A CA 1
ATOM 2776 C C . THR A 1 366 ? -11.240 -14.020 7.434 1.00 95.44 366 THR A C 1
ATOM 2778 O O . THR A 1 366 ? -11.752 -13.733 6.353 1.00 95.44 366 THR A O 1
ATOM 2781 N N . ALA A 1 367 ? -11.813 -13.719 8.604 1.00 95.19 367 ALA A N 1
ATOM 2782 C CA . ALA A 1 367 ? -12.977 -12.851 8.705 1.00 95.19 367 ALA A CA 1
ATOM 2783 C C . ALA A 1 367 ? -12.563 -11.406 8.399 1.00 95.19 367 ALA A C 1
ATOM 2785 O O . ALA A 1 367 ? -11.587 -10.892 8.950 1.00 95.19 367 ALA A O 1
ATOM 2786 N N . LEU A 1 368 ? -13.321 -10.761 7.515 1.00 96.56 368 LEU A N 1
ATOM 2787 C CA . LEU A 1 368 ? -13.032 -9.421 7.013 1.00 96.56 368 LEU A CA 1
ATOM 2788 C C . LEU A 1 368 ? -13.973 -8.385 7.644 1.00 96.56 368 LEU A C 1
ATOM 2790 O O . LEU A 1 368 ? -15.125 -8.731 7.931 1.00 96.56 368 LEU A O 1
ATOM 2794 N N . PRO A 1 369 ? -13.538 -7.119 7.785 1.00 95.25 369 PRO A N 1
ATOM 2795 C CA . PRO A 1 369 ? -14.413 -6.031 8.204 1.00 95.25 369 PRO A CA 1
ATOM 2796 C C . PRO A 1 369 ? -15.702 -5.939 7.364 1.00 95.25 369 PRO A C 1
ATOM 2798 O O . PRO A 1 369 ? -15.690 -6.287 6.171 1.00 95.25 369 PRO A O 1
ATOM 2801 N N . PRO A 1 370 ? -16.813 -5.442 7.939 1.00 94.19 370 PRO A N 1
ATOM 2802 C CA . PRO A 1 370 ? -18.025 -5.124 7.191 1.00 94.19 370 PRO A CA 1
ATOM 2803 C C . PRO A 1 370 ? -17.754 -4.103 6.082 1.00 94.19 370 PRO A C 1
ATOM 2805 O O . PRO A 1 370 ? -16.794 -3.337 6.150 1.00 94.19 370 PRO A O 1
ATOM 2808 N N . THR A 1 371 ? -18.611 -4.072 5.063 1.00 94.44 371 THR A N 1
ATOM 2809 C CA . THR A 1 371 ? -18.561 -3.009 4.054 1.00 94.44 371 THR A CA 1
ATOM 2810 C C . THR A 1 371 ? -18.981 -1.678 4.687 1.00 94.44 371 THR A C 1
ATOM 2812 O O . THR A 1 371 ? -20.058 -1.630 5.293 1.00 94.44 371 THR A O 1
ATOM 2815 N N . PRO A 1 372 ? -18.193 -0.596 4.539 1.00 94.19 372 PRO A N 1
ATOM 2816 C CA . PRO A 1 372 ? -18.553 0.722 5.035 1.00 94.19 372 PRO A CA 1
ATOM 2817 C C . PRO A 1 372 ? -19.905 1.184 4.517 1.00 94.19 372 PRO A C 1
ATOM 2819 O O . PRO A 1 372 ? -20.257 0.959 3.357 1.00 94.19 372 PRO A O 1
ATOM 2822 N N . ASN A 1 373 ? -20.698 1.776 5.406 1.00 90.81 373 ASN A N 1
ATOM 2823 C CA . ASN A 1 373 ? -22.070 2.156 5.122 1.00 90.81 373 ASN A CA 1
ATOM 2824 C C . ASN A 1 373 ? -22.440 3.438 5.869 1.00 90.81 373 ASN A C 1
ATOM 2826 O O . ASN A 1 373 ? -23.044 3.412 6.941 1.00 90.81 373 ASN A O 1
ATOM 2830 N N . GLN A 1 374 ? -22.176 4.569 5.223 1.00 90.50 374 GLN A N 1
ATOM 2831 C CA . GLN A 1 374 ? -22.531 5.889 5.737 1.00 90.50 374 GLN A CA 1
ATOM 2832 C C . GLN A 1 374 ? -24.014 6.028 6.114 1.00 90.50 374 GLN A C 1
ATOM 2834 O O . GLN A 1 374 ? -24.364 6.759 7.046 1.00 90.50 374 GLN A O 1
ATOM 2839 N N . GLN A 1 375 ? -24.917 5.312 5.433 1.00 92.31 375 GLN A N 1
ATOM 2840 C CA . GLN A 1 375 ? -26.327 5.325 5.809 1.00 92.31 375 GLN A CA 1
ATOM 2841 C C . GLN A 1 375 ? -26.533 4.682 7.184 1.00 92.31 375 GLN A C 1
ATOM 2843 O O . GLN A 1 375 ? -27.236 5.264 8.002 1.00 92.31 375 GLN A O 1
ATOM 2848 N N . LEU A 1 376 ? -25.899 3.542 7.473 1.00 94.06 376 LEU A N 1
ATOM 2849 C CA . LEU A 1 376 ? -25.941 2.905 8.794 1.00 94.06 376 LEU A CA 1
ATOM 2850 C C . LEU A 1 376 ? -25.483 3.876 9.892 1.00 94.06 376 LEU A C 1
ATOM 2852 O O . LEU A 1 376 ? -26.203 4.062 10.874 1.00 94.06 376 LEU A O 1
ATOM 2856 N N . CYS A 1 377 ? -24.344 4.538 9.692 1.00 93.25 377 CYS A N 1
ATOM 2857 C CA . CYS A 1 377 ? -23.769 5.475 10.658 1.00 93.25 377 CYS A CA 1
ATOM 2858 C C . CYS A 1 377 ? -24.674 6.701 10.883 1.00 93.25 377 CYS A C 1
ATOM 2860 O O . CYS A 1 377 ? -24.996 7.050 12.022 1.00 93.25 377 CYS A O 1
ATOM 2862 N N . SER A 1 378 ? -25.217 7.273 9.801 1.00 93.19 378 SER A N 1
ATOM 2863 C CA . SER A 1 378 ? -26.183 8.382 9.873 1.00 93.19 378 SER A CA 1
ATOM 2864 C C . SER A 1 378 ? -27.531 7.991 10.496 1.00 93.19 378 SER A C 1
ATOM 2866 O O . SER A 1 378 ? -28.182 8.822 11.126 1.00 93.19 378 SER A O 1
ATOM 2868 N N . CYS A 1 379 ? -27.958 6.731 10.353 1.00 95.00 379 CYS A N 1
ATOM 2869 C CA . CYS A 1 379 ? -29.160 6.201 10.992 1.00 95.00 379 CYS A CA 1
ATOM 2870 C C . CYS A 1 379 ? -28.946 5.983 12.494 1.00 95.00 379 CYS A C 1
ATOM 2872 O O . CYS A 1 379 ? -29.873 6.197 13.278 1.00 95.00 379 CYS A O 1
ATOM 2874 N N . MET A 1 380 ? -27.746 5.547 12.888 1.00 96.19 380 MET A N 1
ATOM 2875 C CA . MET A 1 380 ? -27.391 5.259 14.274 1.00 96.19 380 MET A CA 1
ATOM 2876 C C . MET A 1 380 ? -27.489 6.514 15.141 1.00 96.19 380 MET A C 1
ATOM 2878 O O . MET A 1 380 ? -28.170 6.479 16.163 1.00 96.19 380 MET A O 1
ATOM 2882 N N . LEU A 1 381 ? -26.856 7.620 14.734 1.00 94.88 381 LEU A N 1
ATOM 2883 C CA . LEU A 1 381 ? -26.710 8.814 15.577 1.00 94.88 381 LEU A CA 1
ATOM 2884 C C . LEU A 1 381 ? -28.037 9.351 16.158 1.00 94.88 381 LEU A C 1
ATOM 2886 O O . LEU A 1 381 ? -28.111 9.517 17.376 1.00 94.88 381 LEU A O 1
ATOM 2890 N N . PRO A 1 382 ? -29.112 9.585 15.374 1.00 95.81 382 PRO A N 1
ATOM 2891 C CA . PRO A 1 382 ? -30.389 10.058 15.919 1.00 95.81 382 PRO A CA 1
ATOM 2892 C C . PRO A 1 382 ? -31.075 9.064 16.864 1.00 95.81 382 PRO A C 1
ATOM 2894 O O . PRO A 1 382 ? -31.920 9.467 17.660 1.00 95.81 382 PRO A O 1
ATOM 2897 N N . ALA A 1 383 ? -30.750 7.772 16.778 1.00 96.00 383 ALA A N 1
ATOM 2898 C CA . ALA A 1 383 ? -31.324 6.739 17.637 1.00 96.00 383 ALA A CA 1
ATOM 2899 C C . ALA A 1 383 ? -30.657 6.670 19.025 1.00 96.00 383 ALA A C 1
ATOM 2901 O O . ALA A 1 383 ? -31.181 6.015 19.929 1.00 96.00 383 ALA A O 1
ATOM 2902 N N . LEU A 1 384 ? -29.522 7.348 19.221 1.00 95.56 384 LEU A N 1
ATOM 2903 C CA . LEU A 1 384 ? -28.804 7.388 20.494 1.00 95.56 384 LEU A CA 1
ATOM 2904 C C . LEU A 1 384 ? -29.406 8.438 21.438 1.00 95.56 384 LEU A C 1
ATOM 2906 O O . LEU A 1 384 ? -29.938 9.456 21.003 1.00 95.56 384 LEU A O 1
ATOM 2910 N N . SER A 1 385 ? -29.322 8.192 22.747 1.00 94.31 385 SER A N 1
ATOM 2911 C CA . SER A 1 385 ? -29.746 9.143 23.793 1.00 94.31 385 SER A CA 1
ATOM 2912 C C . SER A 1 385 ? -28.589 9.968 24.362 1.00 94.31 385 SER A C 1
ATOM 2914 O O . SER A 1 385 ? -28.834 10.971 25.025 1.00 94.31 385 SER A O 1
ATOM 2916 N N . CYS A 1 386 ? -27.349 9.540 24.125 1.00 93.50 386 CYS A N 1
ATOM 2917 C CA . CYS A 1 386 ? -26.122 10.237 24.488 1.00 93.50 386 CYS A CA 1
ATOM 2918 C C . CYS A 1 386 ? -25.215 10.277 23.258 1.00 93.50 386 CYS A C 1
ATOM 2920 O O . CYS A 1 386 ? -25.014 9.241 22.631 1.00 93.50 386 CYS A O 1
ATOM 2922 N N . ILE A 1 387 ? -24.717 11.450 22.884 1.00 93.94 387 ILE A N 1
ATOM 2923 C CA . ILE A 1 387 ? -23.866 11.624 21.704 1.00 93.94 387 ILE A CA 1
ATOM 2924 C C . ILE A 1 387 ? -22.621 12.427 22.060 1.00 93.94 387 ILE A C 1
ATOM 2926 O O . ILE A 1 387 ? -22.672 13.322 22.907 1.00 93.94 387 ILE A O 1
ATOM 2930 N N . ALA A 1 388 ? -21.509 12.123 21.397 1.00 91.56 388 ALA A N 1
ATOM 2931 C CA . ALA A 1 388 ? -20.309 12.935 21.492 1.00 91.56 388 ALA A CA 1
ATOM 2932 C C . ALA A 1 388 ? -20.578 14.311 20.868 1.00 91.56 388 ALA A C 1
ATOM 2934 O O . ALA A 1 388 ? -21.235 14.432 19.829 1.00 91.56 388 ALA A O 1
ATOM 2935 N N . LYS A 1 389 ? -20.070 15.369 21.499 1.00 87.75 389 LYS A N 1
ATOM 2936 C CA . LYS A 1 389 ? -20.025 16.685 20.860 1.00 87.75 389 LYS A CA 1
ATOM 2937 C C . LYS A 1 389 ? -18.967 16.647 19.754 1.00 87.75 389 LYS A C 1
ATOM 2939 O O . LYS A 1 389 ? -17.981 15.925 19.896 1.00 87.75 389 LYS A O 1
ATOM 2944 N N . PRO A 1 390 ? -19.127 17.435 18.676 1.00 77.06 390 PRO A N 1
ATOM 2945 C CA . PRO A 1 390 ? -18.074 17.579 17.681 1.00 77.06 390 PRO A CA 1
ATOM 2946 C C . PRO A 1 390 ? -16.779 18.006 18.376 1.00 77.06 390 PRO A C 1
ATOM 2948 O O . PRO A 1 390 ? -16.734 19.073 18.992 1.00 77.06 390 PRO A O 1
ATOM 2951 N N . ASN A 1 391 ? -15.753 17.166 18.302 1.00 62.84 391 ASN A N 1
ATOM 2952 C CA . ASN A 1 391 ? -14.437 17.447 18.851 1.00 62.84 391 ASN A CA 1
ATOM 2953 C C . ASN A 1 391 ? -13.431 17.432 17.700 1.00 62.84 391 ASN A C 1
ATOM 2955 O O . ASN A 1 391 ? -13.487 16.564 16.834 1.00 62.84 391 ASN A O 1
ATOM 2959 N N . SER A 1 392 ? -12.556 18.431 17.662 1.00 52.69 392 SER A N 1
ATOM 2960 C CA . SER A 1 392 ? -11.555 18.611 16.607 1.00 52.69 392 SER A CA 1
ATOM 2961 C C . SER A 1 392 ? -10.139 18.261 17.070 1.00 52.69 392 SER A C 1
ATOM 2963 O O . SER A 1 392 ? -9.182 18.646 16.406 1.00 52.69 392 SER A O 1
ATOM 2965 N N . ASN A 1 393 ? -9.998 17.651 18.250 1.00 58.84 393 ASN A N 1
ATOM 2966 C CA . ASN A 1 393 ? -8.718 17.266 18.832 1.00 58.84 393 ASN A CA 1
ATOM 2967 C C . ASN A 1 393 ? -8.626 15.739 18.938 1.00 58.84 393 ASN A C 1
ATOM 2969 O O . ASN A 1 393 ? -9.272 15.143 19.799 1.00 58.84 393 ASN A O 1
ATOM 2973 N N . ASP A 1 394 ? -7.801 15.135 18.087 1.00 55.59 394 ASP A N 1
ATOM 2974 C CA . ASP A 1 394 ? -7.639 13.681 17.971 1.00 55.59 394 ASP A CA 1
ATOM 2975 C C . ASP A 1 394 ? -7.123 13.038 19.262 1.00 55.59 394 ASP A C 1
ATOM 2977 O O . ASP A 1 394 ? -7.673 12.033 19.707 1.00 55.59 394 ASP A O 1
ATOM 2981 N N . THR A 1 395 ? -6.184 13.686 19.959 1.00 56.78 395 THR A N 1
ATOM 2982 C CA . THR A 1 395 ? -5.672 13.214 21.258 1.00 56.78 395 THR A CA 1
ATOM 2983 C C . THR A 1 395 ? -6.765 13.184 22.328 1.00 56.78 395 THR A C 1
ATOM 2985 O O . THR A 1 395 ? -6.766 12.334 23.216 1.00 56.78 395 THR A O 1
ATOM 2988 N N . ALA A 1 396 ? -7.731 14.106 22.247 1.00 66.88 396 ALA A N 1
ATOM 2989 C CA . ALA A 1 396 ? -8.884 14.095 23.139 1.00 66.88 396 ALA A CA 1
ATOM 2990 C C . ALA A 1 396 ? -9.895 13.003 22.758 1.00 66.88 396 ALA A C 1
ATOM 2992 O O . ALA A 1 396 ? -10.607 12.513 23.623 1.00 66.88 396 ALA A O 1
ATOM 2993 N N . VAL A 1 397 ? -9.984 12.610 21.486 1.00 69.25 397 VAL A N 1
ATOM 2994 C CA . VAL A 1 397 ? -10.867 11.518 21.057 1.00 69.25 397 VAL A CA 1
ATOM 2995 C C . VAL A 1 397 ? -10.311 10.164 21.506 1.00 69.25 397 VAL A C 1
ATOM 2997 O O . VAL A 1 397 ? -11.065 9.352 22.038 1.00 69.25 397 VAL A O 1
ATOM 3000 N N . GLU A 1 398 ? -9.003 9.941 21.369 1.00 70.31 398 GLU A N 1
ATOM 3001 C CA . GLU A 1 398 ? -8.336 8.714 21.828 1.00 70.31 398 GLU A CA 1
ATOM 3002 C C . GLU A 1 398 ? -8.462 8.510 23.342 1.00 70.31 398 GLU A C 1
ATOM 3004 O O . GLU A 1 398 ? -8.825 7.421 23.795 1.00 70.31 398 GLU A O 1
ATOM 3009 N N . SER A 1 399 ? -8.236 9.562 24.136 1.00 77.44 399 SER A N 1
ATOM 3010 C CA . SER A 1 399 ? -8.371 9.479 25.594 1.00 77.44 399 SER A CA 1
ATOM 3011 C C . SER A 1 399 ? -9.808 9.186 26.030 1.00 77.44 399 SER A C 1
ATOM 3013 O O . SER A 1 399 ? -10.022 8.368 26.924 1.00 77.44 399 SER A O 1
ATOM 3015 N N . LEU A 1 400 ? -10.800 9.775 25.355 1.00 85.06 400 LEU A N 1
ATOM 3016 C CA . LEU A 1 400 ? -12.215 9.507 25.616 1.00 85.06 400 LEU A CA 1
ATOM 3017 C C . LEU A 1 400 ? -12.615 8.074 25.253 1.00 85.06 400 LEU A C 1
ATOM 3019 O O . LEU A 1 400 ? -13.427 7.479 25.962 1.00 85.06 400 LEU A O 1
ATOM 3023 N N . PHE A 1 401 ? -12.048 7.502 24.186 1.00 83.38 401 PHE A N 1
ATOM 3024 C CA . PHE A 1 401 ? -12.241 6.088 23.864 1.00 83.38 401 PHE A CA 1
ATOM 3025 C C . PHE A 1 401 ? -11.645 5.175 24.936 1.00 83.38 401 PHE A C 1
ATOM 3027 O O . PHE A 1 401 ? -12.327 4.257 25.398 1.00 83.38 401 PHE A O 1
ATOM 3034 N N . ALA A 1 402 ? -10.401 5.433 25.351 1.00 78.38 402 ALA A N 1
ATOM 3035 C CA . ALA A 1 402 ? -9.744 4.666 26.406 1.00 78.38 402 ALA A CA 1
ATOM 3036 C C . ALA A 1 402 ? -10.535 4.726 27.724 1.00 78.38 402 ALA A C 1
ATOM 3038 O O . ALA A 1 402 ? -10.724 3.698 28.377 1.00 78.38 402 ALA A O 1
ATOM 3039 N N . GLU A 1 403 ? -11.066 5.903 28.070 1.00 86.75 403 GLU A N 1
ATOM 3040 C CA . GLU A 1 403 ? -11.944 6.092 29.223 1.00 86.75 403 GLU A CA 1
ATOM 3041 C C . GLU A 1 403 ? -13.219 5.248 29.089 1.00 86.75 403 GLU A C 1
ATOM 3043 O O . GLU A 1 403 ? -13.429 4.324 29.876 1.00 86.75 403 GLU A O 1
ATOM 3048 N N . VAL A 1 404 ? -14.065 5.502 28.081 1.00 88.62 404 VAL A N 1
ATOM 3049 C CA . VAL A 1 404 ? -15.383 4.848 27.998 1.00 88.62 404 VAL A CA 1
ATOM 3050 C C . VAL A 1 404 ? -15.284 3.331 27.841 1.00 88.62 404 VAL A C 1
ATOM 3052 O O . VAL A 1 404 ? -16.041 2.608 28.492 1.00 88.62 404 VAL A O 1
ATOM 3055 N N . CYS A 1 405 ? -14.344 2.831 27.034 1.00 86.81 405 CYS A N 1
ATOM 3056 C CA . CYS A 1 405 ? -14.171 1.394 26.827 1.00 86.81 405 CYS A CA 1
ATOM 3057 C C . CYS A 1 405 ? -13.609 0.685 28.070 1.00 86.81 405 CYS A C 1
ATOM 3059 O O . CYS A 1 405 ? -13.832 -0.515 28.232 1.00 86.81 405 CYS A O 1
ATOM 3061 N N . GLY A 1 406 ? -12.913 1.410 28.955 1.00 85.25 406 GLY A N 1
ATOM 3062 C CA . GLY A 1 406 ? -12.395 0.892 30.223 1.00 85.25 406 GLY A CA 1
ATOM 3063 C C . GLY A 1 406 ? -13.417 0.873 31.367 1.00 85.25 406 GLY A C 1
ATOM 3064 O O . GLY A 1 406 ? -13.254 0.103 32.312 1.00 85.25 406 GLY A O 1
ATOM 3065 N N . LEU A 1 407 ? -14.482 1.682 31.296 1.00 85.38 407 LEU A N 1
ATOM 3066 C CA . LEU A 1 407 ? -15.462 1.809 32.384 1.00 85.38 407 LEU A CA 1
ATOM 3067 C C . LEU A 1 407 ? -16.366 0.579 32.546 1.00 85.38 407 LEU A C 1
ATOM 3069 O O . LEU A 1 407 ? -16.700 0.204 33.671 1.00 85.38 407 LEU A O 1
ATOM 3073 N N . VAL A 1 408 ? -16.806 -0.032 31.441 1.00 84.44 408 VAL A N 1
ATOM 3074 C CA . VAL A 1 408 ? -17.708 -1.196 31.449 1.00 84.44 408 VAL A CA 1
ATOM 3075 C C . VAL A 1 408 ? -17.358 -2.133 30.297 1.00 84.44 408 VAL A C 1
ATOM 3077 O O . VAL A 1 408 ? -17.322 -1.726 29.140 1.00 84.44 408 VAL A O 1
ATOM 3080 N N . GLN A 1 409 ? -17.170 -3.419 30.596 1.00 86.06 409 GLN A N 1
ATOM 3081 C CA . GLN A 1 409 ? -16.895 -4.427 29.573 1.00 86.06 409 GLN A CA 1
ATOM 3082 C C . GLN A 1 409 ? -18.061 -4.539 28.572 1.00 86.06 409 GLN A C 1
ATOM 3084 O O . GLN A 1 409 ? -19.225 -4.612 28.965 1.00 86.06 409 GLN A O 1
ATOM 3089 N N . GLY A 1 410 ? -17.744 -4.579 27.276 1.00 85.81 410 GLY A N 1
ATOM 3090 C CA . GLY A 1 410 ? -18.714 -4.792 26.196 1.00 85.81 410 GLY A CA 1
ATOM 3091 C C . GLY A 1 410 ? -19.320 -3.524 25.582 1.00 85.81 410 GLY A C 1
ATOM 3092 O O . GLY A 1 410 ? -19.993 -3.601 24.555 1.00 85.81 410 GLY A O 1
ATOM 3093 N N . VAL A 1 411 ? -19.080 -2.333 26.149 1.00 89.50 411 VAL A N 1
ATOM 3094 C CA . VAL A 1 411 ? -19.652 -1.076 25.609 1.00 89.50 411 VAL A CA 1
ATOM 3095 C C . VAL A 1 411 ? -19.066 -0.673 24.253 1.00 89.50 411 VAL A C 1
ATOM 3097 O O . VAL A 1 411 ? -19.714 0.048 23.497 1.00 89.50 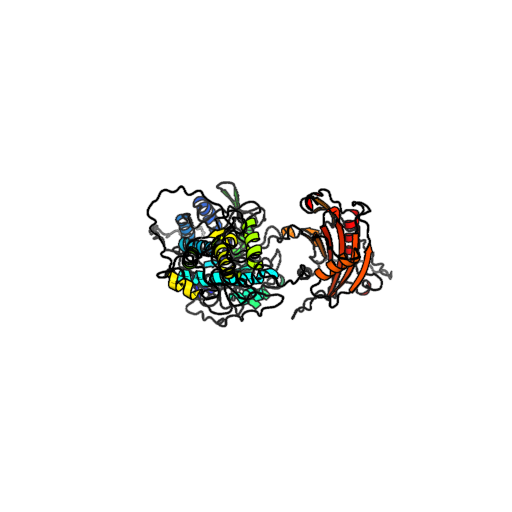411 VAL A O 1
ATOM 3100 N N . CYS A 1 412 ? -17.876 -1.180 23.923 1.00 92.44 412 CYS A N 1
ATOM 3101 C CA . CYS A 1 412 ? -17.180 -0.915 22.664 1.00 92.44 412 CYS A CA 1
ATOM 3102 C C . CYS A 1 412 ? -17.231 -2.090 21.670 1.00 92.44 412 CYS A C 1
ATOM 3104 O O . CYS A 1 412 ? -16.665 -1.995 20.582 1.00 92.44 412 CYS A O 1
ATOM 3106 N N . ASP A 1 413 ? -17.956 -3.174 21.972 1.00 92.69 413 ASP A N 1
ATOM 3107 C CA . ASP A 1 413 ? -18.045 -4.340 21.078 1.00 92.69 413 ASP A CA 1
ATOM 3108 C C . ASP A 1 413 ? -18.627 -3.957 19.708 1.00 92.69 413 ASP A C 1
ATOM 3110 O O . ASP A 1 413 ? -18.138 -4.389 18.666 1.00 92.69 413 ASP A O 1
ATOM 3114 N N . GLY A 1 414 ? -19.630 -3.071 19.697 1.00 94.31 414 GLY A N 1
ATOM 3115 C CA . GLY A 1 414 ? -20.283 -2.606 18.471 1.00 94.31 414 GLY A CA 1
ATOM 3116 C C . GLY A 1 414 ? -19.417 -1.733 17.552 1.00 94.31 414 GLY A C 1
ATOM 3117 O O . GLY A 1 414 ? -19.799 -1.516 16.403 1.00 94.31 414 GLY A O 1
ATOM 3118 N N . ILE A 1 415 ? -18.257 -1.271 18.025 1.00 93.19 415 ILE A N 1
ATOM 3119 C CA . ILE A 1 415 ? -17.284 -0.468 17.260 1.00 93.19 415 ILE A CA 1
ATOM 3120 C C . ILE A 1 415 ? -15.914 -1.148 17.153 1.00 93.19 415 ILE A C 1
ATOM 3122 O O . ILE A 1 415 ? -15.004 -0.587 16.557 1.00 93.19 415 ILE A O 1
ATOM 3126 N N . THR A 1 416 ? -15.756 -2.352 17.712 1.00 91.50 416 THR A N 1
ATOM 3127 C CA . THR A 1 416 ? -14.489 -3.094 17.678 1.00 91.50 416 THR A CA 1
ATOM 3128 C C . THR A 1 416 ? -14.101 -3.414 16.231 1.00 91.50 416 THR A C 1
ATOM 3130 O O . THR A 1 416 ? -14.963 -3.748 15.427 1.00 91.50 416 THR A O 1
ATOM 3133 N N . ALA A 1 417 ? -12.817 -3.338 15.893 1.00 91.12 417 ALA A N 1
ATOM 3134 C CA . ALA A 1 417 ? -12.266 -3.683 14.588 1.00 91.12 417 ALA A CA 1
ATOM 3135 C C . ALA A 1 417 ? -10.909 -4.347 14.803 1.00 91.12 417 ALA A C 1
ATOM 3137 O O . ALA A 1 417 ? -9.900 -3.676 14.998 1.00 91.12 417 ALA A O 1
ATOM 3138 N N . ASN A 1 418 ? -10.885 -5.675 14.836 1.00 89.94 418 ASN A N 1
ATOM 3139 C CA . ASN A 1 418 ? -9.672 -6.416 15.142 1.00 89.94 418 ASN A CA 1
ATOM 3140 C C . ASN A 1 418 ? -9.327 -7.364 13.990 1.00 89.94 418 ASN A C 1
ATOM 3142 O O . ASN A 1 418 ? -9.946 -8.416 13.823 1.00 89.94 418 ASN A O 1
ATOM 3146 N N . GLY A 1 419 ? -8.308 -6.975 13.219 1.00 91.62 419 GLY A N 1
ATOM 3147 C CA . GLY A 1 419 ? -7.784 -7.749 12.093 1.00 91.62 419 GLY A CA 1
ATOM 3148 C C . GLY A 1 419 ? -7.157 -9.086 12.489 1.00 91.62 419 GLY A C 1
ATOM 3149 O O . GLY A 1 419 ? -7.088 -9.983 11.652 1.00 91.62 419 GLY A O 1
ATOM 3150 N N . THR A 1 420 ? -6.753 -9.244 13.752 1.00 90.88 420 THR A N 1
ATOM 3151 C CA . THR A 1 420 ? -6.096 -10.451 14.271 1.00 90.88 420 THR A CA 1
ATOM 3152 C C . THR A 1 420 ? -7.095 -11.496 14.760 1.00 90.88 420 THR A C 1
ATOM 3154 O O . THR A 1 420 ? -6.964 -12.686 14.482 1.00 90.88 420 THR A O 1
ATOM 3157 N N . THR A 1 421 ? -8.147 -11.072 15.462 1.00 91.00 421 THR A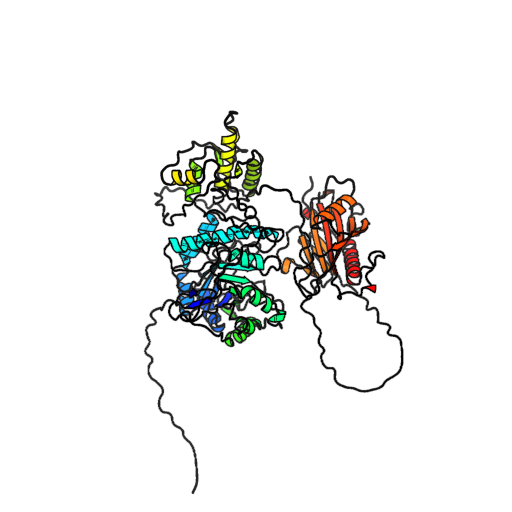 N 1
ATOM 3158 C CA . THR A 1 421 ? -9.199 -11.981 15.951 1.00 91.00 421 THR A CA 1
ATOM 3159 C C . THR A 1 421 ? -10.350 -12.147 14.962 1.00 91.00 421 THR A C 1
ATOM 3161 O O . THR A 1 421 ? -11.152 -13.071 15.102 1.00 91.00 421 THR A O 1
ATOM 3164 N N . GLY A 1 422 ? -10.449 -11.268 13.960 1.00 93.88 422 GLY A N 1
ATOM 3165 C CA . GLY A 1 422 ? -11.547 -11.260 12.996 1.00 93.88 422 GLY A CA 1
ATOM 3166 C C . GLY A 1 422 ? -12.871 -10.783 13.594 1.00 93.88 422 GLY A C 1
ATOM 3167 O O . GLY A 1 422 ? -13.937 -11.135 13.087 1.00 93.88 422 GLY A O 1
ATOM 3168 N N . VAL A 1 423 ? -12.812 -10.027 14.693 1.00 94.50 423 VAL A N 1
ATOM 3169 C CA . VAL A 1 423 ? -13.985 -9.494 15.390 1.00 94.50 423 VAL A CA 1
ATOM 3170 C C . VAL A 1 423 ? -14.207 -8.051 14.961 1.00 94.50 423 VAL A C 1
ATOM 3172 O O . VAL A 1 423 ? -13.356 -7.189 15.185 1.00 94.50 423 VAL A O 1
ATOM 3175 N N . TYR A 1 424 ? -15.376 -7.795 14.372 1.00 95.25 424 TYR A N 1
ATOM 3176 C CA . TYR A 1 424 ? -15.773 -6.472 13.905 1.00 95.25 424 TYR A CA 1
ATOM 3177 C C . TYR A 1 424 ? -17.205 -6.158 14.339 1.00 95.25 424 TYR A C 1
ATOM 3179 O O . TYR A 1 424 ? -18.122 -6.943 14.087 1.00 95.25 424 TYR A O 1
ATOM 3187 N N . GLY A 1 425 ? -17.399 -5.010 14.976 1.00 95.88 425 GLY A N 1
ATOM 3188 C CA . GLY A 1 425 ? -18.713 -4.456 15.260 1.00 95.88 425 GLY A CA 1
ATOM 3189 C C . GLY A 1 425 ? -19.335 -3.821 14.015 1.00 95.88 425 GLY A C 1
ATOM 3190 O O . GLY A 1 425 ? -18.641 -3.353 13.117 1.00 95.88 425 GLY A O 1
ATOM 3191 N N . ALA A 1 426 ? -20.661 -3.766 13.956 1.00 95.88 426 ALA A N 1
ATOM 3192 C CA . ALA A 1 426 ? -21.415 -3.179 12.851 1.00 95.88 426 ALA A CA 1
ATOM 3193 C C . ALA A 1 426 ? -21.064 -1.704 12.603 1.00 95.88 426 ALA A C 1
ATOM 3195 O O . ALA A 1 426 ? -21.141 -1.239 11.469 1.00 95.88 426 ALA A O 1
ATOM 3196 N N . TYR A 1 427 ? -20.694 -0.973 13.657 1.00 95.88 427 TYR A N 1
ATOM 3197 C CA . TYR A 1 427 ? -20.383 0.454 13.603 1.00 95.88 427 TYR A CA 1
ATOM 3198 C C . TYR A 1 427 ? -18.879 0.740 13.550 1.00 95.88 427 TYR A C 1
ATOM 3200 O O . TYR A 1 427 ? -18.486 1.904 13.555 1.00 95.88 427 TYR A O 1
ATOM 3208 N N . SER A 1 428 ? -18.031 -0.289 13.431 1.00 94.12 428 SER A N 1
ATOM 3209 C CA . SER A 1 428 ? -16.576 -0.132 13.280 1.00 94.12 428 SER A CA 1
ATOM 3210 C C . SER A 1 428 ? -16.169 0.606 11.997 1.00 94.12 428 SER A C 1
ATOM 3212 O O . SER A 1 428 ? -15.022 1.007 11.830 1.00 94.12 428 SER A O 1
ATOM 3214 N N . VAL A 1 429 ? -17.109 0.744 11.062 1.00 92.81 429 VAL A N 1
ATOM 3215 C CA . VAL A 1 429 ? -16.937 1.426 9.774 1.00 92.81 429 VAL A CA 1
ATOM 3216 C C . VAL A 1 429 ? -17.277 2.920 9.825 1.00 92.81 429 VAL A C 1
ATOM 3218 O O . VAL A 1 429 ? -17.006 3.643 8.868 1.00 92.81 429 VAL A O 1
ATOM 3221 N N . CYS A 1 430 ? -17.884 3.382 10.921 1.00 91.62 430 CYS A N 1
ATOM 3222 C CA . CYS A 1 430 ? -18.277 4.776 11.105 1.00 91.62 430 CYS A CA 1
ATOM 3223 C C . CYS A 1 430 ? -17.074 5.658 11.449 1.00 91.62 430 CYS A C 1
ATOM 3225 O O . CYS A 1 430 ? -16.012 5.150 11.811 1.00 91.62 430 CYS A O 1
ATOM 3227 N N . ASN A 1 431 ? -17.225 6.982 11.370 1.00 86.69 431 ASN A N 1
ATOM 3228 C CA . ASN A 1 431 ? -16.140 7.884 11.765 1.00 86.69 431 ASN A CA 1
ATOM 3229 C C . ASN A 1 431 ? -15.937 7.907 13.293 1.00 86.69 431 ASN A C 1
ATOM 3231 O O . ASN A 1 431 ? -16.813 7.505 14.060 1.00 86.69 431 ASN A O 1
ATOM 3235 N N . GLY A 1 432 ? -14.797 8.430 13.752 1.00 85.25 432 GLY A N 1
ATOM 3236 C CA . GLY A 1 432 ? -14.440 8.436 15.175 1.00 85.25 432 GLY A CA 1
ATOM 3237 C C . GLY A 1 432 ? -15.477 9.094 16.093 1.00 85.25 432 GLY A C 1
ATOM 3238 O O . GLY A 1 432 ? -15.770 8.575 17.165 1.00 85.25 432 GLY A O 1
ATOM 3239 N N . THR A 1 433 ? -16.105 10.197 15.672 1.00 85.69 433 THR A N 1
ATOM 3240 C CA . THR A 1 433 ? -17.140 10.870 16.485 1.00 85.69 433 THR A CA 1
ATOM 3241 C C . THR A 1 433 ? -18.422 10.037 16.577 1.00 85.69 433 THR A C 1
ATOM 3243 O O . THR A 1 433 ? -19.071 9.989 17.626 1.00 85.69 433 THR A O 1
ATOM 3246 N N . GLU A 1 434 ? -18.796 9.354 15.495 1.00 91.44 434 GLU A N 1
ATOM 3247 C CA . GLU A 1 434 ? -19.933 8.429 15.464 1.00 91.44 434 GLU A CA 1
ATOM 3248 C C . GLU A 1 434 ? -19.688 7.206 16.349 1.00 91.44 434 GLU A C 1
ATOM 3250 O O . GLU A 1 434 ? -20.547 6.854 17.160 1.00 91.44 434 GLU A O 1
ATOM 3255 N N . GLN A 1 435 ? -18.503 6.602 16.250 1.00 92.25 435 GLN A N 1
ATOM 3256 C CA . GLN A 1 435 ? -18.097 5.482 17.096 1.00 92.25 435 GLN A CA 1
ATOM 3257 C C . GLN A 1 435 ? -18.067 5.876 18.580 1.00 92.25 435 GLN A C 1
ATOM 3259 O O . GLN A 1 435 ? -18.591 5.154 19.428 1.00 92.25 435 GLN A O 1
ATOM 3264 N N . LEU A 1 436 ? -17.530 7.055 18.904 1.00 91.19 436 LEU A N 1
ATOM 3265 C CA . LEU A 1 436 ? -17.498 7.551 20.277 1.00 91.19 436 LEU A CA 1
ATOM 3266 C C . LEU A 1 436 ? -18.911 7.813 20.812 1.00 91.19 436 LEU A C 1
ATOM 3268 O O . LEU A 1 436 ? -19.231 7.451 21.942 1.00 91.19 436 LEU A O 1
ATOM 3272 N N . SER A 1 437 ? -19.796 8.365 19.975 1.00 94.19 437 SER A N 1
ATOM 3273 C CA . SER A 1 437 ? -21.214 8.530 20.315 1.00 94.19 437 SER A CA 1
ATOM 3274 C C . SER A 1 437 ? -21.881 7.190 20.631 1.00 94.19 437 SER A C 1
ATOM 3276 O O . SER A 1 437 ? -22.646 7.102 21.593 1.00 94.19 437 SER A O 1
ATOM 3278 N N . TRP A 1 438 ? -21.576 6.136 19.866 1.00 95.44 438 TRP A N 1
ATOM 3279 C CA . TRP A 1 438 ? -22.053 4.785 20.159 1.00 95.44 438 TRP A CA 1
ATOM 3280 C C . TRP A 1 438 ? -21.573 4.294 21.527 1.00 95.44 438 TRP A C 1
ATOM 3282 O O . TRP A 1 438 ? -22.402 3.875 22.337 1.00 95.44 438 TRP A O 1
ATOM 3292 N N . ALA A 1 439 ? -20.271 4.391 21.807 1.00 94.25 439 ALA A N 1
ATOM 3293 C CA . ALA A 1 439 ? -19.687 3.933 23.065 1.00 94.25 439 ALA A CA 1
ATOM 3294 C C . ALA A 1 439 ? -20.250 4.698 24.278 1.00 94.25 439 ALA A C 1
ATOM 3296 O O . ALA A 1 439 ? -20.688 4.082 25.254 1.00 94.25 439 ALA A O 1
ATOM 3297 N N . PHE A 1 440 ? -20.337 6.030 24.193 1.00 93.44 440 PHE A N 1
ATOM 3298 C CA . PHE A 1 440 ? -20.960 6.863 25.226 1.00 93.44 440 PHE A CA 1
ATOM 3299 C C . PHE A 1 440 ? -22.421 6.498 25.453 1.00 93.44 440 PHE A C 1
ATOM 3301 O O . PHE A 1 440 ? -22.858 6.378 26.598 1.00 93.44 440 PHE A O 1
ATOM 3308 N N . ASN A 1 441 ? -23.190 6.275 24.383 1.00 94.44 441 ASN A N 1
ATOM 3309 C CA . ASN A 1 441 ? -24.563 5.819 24.525 1.00 94.44 441 ASN A CA 1
ATOM 3310 C C . ASN A 1 441 ? -24.639 4.435 25.167 1.00 94.44 441 ASN A C 1
ATOM 3312 O O . ASN A 1 441 ? -25.447 4.258 26.072 1.00 94.44 441 ASN A O 1
ATOM 3316 N N . ALA A 1 442 ? -23.821 3.471 24.744 1.00 93.75 442 ALA A N 1
ATOM 3317 C CA . ALA A 1 442 ? -23.809 2.125 25.311 1.00 93.75 442 ALA A CA 1
ATOM 3318 C C . ALA A 1 442 ? -23.524 2.154 26.822 1.00 93.75 442 ALA A C 1
ATOM 3320 O O . ALA A 1 442 ? -24.274 1.555 27.600 1.00 93.75 442 ALA A O 1
ATOM 3321 N N . TYR A 1 443 ? -22.528 2.935 27.249 1.00 92.50 443 TYR A N 1
ATOM 3322 C CA . TYR A 1 443 ? -22.260 3.190 28.664 1.00 92.50 443 TYR A CA 1
ATOM 3323 C C . TYR A 1 443 ? -23.448 3.871 29.361 1.00 92.50 443 TYR A C 1
ATOM 3325 O O . TYR A 1 443 ? -23.930 3.385 30.383 1.00 92.50 443 TYR A O 1
ATOM 3333 N N . TYR A 1 444 ? -23.995 4.943 28.784 1.00 91.62 444 TYR A N 1
ATOM 3334 C CA . TYR A 1 444 ? -25.138 5.665 29.349 1.00 91.62 444 TYR A CA 1
ATOM 3335 C C . TYR A 1 444 ? -26.375 4.769 29.538 1.00 91.62 444 TYR A C 1
ATOM 3337 O O . TYR A 1 444 ? -27.068 4.863 30.552 1.00 91.62 444 TYR A O 1
ATOM 3345 N N . GLN A 1 445 ? -26.650 3.857 28.597 1.00 89.50 445 GLN A N 1
ATOM 3346 C CA . GLN A 1 445 ? -27.725 2.871 28.736 1.00 89.50 445 GLN A CA 1
ATOM 3347 C C . GLN A 1 445 ? -27.430 1.853 29.847 1.00 89.50 445 GLN A C 1
ATOM 3349 O O . GLN A 1 445 ? -28.361 1.441 30.538 1.00 89.50 445 GLN A O 1
ATOM 3354 N N . ASN A 1 446 ? -26.164 1.470 30.047 1.00 87.50 446 ASN A N 1
ATOM 3355 C CA . ASN A 1 446 ? -25.750 0.571 31.128 1.00 87.50 446 ASN A CA 1
ATOM 3356 C C . ASN A 1 446 ? -25.977 1.191 32.520 1.00 87.50 446 ASN A C 1
ATOM 3358 O O . ASN A 1 446 ? -26.341 0.487 33.457 1.00 87.50 446 ASN A O 1
ATOM 3362 N N . GLN A 1 447 ? -25.883 2.519 32.632 1.00 85.00 447 GLN A N 1
ATOM 3363 C CA . GLN A 1 447 ? -26.136 3.265 33.871 1.00 85.00 447 GLN A CA 1
ATOM 3364 C C . GLN A 1 447 ? -27.634 3.484 34.185 1.00 85.00 447 GLN A C 1
ATOM 3366 O O . GLN A 1 447 ? -27.987 4.133 35.177 1.00 85.00 447 GLN A O 1
ATOM 3371 N N . LYS A 1 448 ? -28.568 2.962 33.371 1.00 69.00 448 LYS A N 1
ATOM 3372 C CA . LYS A 1 448 ? -30.013 3.135 33.605 1.00 69.00 448 LYS A CA 1
ATOM 3373 C C . LYS A 1 448 ? -30.484 2.367 34.846 1.00 69.00 448 LYS A C 1
ATOM 3375 O O . LYS A 1 448 ? -30.841 1.196 34.790 1.00 69.00 448 LYS A O 1
ATOM 3380 N N . GLY A 1 449 ? -30.539 3.085 35.965 1.00 60.94 449 GLY A N 1
ATOM 3381 C CA . GLY A 1 449 ? -30.999 2.604 37.272 1.00 60.94 449 GLY A CA 1
ATOM 3382 C C . GLY A 1 449 ? -30.493 3.450 38.447 1.00 60.94 449 GLY A C 1
ATOM 3383 O O . GLY A 1 449 ? -31.100 3.427 39.514 1.00 60.94 449 GLY A O 1
ATOM 3384 N N . THR A 1 450 ? -29.439 4.249 38.237 1.00 57.22 450 THR A N 1
ATOM 3385 C CA . THR A 1 450 ? -28.737 5.048 39.264 1.00 57.22 450 THR A CA 1
ATOM 3386 C C . THR A 1 450 ? -28.932 6.571 39.142 1.00 57.22 450 THR A C 1
ATOM 3388 O O . THR A 1 450 ? -28.228 7.322 39.804 1.00 57.22 450 THR A O 1
ATOM 3391 N N . GLN A 1 451 ? -29.919 7.034 38.354 1.00 46.84 451 GLN A N 1
ATOM 3392 C CA . GLN A 1 451 ? -30.337 8.447 38.195 1.00 46.84 451 GLN A CA 1
ATOM 3393 C C . GLN A 1 451 ? -29.191 9.478 38.196 1.00 46.84 451 GLN A C 1
ATOM 3395 O O . GLN A 1 451 ? -29.155 10.344 39.066 1.00 46.84 451 GLN A O 1
ATOM 3400 N N . ASN A 1 452 ? -28.306 9.467 37.195 1.00 58.91 452 ASN A N 1
ATOM 3401 C CA . ASN A 1 452 ? -27.489 10.655 36.963 1.00 58.91 452 ASN A CA 1
ATOM 3402 C C . ASN A 1 452 ? -27.392 11.000 35.476 1.00 58.91 452 ASN A C 1
ATOM 3404 O O . ASN A 1 452 ? -26.813 10.261 34.683 1.00 58.91 452 ASN A O 1
ATOM 3408 N N . ASN A 1 453 ? -27.976 12.143 35.097 1.00 61.81 453 ASN A N 1
ATOM 3409 C CA . ASN A 1 453 ? -27.813 12.725 33.760 1.00 61.81 453 ASN A CA 1
ATOM 3410 C C . ASN A 1 453 ? -26.331 13.011 33.446 1.00 61.81 453 ASN A C 1
ATOM 3412 O O . ASN A 1 453 ? -25.958 13.043 32.276 1.00 61.81 453 ASN A O 1
ATOM 3416 N N . ASP A 1 454 ? -25.499 13.119 34.484 1.00 73.81 454 ASP A N 1
ATOM 3417 C CA . ASP A 1 454 ? -24.046 13.294 34.420 1.00 73.81 454 ASP A CA 1
ATOM 3418 C C . ASP A 1 454 ? -23.316 12.111 33.760 1.00 73.81 454 ASP A C 1
ATOM 3420 O O . ASP A 1 454 ? -22.207 12.277 33.267 1.00 73.81 454 ASP A O 1
ATOM 3424 N N . ALA A 1 455 ? -23.927 10.919 33.683 1.00 85.94 455 ALA A N 1
ATOM 3425 C CA . ALA A 1 455 ? -23.296 9.743 33.069 1.00 85.94 455 ALA A CA 1
ATOM 3426 C C . ALA A 1 455 ? -23.033 9.895 31.557 1.00 85.94 455 ALA A C 1
ATOM 3428 O O . ALA A 1 455 ? -22.300 9.096 30.984 1.00 85.94 455 ALA A O 1
ATOM 3429 N N . CYS A 1 456 ? -23.650 10.888 30.910 1.00 89.75 456 CYS A N 1
ATOM 3430 C CA . CYS A 1 456 ? -23.404 11.241 29.513 1.00 89.75 456 CYS A CA 1
ATOM 3431 C C . CYS A 1 456 ? -22.443 12.434 29.362 1.00 89.75 456 CYS A C 1
ATOM 3433 O O . CYS A 1 456 ? -22.133 12.817 28.244 1.00 89.75 456 CYS A O 1
ATOM 3435 N N . ASP A 1 457 ? -22.000 13.079 30.443 1.00 87.56 457 ASP A N 1
ATOM 3436 C CA . ASP A 1 457 ? -21.259 14.336 30.315 1.00 87.56 457 ASP A CA 1
ATOM 3437 C C . ASP A 1 457 ? -19.821 14.119 29.814 1.00 87.56 457 ASP A C 1
ATOM 3439 O O . ASP A 1 457 ? -19.391 14.836 28.910 1.00 87.56 457 ASP A O 1
ATOM 3443 N N . PHE A 1 458 ? -19.110 13.110 30.342 1.00 87.94 458 PHE A N 1
ATOM 3444 C CA . PHE A 1 458 ? -17.701 12.812 30.018 1.00 87.94 458 PHE A CA 1
ATOM 3445 C C . PHE A 1 458 ? -16.829 14.080 30.026 1.00 87.94 458 PHE A C 1
ATOM 3447 O O . PHE A 1 458 ? -16.201 14.436 29.030 1.00 87.94 458 PHE A O 1
ATOM 3454 N N . ASN A 1 459 ? -16.861 14.824 31.137 1.00 87.12 459 ASN A N 1
ATOM 3455 C CA . ASN A 1 459 ? -16.185 16.120 31.291 1.00 87.12 459 ASN A CA 1
ATOM 3456 C C . ASN A 1 459 ? -16.573 17.140 30.201 1.00 87.12 459 ASN A C 1
ATOM 3458 O O . ASN A 1 459 ? -15.741 17.870 29.660 1.00 87.12 459 ASN A O 1
ATOM 3462 N N . GLY A 1 460 ? -17.859 17.183 29.862 1.00 87.94 460 GLY A N 1
ATOM 3463 C CA . GLY A 1 460 ? -18.423 18.028 28.820 1.00 87.94 460 GLY A CA 1
ATOM 3464 C C . GLY A 1 460 ? -18.184 17.553 27.384 1.00 87.94 460 GLY A C 1
ATOM 3465 O O . GLY A 1 460 ? -18.595 18.274 26.468 1.00 87.94 460 GLY A O 1
ATOM 3466 N N . ALA A 1 461 ? -17.575 16.387 27.152 1.00 89.00 461 ALA A N 1
ATOM 3467 C CA . ALA A 1 461 ? -17.334 15.843 25.815 1.00 89.00 461 ALA A CA 1
ATOM 3468 C C . ALA A 1 461 ? -18.589 15.263 25.143 1.00 89.00 461 ALA A C 1
ATOM 3470 O O . ALA A 1 461 ? -18.614 15.108 23.921 1.00 89.00 461 ALA A O 1
ATOM 3471 N N . ALA A 1 462 ? -19.650 14.989 25.901 1.00 91.69 462 ALA A N 1
ATOM 3472 C CA . ALA A 1 462 ? -20.895 14.451 25.369 1.00 91.69 462 ALA A CA 1
ATOM 3473 C C . ALA A 1 462 ? -22.136 15.185 25.887 1.00 91.69 462 ALA A C 1
ATOM 3475 O O . ALA A 1 462 ? -22.079 16.103 26.710 1.00 91.69 462 ALA A O 1
ATOM 3476 N N . THR A 1 463 ? -23.275 14.901 25.260 1.00 92.12 463 THR A N 1
ATOM 3477 C CA . THR A 1 463 ? -24.554 15.525 25.591 1.00 92.12 463 THR A CA 1
ATOM 3478 C C . THR A 1 463 ? -25.719 14.585 25.330 1.00 92.12 463 THR A C 1
ATOM 3480 O O . THR A 1 463 ? -25.668 13.726 24.446 1.00 92.12 463 THR A O 1
ATOM 3483 N N . THR A 1 464 ? -26.787 14.747 26.108 1.00 92.75 464 THR A N 1
ATOM 3484 C CA . THR A 1 464 ? -28.003 13.959 25.937 1.00 92.75 464 THR A CA 1
ATOM 3485 C C . THR A 1 464 ? -28.888 14.540 24.841 1.00 92.75 464 THR A C 1
ATOM 3487 O O . THR A 1 464 ? -28.958 15.751 24.629 1.00 92.75 464 THR A O 1
ATOM 3490 N N . GLN A 1 465 ? -29.610 13.660 24.156 1.00 93.25 465 GLN A N 1
ATOM 3491 C CA . GLN A 1 465 ? -30.633 14.028 23.183 1.00 93.25 465 GLN A CA 1
ATOM 3492 C C . GLN A 1 465 ? -31.843 13.094 23.288 1.00 93.25 465 GLN A C 1
ATOM 3494 O O . GLN A 1 465 ? -31.771 12.004 23.862 1.00 93.25 465 GLN A O 1
ATOM 3499 N N . ALA A 1 466 ? -32.971 13.505 22.708 1.00 93.38 466 ALA A N 1
ATOM 3500 C CA . ALA A 1 466 ? -34.123 12.625 22.566 1.00 93.38 466 ALA A CA 1
ATOM 3501 C C . ALA A 1 466 ? -33.850 11.587 21.466 1.00 93.38 466 ALA A C 1
ATOM 3503 O O . ALA A 1 466 ? -33.710 11.951 20.300 1.00 93.38 466 ALA A O 1
ATOM 3504 N N . ALA A 1 467 ? -33.808 10.305 21.835 1.00 93.38 467 ALA A N 1
ATOM 3505 C CA . ALA A 1 467 ? -33.639 9.222 20.872 1.00 93.38 467 ALA A CA 1
ATOM 3506 C C . ALA A 1 467 ? -34.843 9.131 19.922 1.00 93.38 467 ALA A C 1
ATOM 3508 O O . ALA A 1 467 ? -35.991 8.973 20.352 1.00 93.38 467 ALA A O 1
ATOM 3509 N N . ALA A 1 468 ? -34.574 9.204 18.621 1.00 94.69 468 ALA A N 1
ATOM 3510 C CA . ALA A 1 468 ? -35.563 9.027 17.572 1.00 94.69 468 ALA A CA 1
ATOM 3511 C C . ALA A 1 468 ? -35.763 7.539 17.251 1.00 94.69 468 ALA A C 1
ATOM 3513 O O . ALA A 1 468 ? -34.817 6.755 17.215 1.00 94.69 468 ALA A O 1
ATOM 3514 N N . SER A 1 469 ? -37.006 7.142 16.969 1.00 94.81 469 SER A N 1
ATOM 3515 C CA . SER A 1 469 ? -37.288 5.792 16.468 1.00 94.81 469 SER A CA 1
ATOM 3516 C C . SER A 1 469 ? -36.846 5.671 15.003 1.00 94.81 469 SER A C 1
ATOM 3518 O O . SER A 1 469 ? -37.319 6.457 14.176 1.00 94.81 469 SER A O 1
ATOM 3520 N N . PRO A 1 470 ? -35.988 4.697 14.648 1.00 93.12 470 PRO A N 1
ATOM 3521 C CA . PRO A 1 470 ? -35.597 4.470 13.261 1.00 93.12 470 PRO A CA 1
ATOM 3522 C C . PRO A 1 470 ? -36.803 4.147 12.373 1.00 93.12 470 PRO A C 1
ATOM 3524 O O . PRO A 1 470 ? -37.670 3.359 12.751 1.00 93.12 470 PRO A O 1
ATOM 3527 N N . THR A 1 471 ? -36.843 4.706 11.162 1.00 92.50 471 THR A N 1
ATOM 3528 C CA . THR A 1 471 ? -37.898 4.442 10.166 1.00 92.50 471 THR A CA 1
ATOM 3529 C C . THR A 1 471 ? -37.293 4.027 8.824 1.00 92.50 471 THR A C 1
ATOM 3531 O O . THR A 1 471 ? -36.095 4.195 8.599 1.00 92.50 471 THR A O 1
ATOM 3534 N N . GLY A 1 472 ? -38.099 3.446 7.930 1.00 92.81 472 GLY A N 1
ATOM 3535 C CA . GLY A 1 472 ? -37.654 3.066 6.584 1.00 92.81 472 GLY A CA 1
ATOM 3536 C C . GLY A 1 472 ? -36.429 2.142 6.591 1.00 92.81 472 GLY A C 1
ATOM 3537 O O . GLY A 1 472 ? -36.370 1.181 7.360 1.00 92.81 472 GLY A O 1
ATOM 3538 N N . SER A 1 473 ? -35.438 2.450 5.750 1.00 91.25 473 SER A N 1
ATOM 3539 C CA . SER A 1 473 ? -34.173 1.706 5.676 1.00 91.25 473 SER A CA 1
ATOM 3540 C C . SER A 1 473 ? -33.398 1.718 6.995 1.00 91.25 473 SER A C 1
ATOM 3542 O O . SER A 1 473 ? -32.845 0.684 7.359 1.00 91.25 473 SER A O 1
ATOM 3544 N N . CYS A 1 474 ? -33.422 2.816 7.761 1.00 94.00 474 CYS A N 1
ATOM 3545 C CA . CYS A 1 474 ? -32.741 2.897 9.057 1.00 94.00 474 CYS A CA 1
ATOM 3546 C C . CYS A 1 474 ? -33.238 1.845 10.051 1.00 94.00 474 CYS A C 1
ATOM 3548 O O . CYS A 1 474 ? -32.442 1.291 10.803 1.00 94.00 474 CYS A O 1
ATOM 3550 N N . SER A 1 475 ? -34.539 1.528 10.035 1.00 94.75 475 SER A N 1
ATOM 3551 C CA . SER A 1 475 ? -35.098 0.471 10.887 1.00 94.75 475 SER A CA 1
ATOM 3552 C C . SER A 1 475 ? -34.499 -0.896 10.553 1.00 94.75 475 SER A C 1
ATOM 3554 O O . SER A 1 475 ? -34.114 -1.626 11.463 1.00 94.75 475 SER A O 1
ATOM 3556 N N . SER A 1 476 ? -34.341 -1.213 9.265 1.00 94.00 476 SER A N 1
ATOM 3557 C CA . SER A 1 476 ? -33.714 -2.464 8.821 1.00 94.00 476 SER A CA 1
ATOM 3558 C C . SER A 1 476 ? -32.221 -2.516 9.161 1.00 94.00 476 SER A C 1
ATOM 3560 O O . SER A 1 476 ? -31.760 -3.508 9.720 1.00 94.00 476 SER A O 1
ATOM 3562 N N . LEU A 1 477 ? -31.482 -1.438 8.879 1.00 94.56 477 LEU A N 1
ATOM 3563 C CA . LEU A 1 477 ? -30.037 -1.339 9.119 1.00 94.56 477 LEU A CA 1
ATOM 3564 C C . LEU A 1 477 ? -29.688 -1.514 10.601 1.00 94.56 477 LEU A C 1
ATOM 3566 O O . LEU A 1 477 ? -28.878 -2.368 10.953 1.00 94.56 477 LEU A O 1
ATOM 3570 N N . ILE A 1 478 ? -30.359 -0.763 11.477 1.00 95.25 478 ILE A N 1
ATOM 3571 C CA . ILE A 1 478 ? -30.134 -0.837 12.926 1.00 95.25 478 ILE A CA 1
ATOM 3572 C C . ILE A 1 478 ? -30.595 -2.188 13.484 1.00 95.25 478 ILE A C 1
ATOM 3574 O O . ILE A 1 478 ? -29.953 -2.732 14.379 1.00 95.25 478 ILE A O 1
ATOM 3578 N N . SER A 1 479 ? -31.665 -2.777 12.936 1.00 94.94 479 SER A N 1
ATOM 3579 C CA . SER A 1 479 ? -32.099 -4.121 13.348 1.00 94.94 479 SER A CA 1
ATOM 3580 C C . SER A 1 479 ? -31.072 -5.199 12.991 1.00 94.94 479 SER A C 1
ATOM 3582 O O . SER A 1 479 ? -30.888 -6.125 13.774 1.00 94.94 479 SER A O 1
ATOM 3584 N N . GLN A 1 480 ? -30.392 -5.078 11.844 1.00 95.19 480 GLN A N 1
ATOM 3585 C CA . GLN A 1 480 ? -29.303 -5.982 11.451 1.00 95.19 480 GLN A CA 1
ATOM 3586 C C . GLN A 1 480 ? -28.062 -5.810 12.332 1.00 95.19 480 GLN A C 1
ATOM 3588 O O . GLN A 1 480 ? -27.470 -6.807 12.734 1.00 95.19 480 GLN A O 1
ATOM 3593 N N . ALA A 1 481 ? -27.694 -4.568 12.666 1.00 95.38 481 ALA A N 1
ATOM 3594 C CA . ALA A 1 481 ? -26.609 -4.282 13.607 1.00 95.38 481 ALA A CA 1
ATOM 3595 C C . ALA A 1 481 ? -26.914 -4.813 15.023 1.00 95.38 481 ALA A C 1
ATOM 3597 O O . ALA A 1 481 ? -26.011 -5.222 15.754 1.00 95.38 481 ALA A O 1
ATOM 3598 N N . GLY A 1 482 ? -28.195 -4.844 15.401 1.00 94.56 482 GLY A N 1
ATOM 3599 C CA . GLY A 1 482 ? -28.659 -5.313 16.702 1.00 94.56 482 GLY A CA 1
ATOM 3600 C C . GLY A 1 482 ? -28.390 -4.311 17.827 1.00 94.56 482 GLY A C 1
ATOM 3601 O O . GLY A 1 482 ? -27.664 -3.330 17.676 1.00 94.56 482 GLY A O 1
ATOM 3602 N N . SER A 1 483 ? -28.977 -4.557 19.001 1.00 91.00 483 SER A N 1
ATOM 3603 C CA . SER A 1 483 ? -28.862 -3.646 20.150 1.00 91.00 483 SER A CA 1
ATOM 3604 C C . SER A 1 483 ? -27.449 -3.557 20.730 1.00 91.00 483 SER A C 1
ATOM 3606 O O . SER A 1 483 ? -27.114 -2.545 21.332 1.00 91.00 483 SER A O 1
ATOM 3608 N N . ALA A 1 484 ? -26.636 -4.604 20.559 1.00 91.62 484 ALA A N 1
ATOM 3609 C CA . ALA A 1 484 ? -25.224 -4.611 20.940 1.00 91.62 484 ALA A CA 1
ATOM 3610 C C . ALA A 1 484 ? -24.306 -4.048 19.838 1.00 91.62 484 ALA A C 1
ATOM 3612 O O . ALA A 1 484 ? -23.116 -3.869 20.069 1.00 91.62 484 ALA A O 1
ATOM 3613 N N . GLY A 1 485 ? -24.836 -3.779 18.638 1.00 94.38 485 GLY A N 1
ATOM 3614 C CA . GLY A 1 485 ? -24.038 -3.337 17.496 1.00 94.38 485 GLY A CA 1
ATOM 3615 C C . GLY A 1 485 ? -23.078 -4.400 16.957 1.00 94.38 485 GLY A C 1
ATOM 3616 O O . GLY A 1 485 ? -22.192 -4.059 16.193 1.00 94.38 485 GLY A O 1
ATOM 3617 N N . THR A 1 486 ? -23.209 -5.669 17.342 1.00 94.50 486 THR A N 1
ATOM 3618 C CA . THR A 1 486 ? -22.312 -6.771 16.938 1.00 94.50 486 THR A CA 1
ATOM 3619 C C . THR A 1 486 ? -22.879 -7.640 15.812 1.00 94.50 486 THR A C 1
ATOM 3621 O O . THR A 1 486 ? -22.290 -8.654 15.443 1.00 94.50 486 THR A O 1
ATOM 3624 N N . GLY A 1 487 ? -24.047 -7.280 15.276 1.00 92.88 487 GLY A N 1
ATOM 3625 C CA . GLY A 1 487 ? -24.661 -7.967 14.146 1.00 92.88 487 GLY A CA 1
ATOM 3626 C C . GLY A 1 487 ? -24.010 -7.616 12.805 1.00 92.88 487 GLY A C 1
ATOM 3627 O O . GLY A 1 487 ? -23.235 -6.671 12.686 1.00 92.88 487 GLY A O 1
ATOM 3628 N N . THR A 1 488 ? -24.340 -8.375 11.763 1.00 88.31 488 THR A N 1
ATOM 3629 C CA . THR A 1 488 ? -23.793 -8.169 10.415 1.00 88.31 488 THR A CA 1
ATOM 3630 C C . THR A 1 488 ? -24.781 -7.403 9.546 1.00 88.31 488 THR A C 1
ATOM 3632 O O . THR A 1 488 ? -25.877 -7.886 9.260 1.00 88.31 488 THR A O 1
ATOM 3635 N N . VAL A 1 489 ? -24.373 -6.227 9.072 1.00 88.88 489 VAL A N 1
ATOM 3636 C CA . VAL A 1 489 ? -25.149 -5.431 8.116 1.00 88.88 489 VAL A CA 1
ATOM 3637 C C . VAL A 1 489 ? -24.770 -5.851 6.699 1.00 88.88 489 VAL A C 1
ATOM 3639 O O . VAL A 1 489 ? -23.623 -5.730 6.287 1.00 88.88 489 VAL A O 1
ATOM 3642 N N . THR A 1 490 ? -25.739 -6.383 5.957 1.00 79.75 490 THR A N 1
ATOM 3643 C CA . THR A 1 490 ? -25.510 -6.993 4.628 1.00 79.75 490 THR A CA 1
ATOM 3644 C C . THR A 1 490 ? -25.830 -6.062 3.462 1.00 79.75 490 THR A C 1
ATOM 3646 O O . THR A 1 490 ? -25.537 -6.363 2.306 1.00 79.75 490 THR A O 1
ATOM 3649 N N . SER A 1 491 ? -26.456 -4.923 3.746 1.00 75.94 491 SER A N 1
ATOM 3650 C CA . SER A 1 491 ? -26.757 -3.908 2.746 1.00 75.94 491 SER A CA 1
ATOM 3651 C C . SER A 1 491 ? -25.501 -3.131 2.365 1.00 75.94 491 SER A C 1
ATOM 3653 O O . SER A 1 491 ? -24.910 -2.443 3.200 1.00 75.94 491 SER A O 1
ATOM 3655 N N . VAL A 1 492 ? -25.164 -3.182 1.084 1.00 69.69 492 VAL A N 1
ATOM 3656 C CA . VAL A 1 492 ? -24.157 -2.325 0.454 1.00 69.69 492 VAL A CA 1
ATOM 3657 C C . VAL A 1 492 ? -24.688 -0.896 0.280 1.00 69.69 492 VAL A C 1
ATOM 3659 O O . VAL A 1 492 ? -25.893 -0.727 0.050 1.00 69.69 492 VAL A O 1
ATOM 3662 N N . PRO A 1 493 ? -23.827 0.137 0.346 1.00 69.81 493 PRO A N 1
ATOM 3663 C CA . PRO A 1 493 ? -24.215 1.509 0.029 1.00 69.81 493 PRO A CA 1
ATOM 3664 C C . PRO A 1 493 ? -24.872 1.587 -1.355 1.00 69.81 493 PRO A C 1
ATOM 3666 O O . PRO A 1 493 ? -24.318 1.129 -2.354 1.00 69.81 493 PRO A O 1
ATOM 3669 N N . SER A 1 494 ? -26.072 2.161 -1.452 1.00 54.38 494 SER A N 1
ATOM 3670 C CA . SER A 1 494 ? -26.658 2.478 -2.756 1.00 54.38 494 SER A CA 1
ATOM 3671 C C . SER A 1 494 ? -25.939 3.701 -3.320 1.00 54.38 494 SER A C 1
ATOM 3673 O O . SER A 1 494 ? -26.112 4.799 -2.790 1.00 54.38 494 SER A O 1
ATOM 3675 N N . GLY A 1 495 ? -25.140 3.540 -4.375 1.00 43.28 495 GLY A N 1
ATOM 3676 C CA . GLY A 1 495 ? -24.334 4.618 -4.964 1.00 43.28 495 GLY A CA 1
ATOM 3677 C C . GLY A 1 495 ? -25.1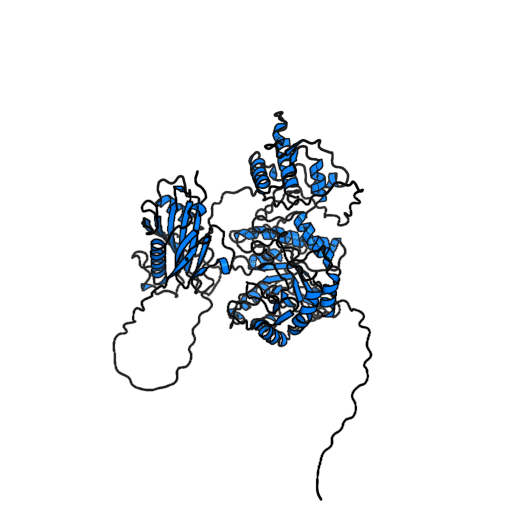10 5.707 -5.721 1.00 43.28 495 GLY A C 1
ATOM 3678 O O . GLY A 1 495 ? -24.648 6.192 -6.742 1.00 43.28 495 GLY A O 1
ATOM 3679 N N . THR A 1 496 ? -26.285 6.115 -5.236 1.00 36.56 496 THR A N 1
ATOM 3680 C CA . THR A 1 496 ? -27.107 7.191 -5.820 1.00 36.56 496 THR A CA 1
ATOM 3681 C C . THR A 1 496 ? -27.607 8.170 -4.756 1.00 36.56 496 THR A C 1
ATOM 3683 O O . THR A 1 496 ? -28.781 8.535 -4.719 1.00 36.56 496 THR A O 1
ATOM 3686 N N . GLY A 1 497 ? -26.712 8.602 -3.869 1.00 31.73 497 GLY A N 1
ATOM 3687 C CA . GLY A 1 497 ? -26.977 9.601 -2.836 1.00 31.73 497 GLY A CA 1
ATOM 3688 C C . GLY A 1 497 ? -26.642 11.035 -3.249 1.00 31.73 497 GLY A C 1
ATOM 3689 O O . GLY A 1 497 ? -26.018 11.747 -2.470 1.00 31.73 497 GLY A O 1
ATOM 3690 N N . SER A 1 498 ? -27.054 11.503 -4.434 1.00 32.38 498 SER A N 1
ATOM 3691 C CA . SER A 1 498 ? -27.211 12.951 -4.645 1.00 32.38 498 SER A CA 1
ATOM 3692 C C . SER A 1 498 ? -28.401 13.424 -3.810 1.00 32.38 498 SER A C 1
ATOM 3694 O O . SER A 1 498 ? -29.531 13.528 -4.286 1.00 32.38 498 SER A O 1
ATOM 3696 N N . GLY A 1 499 ? -28.158 13.661 -2.523 1.00 27.86 499 GLY A N 1
ATOM 3697 C CA . GLY A 1 499 ? -29.106 14.321 -1.644 1.00 27.86 499 GLY A CA 1
ATOM 3698 C C . GLY A 1 499 ? -29.302 15.758 -2.109 1.00 27.86 499 GLY A C 1
ATOM 3699 O O . GLY A 1 499 ? -28.440 16.607 -1.903 1.00 27.86 499 GLY A O 1
ATOM 3700 N N . SER A 1 500 ? -30.447 16.027 -2.734 1.00 30.53 500 SER A N 1
ATOM 3701 C CA . SER A 1 500 ? -30.999 17.368 -2.925 1.00 30.53 500 SER A CA 1
ATOM 3702 C C . SER A 1 500 ? -31.193 18.039 -1.557 1.00 30.53 500 SER A C 1
ATOM 3704 O O . SER A 1 500 ? -32.269 17.973 -0.962 1.00 30.53 500 SER A O 1
ATOM 3706 N N . GLY A 1 501 ? -30.143 18.679 -1.046 1.00 26.03 501 GLY A N 1
ATOM 3707 C CA . GLY A 1 501 ? -30.208 19.574 0.099 1.00 26.03 501 GLY A CA 1
ATOM 3708 C C . GLY A 1 501 ? -30.733 20.934 -0.341 1.00 26.03 501 GLY A C 1
ATOM 3709 O O . GLY A 1 501 ? -30.025 21.702 -0.987 1.00 26.03 501 GLY A O 1
ATOM 3710 N N . SER A 1 502 ? -31.986 21.223 0.009 1.00 24.52 502 SER A N 1
ATOM 3711 C CA . SER A 1 502 ? -32.555 22.572 -0.019 1.00 24.52 502 SER A CA 1
ATOM 3712 C C . SER A 1 502 ? -31.570 23.570 0.595 1.00 24.52 502 SER A C 1
ATOM 3714 O O . SER A 1 502 ? -31.125 23.403 1.729 1.00 24.52 502 SER A O 1
ATOM 3716 N N . SER A 1 503 ? -31.262 24.625 -0.153 1.00 25.53 503 SER A N 1
ATOM 3717 C CA . SER A 1 503 ? -30.404 25.730 0.255 1.00 25.53 503 SER A CA 1
ATOM 3718 C C . SER A 1 503 ? -30.905 26.393 1.543 1.00 25.53 503 SER A C 1
ATOM 3720 O O . SER A 1 503 ? -31.866 27.163 1.518 1.00 25.53 503 SER A O 1
ATOM 3722 N N . SER A 1 504 ? -30.210 26.165 2.653 1.00 24.45 504 SER A N 1
ATOM 3723 C CA . SER A 1 504 ? -30.169 27.106 3.771 1.00 24.45 504 SER A CA 1
ATOM 3724 C C . SER A 1 504 ? -28.722 27.527 3.977 1.00 24.45 504 SER A C 1
ATOM 3726 O O . SER A 1 504 ? -27.868 26.724 4.346 1.00 24.45 504 SER A O 1
ATOM 3728 N N . SER A 1 505 ? -28.452 28.793 3.681 1.00 27.11 505 SER A N 1
ATOM 3729 C CA . SER A 1 505 ? -27.160 29.454 3.811 1.00 27.11 505 SER A CA 1
ATOM 3730 C C . SER A 1 505 ? -26.660 29.435 5.261 1.00 27.11 505 SER A C 1
ATOM 3732 O O . SER A 1 505 ? -26.979 30.329 6.044 1.00 27.11 505 SER A O 1
ATOM 3734 N N . GLY A 1 506 ? -25.855 28.432 5.603 1.00 26.06 506 GLY A N 1
ATOM 3735 C CA . GLY A 1 506 ? -24.970 28.419 6.763 1.00 26.06 506 GLY A CA 1
ATOM 3736 C C . GLY A 1 506 ? -23.534 28.325 6.261 1.00 26.06 506 GLY A C 1
ATOM 3737 O O . GLY A 1 506 ? -23.210 27.428 5.489 1.00 26.06 506 GLY A O 1
ATOM 3738 N N . LYS A 1 507 ? -22.688 29.292 6.627 1.00 22.89 507 LYS A N 1
ATOM 3739 C CA . LYS A 1 507 ? -21.274 29.336 6.232 1.00 22.89 507 LYS A CA 1
ATOM 3740 C C . LYS A 1 507 ? -20.568 28.047 6.670 1.00 22.89 507 LYS A C 1
ATOM 3742 O O . LYS A 1 507 ? -20.420 27.816 7.865 1.00 22.89 507 LYS A O 1
ATOM 3747 N N . ALA A 1 508 ? -20.114 27.251 5.707 1.00 21.69 508 ALA A N 1
ATOM 3748 C CA . ALA A 1 508 ? -19.213 26.135 5.945 1.00 21.69 508 ALA A CA 1
ATOM 3749 C C . ALA A 1 508 ? -17.800 26.682 6.196 1.00 21.69 508 ALA A C 1
ATOM 3751 O O . ALA A 1 508 ? -17.127 27.155 5.282 1.00 21.69 508 ALA A O 1
ATOM 3752 N N . THR A 1 509 ? -17.367 26.660 7.451 1.00 22.19 509 THR A N 1
ATOM 3753 C CA . THR A 1 509 ? -15.949 26.718 7.812 1.00 22.19 509 THR A CA 1
ATOM 3754 C C . THR A 1 509 ? -15.356 25.329 7.619 1.00 22.19 509 THR A C 1
ATOM 3756 O O . THR A 1 509 ? -15.865 24.363 8.176 1.00 22.19 509 THR A O 1
ATOM 3759 N N . ALA A 1 510 ? -14.299 25.236 6.813 1.00 24.70 510 ALA A N 1
ATOM 3760 C CA . ALA A 1 510 ? -13.523 24.021 6.617 1.00 24.70 510 ALA A CA 1
ATOM 3761 C C . ALA A 1 510 ? -12.912 23.564 7.954 1.00 24.70 510 ALA A C 1
ATOM 3763 O O . ALA A 1 510 ? -11.990 24.200 8.465 1.00 24.70 510 ALA A O 1
ATOM 3764 N N . THR A 1 511 ? -13.434 22.484 8.531 1.00 26.31 511 THR A N 1
ATOM 3765 C CA . THR A 1 511 ? -12.822 21.787 9.666 1.00 26.31 511 THR A CA 1
ATOM 3766 C C . THR A 1 511 ? -11.878 20.711 9.144 1.00 26.31 511 THR A C 1
ATOM 3768 O O . THR A 1 511 ? -12.233 19.923 8.269 1.00 26.31 511 THR A O 1
ATOM 3771 N N . LYS A 1 512 ? -10.639 20.740 9.641 1.00 28.11 512 LYS A N 1
ATOM 3772 C CA . LYS A 1 512 ? -9.597 19.763 9.328 1.00 28.11 512 LYS A CA 1
ATOM 3773 C C . LYS A 1 512 ? -9.903 18.411 9.988 1.00 28.11 512 LYS A C 1
ATOM 3775 O O . LYS A 1 512 ? -10.560 18.366 11.022 1.00 28.11 512 LYS A O 1
ATOM 3780 N N . LYS A 1 513 ? -9.404 17.380 9.299 1.00 34.31 513 LYS A N 1
ATOM 3781 C CA . LYS A 1 513 ? -9.293 15.945 9.603 1.00 34.31 513 LYS A CA 1
ATOM 3782 C C . LYS A 1 513 ? -9.184 15.627 11.092 1.00 34.31 513 LYS A C 1
ATOM 3784 O O . LYS A 1 513 ? -8.412 16.292 11.776 1.00 34.31 513 LYS A O 1
ATOM 3789 N N . GLY A 1 514 ? -9.898 14.585 11.512 1.00 31.19 514 GLY A N 1
ATOM 3790 C CA . GLY A 1 514 ? -9.644 13.916 12.776 1.00 31.19 514 GLY A CA 1
ATOM 3791 C C . GLY A 1 514 ? -9.523 12.410 12.577 1.00 31.19 514 GLY A C 1
ATOM 3792 O O . GLY A 1 514 ? -10.506 11.760 12.213 1.00 31.19 514 GLY A O 1
ATOM 3793 N N . ALA A 1 515 ? -8.313 11.879 12.748 1.00 31.84 515 ALA A N 1
ATOM 3794 C CA . ALA A 1 515 ? -8.036 10.449 12.743 1.00 31.84 515 ALA A CA 1
ATOM 3795 C C . ALA A 1 515 ? -8.155 9.958 14.189 1.00 31.84 515 ALA A C 1
ATOM 3797 O O . ALA A 1 515 ? -7.292 10.222 15.016 1.00 31.84 515 ALA A O 1
ATOM 3798 N N . ALA A 1 516 ? -9.258 9.289 14.515 1.00 29.03 516 ALA A N 1
ATOM 3799 C CA . ALA A 1 516 ? -9.462 8.722 15.841 1.00 29.03 516 ALA A CA 1
ATOM 3800 C C . ALA A 1 516 ? -8.857 7.313 15.910 1.00 29.03 516 ALA A C 1
ATOM 3802 O O . ALA A 1 516 ? -9.356 6.396 15.246 1.00 29.03 516 ALA A O 1
ATOM 3803 N N . GLY A 1 517 ? -7.798 7.151 16.708 1.00 29.39 517 GLY A N 1
ATOM 3804 C CA . GLY A 1 517 ? -7.232 5.857 17.080 1.00 29.39 517 GLY A CA 1
ATOM 3805 C C . GLY A 1 517 ? -8.259 4.974 17.795 1.00 29.39 517 GLY A C 1
ATOM 3806 O O . GLY A 1 517 ? -9.048 5.435 18.622 1.00 29.39 517 GLY A O 1
ATOM 3807 N N . MET A 1 518 ? -8.281 3.692 17.436 1.00 33.75 518 MET A N 1
ATOM 3808 C CA . MET A 1 518 ? -9.191 2.697 17.998 1.00 33.75 518 MET A CA 1
ATOM 3809 C C . MET A 1 518 ? -8.563 1.960 19.187 1.00 33.75 518 MET A C 1
ATOM 3811 O O . MET A 1 518 ? -7.374 1.658 19.188 1.00 33.75 518 MET A O 1
ATOM 3815 N N . VAL A 1 519 ? -9.404 1.593 20.159 1.00 30.94 519 VAL A N 1
ATOM 3816 C CA . VAL A 1 519 ? -9.052 0.766 21.324 1.00 30.94 519 VAL A CA 1
ATOM 3817 C C . VAL A 1 519 ? -8.957 -0.703 20.907 1.00 30.94 519 VAL A C 1
ATOM 3819 O O . VAL A 1 519 ? -9.966 -1.387 20.734 1.00 30.94 519 VAL A O 1
ATOM 3822 N N . THR A 1 520 ? -7.736 -1.216 20.784 1.00 27.25 520 THR A N 1
ATOM 3823 C CA . THR A 1 520 ? -7.460 -2.649 20.922 1.00 27.25 520 THR A CA 1
ATOM 3824 C C . THR A 1 520 ? -7.563 -3.007 22.403 1.00 27.25 520 THR A C 1
ATOM 3826 O O . THR A 1 520 ? -6.821 -2.448 23.204 1.00 27.25 520 THR A O 1
ATOM 3829 N N . VAL A 1 521 ? -8.460 -3.919 22.800 1.00 24.67 521 VAL A N 1
ATOM 3830 C CA . VAL A 1 521 ? -8.441 -4.488 24.163 1.00 24.67 521 VAL A CA 1
ATOM 3831 C C . VAL A 1 521 ? -7.101 -5.217 24.331 1.00 24.67 521 VAL A C 1
ATOM 3833 O O . VAL A 1 521 ? -6.888 -6.213 23.634 1.00 24.67 521 VAL A O 1
ATOM 3836 N N . PRO A 1 522 ? -6.184 -4.747 25.196 1.00 20.59 522 PRO A N 1
ATOM 3837 C CA . PRO A 1 522 ? -4.866 -5.343 25.301 1.00 20.59 522 PRO A CA 1
ATOM 3838 C C . PRO A 1 522 ? -4.982 -6.678 26.040 1.00 20.59 522 PRO A C 1
ATOM 3840 O O . PRO A 1 522 ? -5.272 -6.731 27.235 1.00 20.59 522 PRO A O 1
ATOM 3843 N N . SER A 1 523 ? -4.711 -7.781 25.347 1.00 22.45 523 SER A N 1
ATOM 3844 C CA . SER A 1 523 ? -4.002 -8.871 26.008 1.00 22.45 523 SER A CA 1
ATOM 3845 C C . SER A 1 523 ? -2.569 -8.383 26.188 1.00 22.45 523 SER A C 1
ATOM 3847 O O . SER A 1 523 ? -1.846 -8.240 25.205 1.00 22.45 523 SER A O 1
ATOM 3849 N N . PHE A 1 524 ? -2.186 -8.055 27.422 1.00 21.05 524 PHE A N 1
ATOM 3850 C CA . PHE A 1 524 ? -0.819 -7.663 27.754 1.00 21.05 524 PHE A CA 1
ATOM 3851 C C . PHE A 1 524 ? 0.133 -8.829 27.467 1.00 21.05 524 PHE A C 1
ATOM 3853 O O . PHE A 1 524 ? 0.312 -9.722 28.292 1.00 21.05 524 PHE A O 1
ATOM 3860 N N . SER A 1 525 ? 0.734 -8.805 26.285 1.00 22.00 525 SER A N 1
ATOM 3861 C CA . SER A 1 525 ? 1.981 -9.488 25.977 1.00 22.00 525 SER A CA 1
ATOM 3862 C C . SER A 1 525 ? 3.014 -8.386 25.788 1.00 22.00 525 SER A C 1
ATOM 3864 O O . SER A 1 525 ? 3.095 -7.786 24.723 1.00 22.00 525 SER A O 1
ATOM 3866 N N . PHE A 1 526 ? 3.743 -8.068 26.859 1.00 24.33 526 PHE A N 1
ATOM 3867 C CA . PHE A 1 526 ? 4.997 -7.333 26.736 1.00 24.33 526 PHE A CA 1
ATOM 3868 C C . PHE A 1 526 ? 5.946 -8.217 25.928 1.00 24.33 526 PHE A C 1
ATOM 3870 O O . PHE A 1 526 ? 6.285 -9.319 26.364 1.00 24.33 526 PHE A O 1
ATOM 3877 N N . GLY A 1 527 ? 6.263 -7.775 24.720 1.00 24.39 527 GLY A N 1
ATOM 3878 C CA . GLY A 1 527 ? 7.265 -8.381 23.865 1.00 24.39 527 GLY A CA 1
ATOM 3879 C C . GLY A 1 527 ? 7.926 -7.273 23.066 1.00 24.39 527 GLY A C 1
ATOM 3880 O O . GLY A 1 527 ? 7.375 -6.815 22.065 1.00 24.39 527 GLY A O 1
ATOM 3881 N N . MET A 1 528 ? 9.083 -6.819 23.539 1.00 33.69 528 MET A N 1
ATOM 3882 C CA . MET A 1 528 ? 10.037 -6.034 22.759 1.00 33.69 528 MET A CA 1
ATOM 3883 C C . MET A 1 528 ? 10.311 -6.721 21.415 1.00 33.69 528 MET A C 1
ATOM 3885 O O . MET A 1 528 ? 10.186 -7.941 21.257 1.00 33.69 528 MET A O 1
ATOM 3889 N N . LEU A 1 529 ? 10.711 -5.899 20.443 1.00 32.41 529 LEU A N 1
ATOM 3890 C CA . LEU A 1 529 ? 11.101 -6.297 19.098 1.00 32.41 529 LEU A CA 1
ATOM 3891 C C . LEU A 1 529 ? 12.209 -7.351 19.166 1.00 32.41 529 LEU A C 1
ATOM 3893 O O . LEU A 1 529 ? 13.393 -7.060 19.330 1.00 32.41 529 LEU A O 1
ATOM 3897 N N . SER A 1 530 ? 11.804 -8.598 19.053 1.00 28.91 530 SER A N 1
ATOM 3898 C CA . SER A 1 530 ? 12.645 -9.717 19.382 1.00 28.91 530 SER A CA 1
ATOM 3899 C C . SER A 1 530 ? 13.211 -10.289 18.076 1.00 28.91 530 SER A C 1
ATOM 3901 O O . SER A 1 530 ? 12.532 -10.769 17.182 1.00 28.91 530 SER A O 1
ATOM 3903 N N . LEU A 1 531 ? 14.500 -10.007 17.887 1.00 33.91 531 LEU A N 1
ATOM 3904 C CA . LEU A 1 531 ? 15.515 -10.793 17.179 1.00 33.91 531 LEU A CA 1
ATOM 3905 C C . LEU A 1 531 ? 15.240 -11.447 15.798 1.00 33.91 531 LEU A C 1
ATOM 3907 O O . LEU A 1 531 ? 15.910 -12.414 15.433 1.00 33.91 531 LEU A O 1
ATOM 3911 N N . GLY A 1 532 ? 14.360 -10.881 14.972 1.00 30.77 532 GLY A N 1
ATOM 3912 C CA . GLY A 1 532 ? 14.020 -11.419 13.643 1.00 30.77 532 GLY A CA 1
ATOM 3913 C C . GLY A 1 532 ? 14.963 -11.118 12.458 1.00 30.77 532 GLY A C 1
ATOM 3914 O O . GLY A 1 532 ? 14.695 -11.588 11.357 1.00 30.77 532 GLY A O 1
ATOM 3915 N N . VAL A 1 533 ? 16.060 -10.355 12.593 1.00 35.06 533 VAL A N 1
ATOM 3916 C CA . VAL A 1 533 ? 16.756 -9.794 11.403 1.00 35.06 533 VAL A CA 1
ATOM 3917 C C . VAL A 1 533 ? 18.285 -9.917 11.451 1.00 35.06 533 VAL A C 1
ATOM 3919 O O . VAL A 1 533 ? 18.906 -8.908 11.712 1.00 35.06 533 VAL A O 1
ATOM 3922 N N . TYR A 1 534 ? 18.931 -11.063 11.142 1.00 33.69 534 TYR A N 1
ATOM 3923 C CA . TYR A 1 534 ? 20.404 -11.092 10.869 1.00 33.69 534 TYR A CA 1
ATOM 3924 C C . TYR A 1 534 ? 20.936 -12.185 9.900 1.00 33.69 534 TYR A C 1
ATOM 3926 O O . TYR A 1 534 ? 22.021 -12.727 10.110 1.00 33.69 534 TYR A O 1
ATOM 3934 N N . VAL A 1 535 ? 20.243 -12.527 8.796 1.00 30.70 535 VAL A N 1
ATOM 3935 C CA . VAL A 1 535 ? 20.791 -13.490 7.784 1.00 30.70 535 VAL A CA 1
ATOM 3936 C C . VAL A 1 535 ? 20.662 -13.049 6.319 1.00 30.70 535 VAL A C 1
ATOM 3938 O O . VAL A 1 535 ? 20.794 -13.869 5.414 1.00 30.70 535 VAL A O 1
ATOM 3941 N N . MET A 1 536 ? 20.410 -11.776 6.023 1.00 31.03 536 MET A N 1
ATOM 3942 C CA . MET A 1 536 ? 20.130 -11.372 4.631 1.00 31.03 536 MET A CA 1
ATOM 3943 C C . MET A 1 536 ? 21.361 -10.970 3.799 1.00 31.03 536 MET A C 1
ATOM 3945 O O . MET A 1 536 ? 21.199 -10.663 2.624 1.00 31.03 536 MET A O 1
ATOM 3949 N N . ALA A 1 537 ? 22.591 -11.040 4.328 1.00 28.75 537 ALA A N 1
ATOM 3950 C CA . ALA A 1 537 ? 23.763 -10.489 3.629 1.00 28.75 537 ALA A CA 1
ATOM 3951 C C . ALA A 1 537 ? 24.925 -11.464 3.311 1.00 28.75 537 ALA A C 1
ATOM 3953 O O . ALA A 1 537 ? 25.914 -11.062 2.704 1.00 28.75 537 ALA A O 1
ATOM 3954 N N . ALA A 1 538 ? 24.802 -12.772 3.583 1.00 27.31 538 ALA A N 1
ATOM 3955 C CA . ALA A 1 538 ? 25.827 -13.759 3.183 1.00 27.31 538 ALA A CA 1
ATOM 3956 C C . ALA A 1 538 ? 25.734 -14.260 1.728 1.00 27.31 538 ALA A C 1
ATOM 3958 O O . ALA A 1 538 ? 26.577 -15.049 1.303 1.00 27.31 538 ALA A O 1
ATOM 3959 N N . ALA A 1 539 ? 24.729 -13.848 0.950 1.00 28.41 539 ALA A N 1
ATOM 3960 C CA . ALA A 1 539 ? 24.498 -14.413 -0.383 1.00 28.41 539 ALA A CA 1
ATOM 3961 C C . ALA A 1 539 ? 25.342 -13.779 -1.507 1.00 28.41 539 ALA A C 1
ATOM 3963 O O . ALA A 1 539 ? 25.310 -14.273 -2.631 1.00 28.41 539 ALA A O 1
ATOM 3964 N N . MET A 1 540 ? 26.115 -12.719 -1.239 1.00 29.09 540 MET A N 1
ATOM 3965 C CA . MET A 1 540 ? 26.806 -11.958 -2.290 1.00 29.09 540 MET A CA 1
ATOM 3966 C C . MET A 1 540 ? 28.306 -11.769 -2.031 1.00 29.09 540 MET A C 1
ATOM 3968 O O . MET A 1 540 ? 28.811 -10.654 -2.062 1.00 29.09 540 MET A O 1
ATOM 3972 N N . TYR A 1 541 ? 29.057 -12.852 -1.808 1.00 26.09 541 TYR A N 1
ATOM 3973 C CA . TYR A 1 541 ? 30.498 -12.818 -2.088 1.00 26.09 541 TYR A CA 1
ATOM 3974 C C . TYR A 1 541 ? 31.071 -14.215 -2.350 1.00 26.09 541 TYR A C 1
ATOM 3976 O O . TYR A 1 541 ? 31.317 -14.990 -1.430 1.00 26.09 541 TYR A O 1
ATOM 3984 N N . ASN A 1 542 ? 31.326 -14.527 -3.621 1.00 25.42 542 ASN A N 1
ATOM 3985 C CA . ASN A 1 542 ? 32.188 -15.635 -4.020 1.00 25.42 542 ASN A CA 1
ATOM 3986 C C . ASN A 1 542 ? 33.364 -15.031 -4.808 1.00 25.42 542 ASN A C 1
ATOM 3988 O O . ASN A 1 542 ? 33.147 -14.528 -5.912 1.00 25.42 542 ASN A O 1
ATOM 3992 N N . PRO A 1 543 ? 34.598 -14.999 -4.275 1.00 28.22 543 PRO A N 1
ATOM 3993 C CA . PRO A 1 543 ? 35.732 -14.487 -5.022 1.00 28.22 543 PRO A CA 1
ATOM 3994 C C . PRO A 1 543 ? 36.255 -15.609 -5.922 1.00 28.22 543 PRO A C 1
ATOM 3996 O O . PRO A 1 543 ? 36.848 -16.573 -5.442 1.00 28.22 543 PRO A O 1
ATOM 3999 N N . THR A 1 544 ? 36.071 -15.489 -7.235 1.00 26.91 544 THR A N 1
ATOM 4000 C CA . THR A 1 544 ? 36.816 -16.309 -8.207 1.00 26.91 544 THR A CA 1
ATOM 4001 C C . THR A 1 544 ? 37.812 -15.474 -9.011 1.00 26.91 544 THR A C 1
ATOM 4003 O O . THR A 1 544 ? 37.610 -14.277 -9.201 1.00 26.91 544 THR A O 1
ATOM 4006 N N . PRO A 1 545 ? 38.941 -16.083 -9.417 1.00 30.03 545 PRO A N 1
ATOM 4007 C CA . PRO A 1 545 ? 40.246 -15.438 -9.398 1.00 30.03 545 PRO A CA 1
ATOM 4008 C C . PRO A 1 545 ? 40.633 -14.860 -10.761 1.00 30.03 545 PRO A C 1
ATOM 4010 O O . PRO A 1 545 ? 40.592 -15.551 -11.779 1.00 30.03 545 PRO A O 1
ATOM 4013 N N . SER A 1 546 ? 41.095 -13.612 -10.787 1.00 26.48 546 SER A N 1
ATOM 4014 C CA . SER A 1 546 ? 41.742 -13.041 -11.966 1.00 26.48 546 SER A CA 1
ATOM 4015 C C . SER A 1 546 ? 43.208 -13.477 -12.038 1.00 26.48 546 SER A C 1
ATOM 4017 O O . SER A 1 546 ? 44.034 -13.084 -11.215 1.00 26.48 546 SER A O 1
ATOM 4019 N N . VAL A 1 547 ? 43.485 -14.322 -13.031 1.00 29.11 547 VAL A N 1
ATOM 4020 C CA . VAL A 1 547 ? 44.668 -14.348 -13.908 1.00 29.11 547 VAL A CA 1
ATOM 4021 C C . VAL A 1 547 ? 45.804 -13.401 -13.486 1.00 29.11 547 VAL A C 1
ATOM 4023 O O . VAL A 1 547 ? 45.723 -12.195 -13.701 1.00 29.11 547 VAL A O 1
ATOM 4026 N N . LEU A 1 548 ? 46.901 -13.966 -12.971 1.00 27.22 548 LEU A N 1
ATOM 4027 C CA . LEU A 1 548 ? 48.212 -13.323 -13.006 1.00 27.22 548 LEU A CA 1
ATOM 4028 C C . LEU A 1 548 ? 49.174 -14.161 -13.844 1.00 27.22 548 LEU A C 1
ATOM 4030 O O . LEU A 1 548 ? 49.299 -15.378 -13.706 1.00 27.22 548 LEU A O 1
ATOM 4034 N N . GLU A 1 549 ? 49.781 -13.435 -14.765 1.00 27.81 549 GLU A N 1
ATOM 4035 C CA . GLU A 1 549 ? 50.703 -13.830 -15.810 1.00 27.81 549 GLU A CA 1
ATOM 4036 C C . GLU A 1 549 ? 52.005 -14.416 -15.239 1.00 27.81 549 GLU A C 1
ATOM 4038 O O . GLU A 1 549 ? 52.454 -14.070 -14.146 1.00 27.81 549 GLU A O 1
ATOM 4043 N N . LYS A 1 550 ? 52.602 -15.338 -15.999 1.00 28.42 550 LYS A N 1
ATOM 4044 C CA . LYS A 1 550 ? 53.849 -16.045 -15.689 1.00 28.42 550 LYS A CA 1
ATOM 4045 C C . LYS A 1 550 ? 55.038 -15.091 -15.513 1.00 28.42 550 LYS A C 1
ATOM 4047 O O . LYS A 1 550 ? 55.364 -14.355 -16.437 1.00 28.42 550 LYS A O 1
ATOM 4052 N N . ALA A 1 551 ? 55.791 -15.278 -14.431 1.00 26.28 551 ALA A N 1
ATOM 4053 C CA . ALA A 1 551 ? 57.243 -15.097 -14.417 1.00 26.28 551 ALA A CA 1
ATOM 4054 C C . ALA A 1 551 ? 57.883 -16.100 -13.431 1.00 26.28 551 ALA A C 1
ATOM 4056 O O . ALA A 1 551 ? 57.534 -16.128 -12.252 1.00 26.28 551 ALA A O 1
ATOM 4057 N N . GLU A 1 552 ? 58.765 -16.962 -13.949 1.00 26.69 552 GLU A N 1
ATOM 4058 C CA . GLU A 1 552 ? 59.647 -17.900 -13.223 1.00 26.69 552 GLU A CA 1
ATOM 4059 C C . GLU A 1 552 ? 60.765 -17.112 -12.501 1.00 26.69 552 GLU A C 1
ATOM 4061 O O . GLU A 1 552 ? 61.232 -16.114 -13.038 1.00 26.69 552 GLU A O 1
ATOM 4066 N N . GLU A 1 553 ? 61.114 -17.381 -11.233 1.00 26.05 553 GLU A N 1
ATOM 4067 C CA . GLU A 1 553 ? 62.181 -18.280 -10.712 1.00 26.05 553 GLU A CA 1
ATOM 4068 C C . GLU A 1 553 ? 62.351 -18.016 -9.178 1.00 26.05 553 GLU A C 1
ATOM 4070 O O . GLU A 1 553 ? 61.828 -17.014 -8.689 1.00 26.05 553 GLU A O 1
ATOM 4075 N N . PRO A 1 554 ? 63.188 -18.747 -8.403 1.00 30.22 554 PRO A N 1
ATOM 4076 C CA . PRO A 1 554 ? 63.269 -20.187 -8.189 1.00 30.22 554 PRO A CA 1
ATOM 4077 C C . PRO A 1 554 ? 63.006 -20.565 -6.706 1.00 30.22 554 PRO A C 1
ATOM 4079 O O . PRO A 1 554 ? 62.895 -19.732 -5.809 1.00 30.22 554 PRO A O 1
ATOM 4082 N N . ARG A 1 555 ? 62.887 -21.873 -6.454 1.00 33.94 555 ARG A N 1
ATOM 4083 C CA . ARG A 1 555 ? 62.631 -22.480 -5.139 1.00 33.94 555 ARG A CA 1
ATOM 4084 C C . ARG A 1 555 ? 63.797 -22.256 -4.177 1.00 33.94 555 ARG A C 1
ATOM 4086 O O . ARG A 1 555 ? 64.911 -22.645 -4.510 1.00 33.94 555 ARG A O 1
ATOM 4093 N N . ASP A 1 556 ? 63.492 -21.816 -2.956 1.00 27.08 556 ASP A N 1
ATOM 4094 C CA . ASP A 1 556 ? 64.318 -22.140 -1.795 1.00 27.08 556 ASP A CA 1
ATOM 4095 C C . ASP A 1 556 ? 63.486 -22.399 -0.528 1.00 27.08 556 ASP A C 1
ATOM 4097 O O . ASP A 1 556 ? 62.326 -22.007 -0.400 1.00 27.08 556 ASP A O 1
ATOM 4101 N N . SER A 1 557 ? 64.074 -23.202 0.346 1.00 26.77 557 SER A N 1
ATOM 4102 C CA . SER A 1 557 ? 63.446 -24.092 1.320 1.00 26.77 557 SER A CA 1
ATOM 4103 C C . SER A 1 557 ? 62.847 -23.453 2.584 1.00 26.77 557 SER A C 1
ATOM 4105 O O . SER A 1 557 ? 63.423 -22.543 3.165 1.00 26.77 557 SER A O 1
ATOM 4107 N N . CYS A 1 558 ? 61.764 -24.074 3.070 1.00 28.31 558 CYS A N 1
ATOM 4108 C CA . CYS A 1 558 ? 61.400 -24.281 4.481 1.00 28.31 558 CYS A CA 1
ATOM 4109 C C . CYS A 1 558 ? 61.625 -23.108 5.466 1.00 28.31 558 CYS A C 1
ATOM 4111 O O . CYS A 1 558 ? 62.652 -23.017 6.132 1.00 28.31 558 CYS A O 1
ATOM 4113 N N . SER A 1 559 ? 60.590 -22.288 5.656 1.00 25.78 559 SER A N 1
ATOM 4114 C CA . SER A 1 559 ? 60.392 -21.494 6.870 1.00 25.78 559 SER A CA 1
ATOM 4115 C C . SER A 1 559 ? 58.896 -21.456 7.182 1.00 25.78 559 SER A C 1
ATOM 4117 O O . SER A 1 559 ? 58.062 -21.168 6.321 1.00 25.78 559 SER A O 1
ATOM 4119 N N . THR A 1 560 ? 58.565 -21.859 8.402 1.00 27.03 560 THR A N 1
ATOM 4120 C CA . THR A 1 560 ? 57.242 -21.850 9.028 1.00 27.03 560 THR A CA 1
ATOM 4121 C C . THR A 1 560 ? 56.475 -20.559 8.740 1.00 27.03 560 THR A C 1
ATOM 4123 O O . THR A 1 560 ? 56.966 -19.464 8.997 1.00 27.03 560 THR A O 1
ATOM 4126 N N . LYS A 1 561 ? 55.246 -20.698 8.225 1.00 30.70 561 LYS A N 1
ATOM 4127 C CA . LYS A 1 561 ? 54.293 -19.598 8.032 1.00 30.70 561 LYS A CA 1
ATOM 4128 C C . LYS A 1 561 ? 53.974 -18.938 9.378 1.00 30.70 561 LYS A C 1
ATOM 4130 O O . LYS A 1 561 ? 53.051 -19.363 10.065 1.00 30.70 561 LYS A O 1
ATOM 4135 N N . GLU A 1 562 ? 54.652 -17.845 9.700 1.00 28.31 562 GLU A N 1
ATOM 4136 C CA . GLU A 1 562 ? 54.011 -16.772 10.452 1.00 28.31 562 GLU A CA 1
ATOM 4137 C C . GLU A 1 562 ? 52.928 -16.179 9.542 1.00 28.31 562 GLU A C 1
ATOM 4139 O O . GLU A 1 562 ? 53.195 -15.366 8.654 1.00 28.31 562 GLU A O 1
ATOM 4144 N N . ARG A 1 563 ? 51.675 -16.620 9.716 1.00 30.31 563 ARG A N 1
ATOM 4145 C CA . ARG A 1 563 ? 50.537 -15.809 9.278 1.00 30.31 563 ARG A CA 1
ATOM 4146 C C . ARG A 1 563 ? 50.617 -14.525 10.098 1.00 30.31 563 ARG A C 1
ATOM 4148 O O . ARG A 1 563 ? 50.329 -14.542 11.290 1.00 30.31 563 ARG A O 1
ATOM 4155 N N . LYS A 1 564 ? 51.054 -13.430 9.469 1.00 27.67 564 LYS A N 1
ATOM 4156 C CA . LYS A 1 564 ? 50.937 -12.079 10.025 1.00 27.67 564 LYS A CA 1
ATOM 4157 C C . LYS A 1 564 ? 49.516 -11.911 10.562 1.00 27.67 564 LYS A C 1
ATOM 4159 O O . LYS A 1 564 ? 48.561 -11.916 9.789 1.00 27.67 564 LYS A O 1
ATOM 4164 N N . LYS A 1 565 ? 49.401 -11.782 11.883 1.00 34.44 565 LYS A N 1
ATOM 4165 C CA . LYS A 1 565 ? 48.203 -11.327 12.584 1.00 34.44 565 LYS A CA 1
ATOM 4166 C C . LYS A 1 565 ? 47.952 -9.899 12.092 1.00 34.44 565 LYS A C 1
ATOM 4168 O O . LYS A 1 565 ? 48.611 -8.966 12.537 1.00 34.44 565 LYS A O 1
ATOM 4173 N N . GLN A 1 566 ? 47.129 -9.754 11.060 1.00 33.41 566 GLN A N 1
ATOM 4174 C CA . GLN A 1 566 ? 46.762 -8.459 10.500 1.00 33.41 566 GLN A CA 1
ATOM 4175 C C . GLN A 1 566 ? 45.988 -7.717 11.599 1.00 33.41 566 GLN A C 1
ATOM 4177 O O . GLN A 1 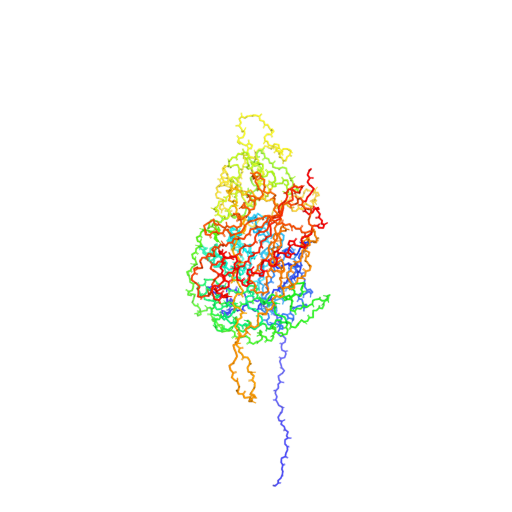566 ? 44.941 -8.201 12.030 1.00 33.41 566 GLN A O 1
ATOM 4182 N N . SER A 1 567 ? 46.538 -6.621 12.134 1.00 36.12 567 SER A N 1
ATOM 4183 C CA . SER A 1 567 ? 45.823 -5.813 13.123 1.00 36.12 567 SER A CA 1
ATOM 4184 C C . SER A 1 567 ? 44.551 -5.279 12.470 1.0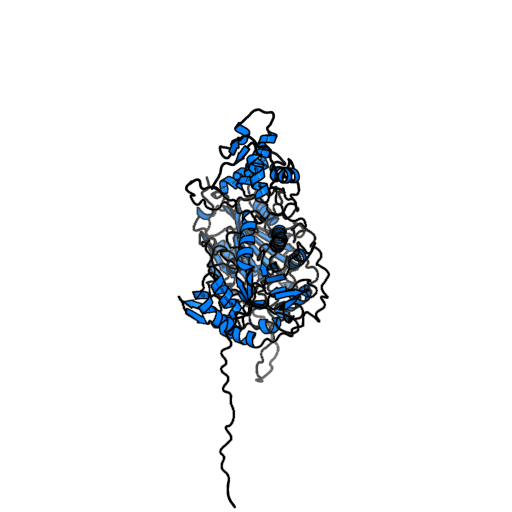0 36.12 567 SER A C 1
ATOM 4186 O O . SER A 1 567 ? 44.589 -4.680 11.398 1.00 36.12 567 SER A O 1
ATOM 4188 N N . MET A 1 568 ? 43.407 -5.564 13.087 1.00 51.50 568 MET A N 1
ATOM 4189 C CA . MET A 1 568 ? 42.142 -4.941 12.719 1.00 51.50 568 MET A CA 1
ATOM 4190 C C . MET A 1 568 ? 42.005 -3.650 13.507 1.00 51.50 568 MET A C 1
ATOM 4192 O O . MET A 1 568 ? 41.475 -3.649 14.625 1.00 51.50 568 MET A O 1
ATOM 4196 N N . ASP A 1 569 ? 42.529 -2.578 12.930 1.00 61.44 569 ASP A N 1
ATOM 4197 C CA . ASP A 1 569 ? 42.182 -1.231 13.352 1.00 61.44 569 ASP A CA 1
ATOM 4198 C C . ASP A 1 569 ? 40.761 -0.948 12.855 1.00 61.44 569 ASP A C 1
ATOM 4200 O O . ASP A 1 569 ? 40.484 -0.965 11.655 1.00 61.44 569 ASP A O 1
ATOM 4204 N N . VAL A 1 570 ? 39.832 -0.792 13.799 1.00 78.44 570 VAL A N 1
ATOM 4205 C CA . VAL A 1 570 ? 38.472 -0.328 13.518 1.00 78.44 570 VAL A CA 1
ATOM 4206 C C . VAL A 1 570 ? 38.537 1.192 13.547 1.00 78.44 570 VAL A C 1
ATOM 4208 O O . VAL A 1 570 ? 38.864 1.774 14.580 1.00 78.44 570 VAL A O 1
ATOM 4211 N N . HIS A 1 571 ? 38.275 1.827 12.409 1.00 89.50 571 HIS A N 1
ATOM 4212 C CA . HIS A 1 571 ? 38.169 3.279 12.330 1.00 89.50 571 HIS A CA 1
ATOM 4213 C C . HIS A 1 571 ? 36.767 3.710 12.750 1.00 89.50 571 HIS A C 1
ATOM 4215 O O . HIS A 1 571 ? 35.775 3.116 12.321 1.00 89.50 571 HIS A O 1
ATOM 4221 N N . PHE A 1 572 ? 36.700 4.727 13.605 1.00 93.25 572 PHE A N 1
ATOM 4222 C CA . PHE A 1 572 ? 35.457 5.249 14.156 1.00 93.25 572 PHE A CA 1
ATOM 4223 C C . PHE A 1 572 ? 35.230 6.681 13.680 1.00 93.25 572 PHE A C 1
ATOM 4225 O O . PHE A 1 572 ? 36.167 7.479 13.662 1.00 93.25 572 PHE A O 1
ATOM 4232 N N . LYS A 1 573 ? 33.976 7.000 13.366 1.00 93.12 573 LYS A N 1
ATOM 4233 C CA . LYS A 1 573 ? 33.493 8.343 13.052 1.00 93.12 573 LYS A CA 1
ATOM 4234 C C . LYS A 1 573 ? 32.587 8.853 14.162 1.00 93.12 573 LYS A C 1
ATOM 4236 O O . LYS A 1 573 ? 31.861 8.079 14.785 1.00 93.12 573 LYS A O 1
ATOM 4241 N N . HIS A 1 574 ? 32.585 10.167 14.331 1.00 95.44 574 HIS A N 1
ATOM 4242 C CA . HIS A 1 574 ? 31.614 10.845 15.176 1.00 95.44 574 HIS A CA 1
ATOM 4243 C C . HIS A 1 574 ? 30.223 10.726 14.554 1.00 95.44 574 HIS A C 1
ATOM 4245 O O . HIS A 1 574 ? 30.059 11.011 13.367 1.00 95.44 574 HIS A O 1
ATOM 4251 N N . THR A 1 575 ? 29.254 10.264 15.334 1.00 96.38 575 THR A N 1
ATOM 4252 C CA . THR A 1 575 ? 27.887 9.995 14.886 1.00 96.38 575 THR A CA 1
ATOM 4253 C C . THR A 1 575 ? 26.910 10.696 15.816 1.00 96.38 575 THR A C 1
ATOM 4255 O O . THR A 1 575 ? 26.933 10.484 17.027 1.00 96.38 575 THR A O 1
ATOM 4258 N N . GLU A 1 576 ? 26.087 11.559 15.234 1.00 96.81 576 GLU A N 1
ATOM 4259 C CA . GLU A 1 576 ? 24.994 12.249 15.911 1.00 96.81 576 GLU A CA 1
ATOM 4260 C C . GLU A 1 576 ? 23.780 11.325 15.945 1.00 96.81 576 GLU A C 1
ATOM 4262 O O . GLU A 1 576 ? 23.349 10.857 14.896 1.00 96.81 576 GLU A O 1
ATOM 4267 N N . LEU A 1 577 ? 23.265 11.068 17.145 1.00 93.94 577 LEU A N 1
ATOM 4268 C CA . LEU A 1 577 ? 22.038 10.322 17.381 1.00 93.94 577 LEU A CA 1
ATOM 4269 C C . LEU A 1 577 ? 20.932 11.283 17.844 1.00 93.94 577 LEU A C 1
ATOM 4271 O O . LEU A 1 577 ? 21.199 12.287 18.513 1.00 93.94 577 LEU A O 1
ATOM 4275 N N . PHE A 1 578 ? 19.688 10.953 17.523 1.00 93.81 578 PHE A N 1
ATOM 4276 C CA . PHE A 1 578 ? 18.459 11.638 17.904 1.00 93.81 578 PHE A CA 1
ATOM 4277 C C . PHE A 1 578 ? 18.519 13.133 17.586 1.00 93.81 578 PHE A C 1
ATOM 4279 O O . PHE A 1 578 ? 18.375 13.991 18.455 1.00 93.81 578 PHE A O 1
ATOM 4286 N N . GLY A 1 579 ? 18.829 13.451 16.325 1.00 88.00 579 GLY A N 1
ATOM 4287 C CA . GLY A 1 579 ? 18.963 14.836 15.866 1.00 88.00 579 GLY A CA 1
ATOM 4288 C C . GLY A 1 579 ? 20.158 15.586 16.468 1.00 88.00 579 GLY A C 1
ATOM 4289 O O . GLY A 1 579 ? 20.147 16.813 16.494 1.00 88.00 579 GLY A O 1
ATOM 4290 N N . GLY A 1 580 ? 21.172 14.866 16.964 1.00 92.50 580 GLY A N 1
ATOM 4291 C CA . GLY A 1 580 ? 22.374 15.433 17.588 1.00 92.50 580 GLY A CA 1
ATOM 4292 C C . GLY A 1 580 ? 22.274 15.627 19.100 1.00 92.50 580 GLY A C 1
ATOM 4293 O O . GLY A 1 580 ? 23.246 16.067 19.724 1.00 92.50 580 GLY A O 1
ATOM 4294 N N . ALA A 1 581 ? 21.142 15.259 19.705 1.00 94.56 581 ALA A N 1
ATOM 4295 C CA . ALA A 1 581 ? 20.946 15.315 21.148 1.00 94.56 581 ALA A CA 1
ATOM 4296 C C . ALA A 1 581 ? 21.892 14.375 21.910 1.00 94.56 581 ALA A C 1
ATOM 4298 O O . ALA A 1 581 ? 22.308 14.682 23.032 1.00 94.56 581 ALA A O 1
ATOM 4299 N N . ILE A 1 582 ? 22.276 13.261 21.287 1.00 96.88 582 ILE A N 1
ATOM 4300 C CA . ILE A 1 582 ? 23.310 12.347 21.768 1.00 96.88 582 ILE A CA 1
ATOM 4301 C C . ILE A 1 582 ? 24.381 12.241 20.694 1.00 96.88 582 ILE A C 1
ATOM 4303 O O . ILE A 1 582 ? 24.088 12.263 19.503 1.00 96.88 582 ILE A O 1
ATOM 4307 N N . VAL A 1 583 ? 25.638 12.112 21.100 1.00 97.00 583 VAL A N 1
ATOM 4308 C CA . VAL A 1 583 ? 26.731 11.893 20.159 1.00 97.00 583 VAL A CA 1
ATOM 4309 C C . VAL A 1 583 ? 27.628 10.770 20.644 1.00 97.00 583 VAL A C 1
ATOM 4311 O O . VAL A 1 583 ? 27.914 10.653 21.833 1.00 97.00 583 VAL A O 1
ATOM 4314 N N . VAL A 1 584 ? 28.046 9.915 19.716 1.00 97.50 584 VAL A N 1
ATOM 4315 C CA . VAL A 1 584 ? 28.843 8.720 19.995 1.00 97.50 584 VAL A CA 1
ATOM 4316 C C . VAL A 1 584 ? 29.749 8.408 18.806 1.00 97.50 584 VAL A C 1
ATOM 4318 O O . VAL A 1 584 ? 29.453 8.769 17.669 1.00 97.50 584 VAL A O 1
ATOM 4321 N N . ASP A 1 585 ? 30.861 7.722 19.037 1.00 97.44 585 ASP A N 1
ATOM 4322 C CA . ASP A 1 585 ? 31.743 7.282 17.964 1.00 97.44 585 ASP A CA 1
ATOM 4323 C C . ASP A 1 585 ? 31.401 5.846 17.530 1.00 97.44 585 ASP A C 1
ATOM 4325 O O . ASP A 1 585 ? 31.601 4.891 18.284 1.00 97.44 585 ASP A O 1
ATOM 4329 N N . LEU A 1 586 ? 30.928 5.683 16.290 1.00 95.88 586 LEU A N 1
ATOM 4330 C CA . LEU A 1 586 ? 30.586 4.388 15.679 1.00 95.88 586 LEU A CA 1
ATOM 4331 C C . LEU A 1 586 ? 31.568 4.028 14.558 1.00 95.88 586 LEU A C 1
ATOM 4333 O O . LEU A 1 586 ? 32.215 4.918 14.004 1.00 95.88 586 LEU A O 1
ATOM 4337 N N . PRO A 1 587 ? 31.718 2.744 14.186 1.00 93.75 587 PRO A N 1
ATOM 4338 C CA . PRO A 1 587 ? 32.625 2.373 13.106 1.00 93.75 587 PRO A CA 1
ATOM 4339 C C . PRO A 1 587 ? 32.229 3.014 11.768 1.00 93.75 587 PRO A C 1
ATOM 4341 O O . PRO A 1 587 ? 31.058 3.032 11.395 1.00 93.75 587 PRO A O 1
ATOM 4344 N N . GLU A 1 588 ? 33.209 3.489 10.998 1.00 87.00 588 GLU A N 1
ATOM 4345 C CA . GLU A 1 588 ? 32.972 4.180 9.718 1.00 87.00 588 GLU A CA 1
ATOM 4346 C C . GLU A 1 588 ? 32.175 3.343 8.707 1.00 87.00 588 GLU A C 1
ATOM 4348 O O . GLU A 1 588 ? 31.371 3.884 7.948 1.00 87.00 588 GLU A O 1
ATOM 4353 N N . GLY A 1 589 ? 32.372 2.022 8.726 1.00 79.56 589 GLY A N 1
ATOM 4354 C CA . GLY A 1 589 ? 31.710 1.070 7.833 1.00 79.56 589 GLY A CA 1
ATOM 4355 C C . GLY A 1 589 ? 30.262 0.733 8.194 1.00 79.56 589 GLY A C 1
ATOM 4356 O O . GLY A 1 589 ? 29.662 -0.078 7.490 1.00 79.56 589 GLY A O 1
ATOM 4357 N N . PHE A 1 590 ? 29.713 1.306 9.270 1.00 86.50 590 PHE A N 1
ATOM 4358 C CA . PHE A 1 590 ? 28.322 1.094 9.661 1.00 86.50 590 PHE A CA 1
ATOM 4359 C C . PHE A 1 590 ? 27.413 2.154 9.025 1.00 86.50 590 PHE A C 1
ATOM 4361 O O . PHE A 1 590 ? 27.711 3.357 9.034 1.00 86.50 590 PHE A O 1
ATOM 4368 N N . ARG A 1 591 ? 26.303 1.685 8.451 1.00 80.06 591 ARG A N 1
ATOM 4369 C CA . ARG A 1 591 ? 25.284 2.495 7.776 1.00 80.06 591 ARG A CA 1
ATOM 4370 C C . ARG A 1 591 ? 24.052 2.623 8.655 1.00 80.06 591 ARG A C 1
ATOM 4372 O O . ARG A 1 591 ? 23.631 1.634 9.250 1.00 80.06 591 ARG A O 1
ATOM 4379 N N . ASP A 1 592 ? 23.494 3.824 8.695 1.00 83.25 592 ASP A N 1
ATOM 4380 C CA . ASP A 1 592 ? 22.224 4.100 9.357 1.00 83.25 592 ASP A CA 1
ATOM 4381 C C . ASP A 1 592 ? 21.076 3.441 8.579 1.00 83.25 592 ASP A C 1
ATOM 4383 O O . ASP A 1 592 ? 20.919 3.636 7.371 1.00 83.25 592 ASP A O 1
ATOM 4387 N N . VAL A 1 593 ? 20.293 2.629 9.277 1.00 78.94 593 VAL A N 1
ATOM 4388 C CA . VAL A 1 593 ? 19.172 1.866 8.734 1.00 78.94 593 VAL A CA 1
ATOM 4389 C C . VAL A 1 593 ? 17.957 2.742 8.441 1.00 78.94 593 VAL A C 1
ATOM 4391 O O . VAL A 1 593 ? 17.152 2.359 7.593 1.00 78.94 593 VAL A O 1
ATOM 4394 N N . SER A 1 594 ? 17.850 3.928 9.048 1.00 70.50 594 SER A N 1
ATOM 4395 C CA . SER A 1 594 ? 16.800 4.906 8.728 1.00 70.50 594 SER A CA 1
ATOM 4396 C C . SER A 1 594 ? 16.794 5.278 7.234 1.00 70.50 594 SER A C 1
ATOM 4398 O O . SER A 1 594 ? 15.752 5.562 6.647 1.00 70.50 594 SER A O 1
ATOM 4400 N N . THR A 1 595 ? 17.961 5.187 6.583 1.00 70.94 595 THR A N 1
ATOM 4401 C CA . THR A 1 595 ? 18.138 5.466 5.150 1.00 70.94 595 THR A CA 1
ATOM 4402 C C . THR A 1 595 ? 17.520 4.410 4.231 1.00 70.94 595 THR A C 1
ATOM 4404 O O . THR A 1 595 ? 17.360 4.663 3.039 1.00 70.94 595 THR A O 1
ATOM 4407 N N . ILE A 1 596 ? 17.183 3.230 4.761 1.00 53.72 596 ILE A N 1
ATOM 4408 C CA . ILE A 1 596 ? 16.665 2.090 3.986 1.00 53.72 596 ILE A CA 1
ATOM 4409 C C . ILE A 1 596 ? 15.307 1.579 4.481 1.00 53.72 596 ILE A C 1
ATOM 4411 O O . ILE A 1 596 ? 14.630 0.864 3.746 1.00 53.72 596 ILE A O 1
ATOM 4415 N N . ARG A 1 597 ? 14.893 1.913 5.710 1.00 60.06 597 ARG A N 1
ATOM 4416 C CA . ARG A 1 597 ? 13.559 1.618 6.253 1.00 60.06 597 ARG A CA 1
ATOM 4417 C C . ARG A 1 597 ? 13.214 2.573 7.389 1.00 60.06 597 ARG A C 1
ATOM 4419 O O . ARG A 1 597 ? 14.100 3.134 8.020 1.00 60.06 597 ARG A O 1
ATOM 4426 N N . GLN A 1 598 ? 11.931 2.668 7.718 1.00 56.69 598 GLN A N 1
ATOM 4427 C CA . GLN A 1 598 ? 11.496 3.383 8.913 1.00 56.69 598 GLN A CA 1
ATOM 4428 C C . GLN A 1 598 ? 12.008 2.679 10.182 1.00 56.69 598 GLN A C 1
ATOM 4430 O O . GLN A 1 598 ? 11.902 1.454 10.321 1.00 56.69 598 GLN A O 1
ATOM 4435 N N . VAL A 1 599 ? 12.563 3.471 11.094 1.00 64.62 599 VAL A N 1
ATOM 4436 C CA . VAL A 1 599 ? 12.980 3.083 12.445 1.00 64.62 599 VAL A CA 1
ATOM 4437 C C . VAL A 1 599 ? 12.144 3.934 13.415 1.00 64.62 599 VAL A C 1
ATOM 4439 O O . VAL A 1 599 ? 11.918 5.101 13.093 1.00 64.62 599 VAL A O 1
ATOM 4442 N N . PRO A 1 600 ? 11.613 3.379 14.522 1.00 77.94 600 PRO A N 1
ATOM 4443 C CA . PRO A 1 600 ? 10.882 4.162 15.521 1.00 77.94 600 PRO A CA 1
ATOM 4444 C C . PRO A 1 600 ? 11.687 5.371 16.007 1.00 77.94 600 PRO A C 1
ATOM 4446 O O . PRO A 1 600 ? 12.899 5.269 16.150 1.00 77.94 600 PRO A O 1
ATOM 4449 N N . ASP A 1 601 ? 11.022 6.489 16.304 1.00 80.06 601 ASP A N 1
ATOM 4450 C CA . ASP A 1 601 ? 11.694 7.754 16.654 1.00 80.06 601 ASP A CA 1
ATOM 4451 C C . ASP A 1 601 ? 12.531 7.671 17.945 1.00 80.06 601 ASP A C 1
ATOM 4453 O O . ASP A 1 601 ? 13.460 8.451 18.146 1.00 80.06 601 ASP A O 1
ATOM 4457 N N . ASN A 1 602 ? 12.220 6.716 18.824 1.00 87.69 602 ASN A N 1
ATOM 4458 C CA . ASN A 1 602 ? 12.986 6.433 20.034 1.00 87.69 602 ASN A CA 1
ATOM 4459 C C . ASN A 1 602 ? 14.155 5.457 19.794 1.00 87.69 602 ASN A C 1
ATOM 4461 O O . ASN A 1 602 ? 14.847 5.107 20.747 1.00 87.69 602 ASN A O 1
ATOM 4465 N N . GLN A 1 603 ? 14.405 5.042 18.546 1.00 92.25 603 GLN A N 1
ATOM 4466 C CA . GLN A 1 603 ? 15.472 4.116 18.176 1.00 92.25 603 GLN A CA 1
ATOM 4467 C C . GLN A 1 603 ? 16.378 4.640 17.057 1.00 92.25 603 GLN A C 1
ATOM 4469 O O . GLN A 1 603 ? 15.937 5.273 16.105 1.00 92.25 603 GLN A O 1
ATOM 4474 N N . GLU A 1 604 ? 17.650 4.244 17.104 1.00 90.00 604 GLU A N 1
ATOM 4475 C CA . GLU A 1 604 ? 18.566 4.331 15.969 1.00 90.00 604 GLU A CA 1
ATOM 4476 C C . GLU A 1 604 ? 19.278 3.005 15.730 1.00 90.00 604 GLU A C 1
ATOM 4478 O O . GLU A 1 604 ? 19.776 2.366 16.658 1.00 90.00 604 GLU A O 1
ATOM 4483 N N . VAL A 1 605 ? 19.349 2.583 14.467 1.00 91.06 605 VAL A N 1
ATOM 4484 C CA . VAL A 1 605 ? 19.883 1.271 14.095 1.00 91.06 605 VAL A CA 1
ATOM 4485 C C . VAL A 1 605 ? 20.973 1.435 13.050 1.00 91.06 605 VAL A C 1
ATOM 4487 O O . VAL A 1 605 ? 20.764 2.040 12.005 1.00 91.06 605 VAL A O 1
ATOM 4490 N N . TYR A 1 606 ? 22.120 0.813 13.297 1.00 89.25 606 TYR A N 1
ATOM 4491 C CA . TYR A 1 606 ? 23.277 0.826 12.414 1.00 89.25 606 TYR A CA 1
ATOM 4492 C C . TYR A 1 606 ? 23.682 -0.599 12.040 1.00 89.25 606 TYR A C 1
ATOM 4494 O O . TYR A 1 606 ? 23.742 -1.482 12.897 1.00 89.25 606 TYR A O 1
ATOM 4502 N N . LEU A 1 607 ? 23.997 -0.828 10.765 1.00 83.44 607 LEU A N 1
ATOM 4503 C CA . LEU A 1 607 ? 24.412 -2.130 10.232 1.00 83.44 607 LEU A CA 1
ATOM 4504 C C . LEU A 1 607 ? 25.795 -2.061 9.604 1.00 83.44 607 LEU A C 1
ATOM 4506 O O . LEU A 1 607 ? 26.099 -1.104 8.891 1.00 83.44 607 LEU A O 1
ATOM 4510 N N . ASP A 1 608 ? 26.615 -3.090 9.820 1.00 77.94 608 ASP A N 1
ATOM 4511 C CA . ASP A 1 608 ? 27.883 -3.211 9.106 1.00 77.94 608 ASP A CA 1
ATOM 4512 C C . ASP A 1 608 ? 27.671 -3.384 7.590 1.00 77.94 608 ASP A C 1
ATOM 4514 O O . ASP A 1 608 ? 26.621 -3.822 7.116 1.00 77.94 608 ASP A O 1
ATOM 4518 N N . ALA A 1 609 ? 28.691 -3.039 6.801 1.00 61.66 609 ALA A N 1
ATOM 4519 C CA . ALA A 1 609 ? 28.642 -3.141 5.341 1.00 61.66 609 ALA A CA 1
ATOM 4520 C C . ALA A 1 609 ? 28.413 -4.573 4.816 1.00 61.66 609 ALA A C 1
ATOM 4522 O O . ALA A 1 609 ? 28.064 -4.745 3.650 1.00 61.66 609 ALA A O 1
ATOM 4523 N N . ALA A 1 610 ? 28.635 -5.587 5.653 1.00 53.91 610 ALA A N 1
ATOM 4524 C CA . ALA A 1 610 ? 28.418 -6.989 5.328 1.00 53.91 610 ALA A CA 1
ATOM 4525 C C . ALA A 1 610 ? 27.053 -7.505 5.827 1.00 53.91 610 ALA A C 1
ATOM 4527 O O . ALA A 1 610 ? 26.773 -8.685 5.660 1.00 53.91 610 ALA A O 1
ATOM 4528 N N . GLY A 1 611 ? 26.216 -6.641 6.419 1.00 53.56 611 GLY A N 1
ATOM 4529 C CA . GLY A 1 611 ? 24.888 -6.922 6.960 1.00 53.56 611 GLY A CA 1
ATOM 4530 C C . GLY A 1 611 ? 24.832 -7.953 8.092 1.00 53.56 611 GLY A C 1
ATOM 4531 O O . GLY A 1 611 ? 23.773 -8.547 8.301 1.00 53.56 611 GLY A O 1
ATOM 4532 N N . PHE A 1 612 ? 25.939 -8.200 8.797 1.00 66.56 612 PHE A N 1
ATOM 4533 C CA . PHE A 1 612 ? 26.003 -9.206 9.863 1.00 66.56 612 PHE A CA 1
ATOM 4534 C C . PHE A 1 612 ? 25.900 -8.589 11.250 1.00 66.56 612 PHE A C 1
ATOM 4536 O O . PHE A 1 612 ? 25.069 -9.015 12.044 1.00 66.56 612 PHE A O 1
ATOM 4543 N N . THR A 1 613 ? 26.741 -7.602 11.546 1.00 78.56 613 THR A N 1
ATOM 4544 C CA . THR A 1 613 ? 26.782 -6.951 12.857 1.00 78.56 613 THR A CA 1
ATOM 4545 C C . THR A 1 613 ? 25.842 -5.760 12.881 1.00 78.56 613 THR A C 1
ATOM 4547 O O . THR A 1 613 ? 25.846 -4.954 11.947 1.00 78.56 613 THR A O 1
ATOM 4550 N N . SER A 1 614 ? 25.096 -5.595 13.971 1.00 87.25 614 SER A N 1
ATOM 4551 C CA . SER A 1 614 ? 24.315 -4.380 14.204 1.00 87.25 614 SER A CA 1
ATOM 4552 C C . SER A 1 614 ? 24.622 -3.701 15.513 1.00 87.25 614 SER A C 1
ATOM 4554 O O . SER A 1 614 ? 25.130 -4.332 16.435 1.00 87.25 614 SER A O 1
ATOM 4556 N N . ILE A 1 615 ? 24.294 -2.414 15.564 1.00 93.75 615 ILE A N 1
ATOM 4557 C CA . ILE A 1 615 ? 24.279 -1.589 16.766 1.00 93.75 615 ILE A CA 1
ATOM 4558 C C . ILE A 1 615 ? 22.909 -0.918 16.810 1.00 93.75 615 ILE A C 1
ATOM 4560 O O . ILE A 1 615 ? 22.512 -0.279 15.838 1.00 93.75 615 ILE A O 1
ATOM 4564 N N . ILE A 1 616 ? 22.187 -1.081 17.907 1.00 94.88 616 ILE A N 1
ATOM 4565 C CA . ILE A 1 616 ? 20.867 -0.491 18.132 1.00 94.88 616 ILE A CA 1
ATOM 4566 C C . ILE A 1 616 ? 20.972 0.387 19.369 1.00 94.88 616 ILE A C 1
ATOM 4568 O O . ILE A 1 616 ? 21.472 -0.085 20.386 1.00 94.88 616 ILE A O 1
ATOM 4572 N N . PHE A 1 617 ? 20.514 1.628 19.280 1.00 97.06 617 PHE A N 1
ATOM 4573 C CA . PHE A 1 617 ? 20.303 2.531 20.405 1.00 97.06 617 PHE A CA 1
ATOM 4574 C C . PHE A 1 617 ? 18.802 2.686 20.598 1.00 97.06 617 PHE A C 1
ATOM 4576 O O . PHE A 1 617 ? 18.118 3.031 19.642 1.00 97.06 617 PHE A O 1
ATOM 4583 N N . ASP A 1 618 ? 18.301 2.432 21.800 1.00 94.00 618 ASP A N 1
ATOM 4584 C CA . ASP A 1 618 ? 16.880 2.540 22.128 1.00 94.00 618 ASP A CA 1
ATOM 4585 C C . ASP A 1 618 ? 16.694 3.400 23.380 1.00 94.00 618 ASP A C 1
ATOM 4587 O O . ASP A 1 618 ? 17.373 3.185 24.388 1.00 94.00 618 ASP A O 1
ATOM 4591 N N . ILE A 1 619 ? 15.802 4.386 23.305 1.00 94.56 619 ILE A N 1
ATOM 4592 C CA . ILE A 1 619 ? 15.354 5.195 24.436 1.00 94.56 619 ILE A CA 1
ATOM 4593 C C . ILE A 1 619 ? 14.061 4.574 24.952 1.00 94.56 619 ILE A C 1
ATOM 4595 O O . ILE A 1 619 ? 13.034 4.561 24.273 1.00 94.56 619 ILE A O 1
ATOM 4599 N N . THR A 1 620 ? 14.122 4.079 26.181 1.00 91.69 620 THR A N 1
ATOM 4600 C CA . THR A 1 620 ? 13.032 3.363 26.844 1.00 91.69 620 THR A CA 1
ATOM 4601 C C . THR A 1 620 ? 12.627 4.077 28.126 1.00 91.69 620 THR A C 1
ATOM 4603 O O . THR A 1 620 ? 13.430 4.793 28.734 1.00 91.69 620 THR A O 1
ATOM 4606 N N . GLU A 1 621 ? 11.388 3.865 28.570 1.00 89.69 621 GLU A N 1
ATOM 4607 C CA . GLU A 1 621 ? 10.999 4.243 29.928 1.00 89.69 621 GLU A CA 1
ATOM 4608 C C . GLU A 1 621 ? 11.884 3.512 30.938 1.00 89.69 621 GLU A C 1
ATOM 4610 O O . GLU A 1 621 ? 12.223 2.334 30.780 1.00 89.69 621 GLU A O 1
ATOM 4615 N N . ARG A 1 622 ? 12.268 4.212 32.004 1.00 91.25 622 ARG A N 1
ATOM 4616 C CA . ARG A 1 622 ? 13.108 3.615 33.032 1.00 91.25 622 ARG A CA 1
ATOM 4617 C C . ARG A 1 622 ? 12.377 2.464 33.709 1.00 91.25 622 ARG A C 1
ATOM 4619 O O . ARG A 1 622 ? 11.300 2.639 34.269 1.00 91.25 622 ARG A O 1
ATOM 4626 N N . VAL A 1 623 ? 13.026 1.303 33.792 1.00 89.81 623 VAL A N 1
ATOM 4627 C CA . VAL A 1 623 ? 12.466 0.150 34.511 1.00 89.81 623 VAL A CA 1
ATOM 4628 C C . VAL A 1 623 ? 12.391 0.463 36.008 1.00 89.81 623 VAL A C 1
ATOM 4630 O O . VAL A 1 623 ? 13.411 0.621 36.697 1.00 89.81 623 VAL A O 1
ATOM 4633 N N . ARG A 1 624 ? 11.162 0.575 36.513 1.00 85.44 624 ARG A N 1
ATOM 4634 C CA . ARG A 1 624 ? 10.836 0.823 37.924 1.00 85.44 624 ARG A CA 1
ATOM 4635 C C . ARG A 1 624 ? 10.595 -0.497 38.666 1.00 85.44 624 ARG A C 1
ATOM 4637 O O . ARG A 1 624 ? 10.599 -1.567 38.071 1.00 85.44 624 ARG A O 1
ATOM 4644 N N . ASP A 1 625 ? 10.456 -0.412 39.988 1.00 84.25 625 ASP A N 1
ATOM 4645 C CA . ASP A 1 625 ? 10.080 -1.538 40.862 1.00 84.25 625 ASP A CA 1
ATOM 4646 C C . ASP A 1 625 ? 11.021 -2.759 40.857 1.00 84.25 625 ASP A C 1
ATOM 4648 O O . ASP A 1 625 ? 10.640 -3.862 41.248 1.00 84.25 625 ASP A O 1
ATOM 4652 N N . VAL A 1 626 ? 12.286 -2.547 40.492 1.00 84.56 626 VAL A N 1
ATOM 4653 C CA . VAL A 1 626 ? 13.374 -3.526 40.628 1.00 84.56 626 VAL A CA 1
ATOM 4654 C C . VAL A 1 626 ? 14.271 -3.187 41.818 1.00 84.56 626 VAL A C 1
ATOM 4656 O O . VAL A 1 626 ? 14.495 -2.015 42.133 1.00 84.56 626 VAL A O 1
ATOM 4659 N N . ALA A 1 627 ? 14.811 -4.204 42.489 1.00 82.62 627 ALA A N 1
ATOM 4660 C CA . ALA A 1 627 ? 15.652 -4.027 43.670 1.00 82.62 627 ALA A CA 1
ATOM 4661 C C . ALA A 1 627 ? 17.082 -3.581 43.321 1.00 82.62 627 ALA A C 1
ATOM 4663 O O . ALA A 1 627 ? 17.755 -2.974 44.156 1.00 82.62 627 ALA A O 1
ATOM 4664 N N . THR A 1 628 ? 17.561 -3.882 42.108 1.00 90.88 628 THR A N 1
ATOM 4665 C CA . THR A 1 628 ? 18.919 -3.539 41.650 1.00 90.88 628 THR A CA 1
ATOM 4666 C C . THR A 1 628 ? 18.950 -3.136 40.173 1.00 90.88 628 THR A C 1
ATOM 4668 O O . THR A 1 628 ? 18.089 -3.534 39.391 1.00 90.88 628 THR A O 1
ATOM 4671 N N . ASP A 1 629 ? 19.974 -2.387 39.751 1.00 90.94 629 ASP A N 1
ATOM 4672 C CA . ASP A 1 629 ? 20.156 -2.050 38.329 1.00 90.94 629 ASP A CA 1
ATOM 4673 C C . ASP A 1 629 ? 20.471 -3.284 37.458 1.00 90.94 629 ASP A C 1
ATOM 4675 O O . ASP A 1 629 ? 20.168 -3.302 36.270 1.00 90.94 629 ASP A O 1
ATOM 4679 N N . ASP A 1 630 ? 21.036 -4.343 38.047 1.00 89.44 630 ASP A N 1
ATOM 4680 C CA . ASP A 1 630 ? 21.277 -5.630 37.377 1.00 89.44 630 ASP A CA 1
ATOM 4681 C C . ASP A 1 630 ? 19.958 -6.389 37.120 1.00 89.44 630 ASP A C 1
ATOM 4683 O O . ASP A 1 630 ? 19.842 -7.116 36.137 1.00 89.44 630 ASP A O 1
ATOM 4687 N N . GLU A 1 631 ? 18.923 -6.181 37.943 1.00 88.44 631 GLU A N 1
ATOM 4688 C CA . GLU A 1 631 ? 17.564 -6.655 37.646 1.00 88.44 631 GLU A CA 1
ATOM 4689 C C . GLU A 1 631 ? 16.919 -5.866 36.500 1.00 88.44 631 GLU A C 1
ATOM 4691 O O . GLU A 1 631 ? 16.317 -6.492 35.631 1.00 88.44 631 GLU A O 1
ATOM 4696 N N . ALA A 1 632 ? 17.109 -4.540 36.425 1.00 89.69 632 ALA A N 1
ATOM 4697 C CA . ALA A 1 632 ? 16.683 -3.751 35.256 1.00 89.69 632 ALA A CA 1
ATOM 4698 C C . ALA A 1 632 ? 17.381 -4.227 33.972 1.00 89.69 632 ALA A C 1
ATOM 4700 O O . ALA A 1 632 ? 16.750 -4.403 32.935 1.00 89.69 632 ALA A O 1
ATOM 4701 N N . LEU A 1 633 ? 18.685 -4.498 34.050 1.00 91.88 633 LEU A N 1
ATOM 4702 C CA . LEU A 1 633 ? 19.461 -5.023 32.931 1.00 91.88 633 LEU A CA 1
ATOM 4703 C C . LEU A 1 633 ? 18.941 -6.390 32.456 1.00 91.88 633 LEU A C 1
ATOM 4705 O O . LEU A 1 633 ? 18.851 -6.637 31.253 1.00 91.88 633 LEU A O 1
ATOM 4709 N N . ARG A 1 634 ? 18.570 -7.282 33.384 1.00 89.19 634 ARG A N 1
ATOM 4710 C CA . ARG A 1 634 ? 17.958 -8.576 33.039 1.00 89.19 634 ARG A CA 1
ATOM 4711 C C . ARG A 1 634 ? 16.527 -8.451 32.534 1.00 89.19 634 ARG A C 1
ATOM 4713 O O . ARG A 1 634 ? 16.136 -9.275 31.715 1.00 89.19 634 ARG A O 1
ATOM 4720 N N . PHE A 1 635 ? 15.771 -7.463 33.006 1.00 88.12 635 PHE A N 1
ATOM 4721 C CA . PHE A 1 635 ? 14.451 -7.147 32.469 1.00 88.12 635 PHE A CA 1
ATOM 4722 C C . PHE A 1 635 ? 14.567 -6.786 30.987 1.00 88.12 635 PHE A C 1
ATOM 4724 O O . PHE A 1 635 ? 13.931 -7.427 30.158 1.00 88.12 635 PHE A O 1
ATOM 4731 N N . HIS A 1 636 ? 15.475 -5.864 30.649 1.00 89.88 636 HIS A N 1
ATOM 4732 C CA . HIS A 1 636 ? 15.728 -5.487 29.258 1.00 89.88 636 HIS A CA 1
ATOM 4733 C C . HIS A 1 636 ? 16.225 -6.666 28.413 1.00 89.88 636 HIS A C 1
ATOM 4735 O O . HIS A 1 636 ? 15.752 -6.869 27.302 1.00 89.88 636 HIS A O 1
ATOM 4741 N N . LEU A 1 637 ? 17.115 -7.511 28.951 1.00 87.69 637 LEU A N 1
ATOM 4742 C CA . LEU A 1 637 ? 17.524 -8.744 28.267 1.00 87.69 637 LEU A CA 1
ATOM 4743 C C . LEU A 1 637 ? 16.346 -9.676 27.977 1.00 87.69 637 LEU A C 1
ATOM 4745 O O . LEU A 1 637 ? 16.300 -10.260 26.901 1.00 87.69 637 LEU A O 1
ATOM 4749 N N . HIS A 1 638 ? 15.450 -9.862 28.949 1.00 84.19 638 HIS A N 1
ATOM 4750 C CA . HIS A 1 638 ? 14.293 -10.738 28.807 1.00 84.19 638 HIS A CA 1
ATOM 4751 C C . HIS A 1 638 ? 13.330 -10.208 27.749 1.00 84.19 638 HIS A C 1
ATOM 4753 O O . HIS A 1 638 ? 12.763 -10.991 27.002 1.00 84.19 638 HIS A O 1
ATOM 4759 N N . ASP A 1 639 ? 13.144 -8.896 27.685 1.00 79.88 639 ASP A N 1
ATOM 4760 C CA . ASP A 1 639 ? 12.232 -8.304 26.716 1.00 79.88 639 ASP A CA 1
ATOM 4761 C C . ASP A 1 639 ? 12.831 -8.389 25.289 1.00 79.88 639 ASP A C 1
ATOM 4763 O O . ASP A 1 639 ? 12.133 -8.749 24.344 1.00 79.88 639 ASP A O 1
ATOM 4767 N N . ILE A 1 640 ? 14.155 -8.246 25.127 1.00 80.81 640 ILE A N 1
ATOM 4768 C CA . ILE A 1 640 ? 14.842 -8.433 23.830 1.00 80.81 640 ILE A CA 1
ATOM 4769 C C . ILE A 1 640 ? 14.695 -9.865 23.264 1.00 80.81 640 ILE A C 1
ATOM 4771 O O . ILE A 1 640 ? 14.794 -10.063 22.048 1.00 80.81 640 ILE A O 1
ATOM 4775 N N . VAL A 1 641 ? 14.496 -10.890 24.102 1.00 75.56 641 VAL A N 1
ATOM 4776 C CA . VAL A 1 641 ? 14.503 -12.303 23.674 1.00 75.56 641 VAL A CA 1
ATOM 4777 C C . VAL A 1 641 ? 13.087 -12.901 23.596 1.00 75.56 641 VAL A C 1
ATOM 4779 O O . VAL A 1 641 ? 12.370 -12.937 24.587 1.00 75.56 641 VAL A O 1
ATOM 4782 N N . GLU A 1 642 ? 12.703 -13.455 22.432 1.00 54.75 642 GLU A N 1
ATOM 4783 C CA . GLU A 1 642 ? 11.358 -14.038 22.172 1.00 54.75 642 GLU A CA 1
ATOM 4784 C C . GLU A 1 642 ? 10.962 -15.145 23.170 1.00 54.75 642 GLU A C 1
ATOM 4786 O O . GLU A 1 642 ? 9.787 -15.337 23.486 1.00 54.75 642 GLU A O 1
ATOM 4791 N N . SER A 1 643 ? 11.948 -15.910 23.653 1.00 55.47 643 SER A N 1
ATOM 4792 C CA . SER A 1 643 ? 11.780 -16.969 24.649 1.00 55.47 643 SER A CA 1
ATOM 4793 C C . SER A 1 643 ? 13.067 -17.130 25.458 1.00 55.47 643 SER A C 1
ATOM 4795 O O . SER A 1 643 ? 14.152 -17.177 24.880 1.00 55.47 643 SER A O 1
ATOM 4797 N N . GLY A 1 644 ? 12.972 -17.273 26.782 1.00 54.00 644 GLY A N 1
ATOM 4798 C CA . GLY A 1 644 ? 14.141 -17.495 27.648 1.00 54.00 644 GLY A CA 1
ATOM 4799 C C . GLY A 1 644 ? 14.867 -18.834 27.426 1.00 54.00 644 GLY A C 1
ATOM 4800 O O . GLY A 1 644 ? 15.932 -19.061 28.006 1.00 54.00 644 GLY A O 1
ATOM 4801 N N . ASP A 1 645 ? 14.324 -19.724 26.590 1.00 58.72 645 ASP A N 1
ATOM 4802 C CA . ASP A 1 645 ? 14.903 -21.033 26.304 1.00 58.72 645 ASP A CA 1
ATOM 4803 C C . ASP A 1 645 ? 16.172 -20.908 25.442 1.00 58.72 645 ASP A C 1
ATOM 4805 O O . ASP A 1 645 ? 16.152 -20.488 24.288 1.00 58.72 645 ASP A O 1
ATOM 4809 N N . GLY A 1 646 ? 17.314 -21.303 26.014 1.00 68.75 646 GLY A N 1
ATOM 4810 C CA . GLY A 1 646 ? 18.611 -21.338 25.329 1.00 68.75 646 GLY A CA 1
ATOM 4811 C C . GLY A 1 646 ? 19.458 -20.066 25.447 1.00 68.75 646 GLY A C 1
ATOM 4812 O O . GLY A 1 646 ? 20.606 -20.074 24.997 1.00 68.75 646 GLY A O 1
ATOM 4813 N N . VAL A 1 647 ? 18.959 -19.007 26.093 1.00 84.06 647 VAL A N 1
ATOM 4814 C CA . VAL A 1 647 ? 19.756 -17.810 26.403 1.00 84.06 647 VAL A CA 1
ATOM 4815 C C . VAL A 1 647 ? 20.774 -18.135 27.498 1.00 84.06 647 VAL A C 1
ATOM 4817 O O . VAL A 1 647 ? 20.427 -18.608 28.580 1.00 84.06 647 VAL A O 1
ATOM 4820 N N . ARG A 1 648 ? 22.054 -17.858 27.241 1.00 87.88 648 ARG A N 1
ATOM 4821 C CA . ARG A 1 648 ? 23.141 -18.025 28.213 1.00 87.88 648 ARG A CA 1
ATOM 4822 C C . ARG A 1 648 ? 23.867 -16.705 28.416 1.00 87.88 648 ARG A C 1
ATOM 4824 O O . ARG A 1 648 ? 24.508 -16.208 27.497 1.00 87.88 648 ARG A O 1
ATOM 4831 N N . VAL A 1 649 ? 23.799 -16.164 29.630 1.00 89.62 649 VAL A N 1
ATOM 4832 C CA . VAL A 1 649 ? 24.580 -14.990 30.043 1.00 89.62 649 VAL A CA 1
ATOM 4833 C C . VAL A 1 649 ? 25.975 -15.442 30.468 1.00 89.62 649 VAL A C 1
ATOM 4835 O O . VAL A 1 649 ? 26.120 -16.349 31.287 1.00 89.62 649 VAL A O 1
ATOM 4838 N N . TRP A 1 650 ? 27.000 -14.806 29.913 1.00 89.19 650 TRP A N 1
ATOM 4839 C CA . TRP A 1 650 ? 28.407 -15.138 30.149 1.00 89.19 650 TRP A CA 1
ATOM 4840 C C . TRP A 1 650 ? 29.102 -14.138 31.061 1.00 89.19 650 TRP A C 1
ATOM 4842 O O . TRP A 1 650 ? 29.942 -14.509 31.878 1.00 89.19 650 TRP A O 1
ATOM 4852 N N . ARG A 1 651 ? 28.749 -12.861 30.917 1.00 87.31 651 ARG A N 1
ATOM 4853 C CA . ARG A 1 651 ? 29.307 -11.753 31.688 1.00 87.31 651 ARG A CA 1
ATOM 4854 C C . ARG A 1 651 ? 28.199 -10.752 31.979 1.00 87.31 651 ARG A C 1
ATOM 4856 O O . ARG A 1 651 ? 27.386 -10.500 31.103 1.00 87.31 651 ARG A O 1
ATOM 4863 N N . SER A 1 652 ? 28.186 -10.195 33.184 1.00 92.19 652 SER A N 1
ATOM 4864 C CA . SER A 1 652 ? 27.409 -9.008 33.557 1.00 92.19 652 SER A CA 1
ATOM 4865 C C . SER A 1 652 ? 28.252 -8.173 34.520 1.00 92.19 652 SER A C 1
ATOM 4867 O O . SER A 1 652 ? 29.034 -8.740 35.293 1.00 92.19 652 SER A O 1
ATOM 4869 N N . GLY A 1 653 ? 28.139 -6.851 34.476 1.00 91.25 653 GLY A N 1
ATOM 4870 C CA . GLY A 1 653 ? 28.785 -5.971 35.442 1.00 91.25 653 GLY A CA 1
ATOM 4871 C C . GLY A 1 653 ? 28.602 -4.489 35.144 1.00 91.25 653 GLY A C 1
ATOM 4872 O O . GLY A 1 653 ? 28.177 -4.102 34.058 1.00 91.25 653 GLY A O 1
ATOM 4873 N N . ALA A 1 654 ? 28.956 -3.657 36.122 1.00 92.56 654 ALA A N 1
ATOM 4874 C CA . ALA A 1 654 ? 28.991 -2.212 35.948 1.00 92.56 654 ALA A CA 1
ATOM 4875 C C . ALA A 1 654 ? 30.134 -1.795 35.010 1.00 92.56 654 ALA A C 1
ATOM 4877 O O . ALA A 1 654 ? 31.219 -2.385 35.019 1.00 92.56 654 ALA A O 1
ATOM 4878 N N . VAL A 1 655 ? 29.881 -0.757 34.224 1.00 93.56 655 VAL A N 1
ATOM 4879 C CA . VAL A 1 655 ? 30.853 -0.072 33.365 1.00 93.56 655 VAL A CA 1
ATOM 4880 C C . VAL A 1 655 ? 30.695 1.438 33.559 1.00 93.56 655 VAL A C 1
ATOM 4882 O O . VAL A 1 655 ? 29.662 1.883 34.041 1.00 93.56 655 VAL A O 1
ATOM 4885 N N . GLU A 1 656 ? 31.703 2.238 33.222 1.00 90.44 656 GLU A N 1
ATOM 4886 C CA . GLU A 1 656 ? 31.648 3.700 33.379 1.00 90.44 656 GLU A CA 1
ATOM 4887 C C . GLU A 1 656 ? 31.681 4.373 32.010 1.00 90.44 656 GLU A C 1
ATOM 4889 O O . GLU A 1 656 ? 32.636 4.174 31.264 1.00 90.44 656 GLU A O 1
ATOM 4894 N N . CYS A 1 657 ? 30.669 5.183 31.685 1.00 90.56 657 CYS A N 1
ATOM 4895 C CA . CYS A 1 657 ? 30.706 6.025 30.489 1.00 90.56 657 CYS A CA 1
ATOM 4896 C C . CYS A 1 657 ? 31.510 7.298 30.768 1.00 90.56 657 CYS A C 1
ATOM 4898 O O . CYS A 1 657 ? 31.103 8.122 31.586 1.00 90.56 657 CYS A O 1
ATOM 4900 N N . GLU A 1 658 ? 32.630 7.485 30.067 1.00 91.56 658 GLU A N 1
ATOM 4901 C CA . GLU A 1 658 ? 33.625 8.530 30.376 1.00 91.56 658 GLU A CA 1
ATOM 4902 C C . GLU A 1 658 ? 33.078 9.963 30.272 1.00 91.56 658 GLU A C 1
ATOM 4904 O O . GLU A 1 658 ? 33.591 10.886 30.907 1.00 91.56 658 GLU A O 1
ATOM 4909 N N . LYS A 1 659 ? 32.051 10.158 29.442 1.00 93.38 659 LYS A N 1
ATOM 4910 C CA . LYS A 1 659 ? 31.437 11.460 29.151 1.00 93.38 659 LYS A CA 1
ATOM 4911 C C . LYS A 1 659 ? 30.156 11.723 29.948 1.00 93.38 659 LYS A C 1
ATOM 4913 O O . LYS A 1 659 ? 29.586 12.804 29.822 1.00 93.38 659 LYS A O 1
ATOM 4918 N N . LEU A 1 660 ? 29.715 10.772 30.774 1.00 92.75 660 LEU A N 1
ATOM 4919 C CA . LEU A 1 660 ? 28.552 10.923 31.647 1.00 92.75 660 LEU A CA 1
ATOM 4920 C C . LEU A 1 660 ? 28.985 11.227 33.092 1.00 92.75 660 LEU A C 1
ATOM 4922 O O . LEU A 1 660 ? 30.122 10.946 33.477 1.00 92.75 660 LEU A O 1
ATOM 4926 N N . PRO A 1 661 ? 28.097 11.795 33.932 1.00 89.81 661 PRO A N 1
ATOM 4927 C CA . PRO A 1 661 ? 28.374 11.941 35.356 1.00 89.81 661 PRO A CA 1
ATOM 4928 C C . PRO A 1 661 ? 28.748 10.587 35.987 1.00 89.81 661 PRO A C 1
ATOM 4930 O O . PRO A 1 661 ? 28.027 9.616 35.746 1.00 89.81 661 PRO A O 1
ATOM 4933 N N . PRO A 1 662 ? 29.781 10.505 36.854 1.00 82.94 662 PRO A N 1
ATOM 4934 C CA . PRO A 1 662 ? 30.215 9.241 37.469 1.00 82.94 662 PRO A CA 1
ATOM 4935 C C . PRO A 1 662 ? 29.135 8.515 38.284 1.00 82.94 662 PRO A C 1
ATOM 4937 O O . PRO A 1 662 ? 29.260 7.334 38.582 1.00 82.94 662 PRO A O 1
ATOM 4940 N N . SER A 1 663 ? 28.075 9.224 38.675 1.00 85.44 663 SER A N 1
ATOM 4941 C CA . SER A 1 663 ? 26.920 8.674 39.384 1.00 85.44 663 SER A CA 1
ATOM 4942 C C . SER A 1 663 ? 25.876 8.020 38.473 1.00 85.44 663 SER A C 1
ATOM 4944 O O . SER A 1 663 ? 24.876 7.538 38.994 1.00 85.44 663 SER A O 1
ATOM 4946 N N . THR A 1 664 ? 26.051 8.048 37.148 1.00 93.31 664 THR A N 1
ATOM 4947 C CA . THR A 1 664 ? 25.087 7.503 36.177 1.00 93.31 664 THR A CA 1
ATOM 4948 C C . THR A 1 664 ? 25.220 5.982 36.116 1.00 93.31 664 THR A C 1
ATOM 4950 O O . THR A 1 664 ? 26.241 5.495 35.619 1.00 93.31 664 THR A O 1
ATOM 4953 N N . PRO A 1 665 ? 24.231 5.202 36.593 1.00 95.00 665 PRO A N 1
ATOM 4954 C CA . PRO A 1 665 ? 24.333 3.751 36.569 1.00 95.00 665 PRO A CA 1
ATOM 4955 C C . PRO A 1 665 ? 24.413 3.251 35.130 1.00 95.00 665 PRO A C 1
ATOM 4957 O O . PRO A 1 665 ? 23.531 3.517 34.316 1.00 95.00 665 PRO A O 1
ATOM 4960 N N . THR A 1 666 ? 25.493 2.539 34.824 1.00 96.00 666 THR A N 1
ATOM 4961 C CA . THR A 1 666 ? 25.738 1.963 33.505 1.00 96.00 666 THR A CA 1
ATOM 4962 C C . THR A 1 666 ? 26.179 0.516 33.690 1.00 96.00 666 THR A C 1
ATOM 4964 O O . THR A 1 666 ? 27.101 0.225 34.456 1.00 96.00 666 THR A O 1
ATOM 4967 N N . LEU A 1 667 ? 25.498 -0.414 33.027 1.00 96.69 667 LEU A N 1
ATOM 4968 C CA . LEU A 1 667 ? 25.756 -1.842 33.154 1.00 96.69 667 LEU A CA 1
ATOM 4969 C C . LEU A 1 667 ? 25.874 -2.484 31.785 1.00 96.69 667 LEU A C 1
ATOM 4971 O O . LEU A 1 667 ? 25.251 -2.055 30.825 1.00 96.69 667 LEU A O 1
ATOM 4975 N N . HIS A 1 668 ? 26.665 -3.542 31.707 1.00 96.12 668 HIS A N 1
ATOM 4976 C CA . HIS A 1 668 ? 26.884 -4.302 30.491 1.00 96.12 668 HIS A CA 1
ATOM 4977 C C . HIS A 1 668 ? 26.727 -5.785 30.776 1.00 96.12 668 HIS A C 1
ATOM 4979 O O . HIS A 1 668 ? 27.217 -6.274 31.795 1.00 96.12 668 HIS A O 1
ATOM 4985 N N . LEU A 1 669 ? 26.103 -6.506 29.851 1.00 94.19 669 LEU A N 1
ATOM 4986 C CA . LEU A 1 669 ? 26.126 -7.958 29.827 1.00 94.19 669 LEU A CA 1
ATOM 4987 C C . LEU A 1 669 ? 26.457 -8.492 28.433 1.00 94.19 669 LEU A C 1
ATOM 4989 O O . LEU A 1 669 ? 26.168 -7.875 27.410 1.00 94.19 669 LEU A O 1
ATOM 4993 N N . VAL A 1 670 ? 27.027 -9.693 28.416 1.00 92.38 670 VAL A N 1
ATOM 4994 C CA . VAL A 1 670 ? 27.243 -10.489 27.208 1.00 92.38 670 VAL A CA 1
ATOM 4995 C C . VAL A 1 670 ? 26.445 -11.775 27.331 1.00 92.38 670 VAL A C 1
ATOM 4997 O O . VAL A 1 670 ? 26.625 -12.530 28.293 1.00 92.38 670 VAL A O 1
ATOM 5000 N N . ALA A 1 671 ? 25.582 -12.038 26.357 1.00 90.81 671 ALA A N 1
ATOM 5001 C CA . ALA A 1 671 ? 24.770 -13.241 26.282 1.00 90.81 671 ALA A CA 1
ATOM 5002 C C . ALA A 1 671 ? 24.909 -13.911 24.915 1.00 90.81 671 ALA A C 1
ATOM 5004 O O . ALA A 1 671 ? 25.242 -13.277 23.921 1.00 90.81 671 ALA A O 1
ATOM 5005 N N . THR A 1 672 ? 24.647 -15.209 24.858 1.00 88.69 672 THR A N 1
ATOM 5006 C CA . THR A 1 672 ? 24.432 -15.918 23.598 1.00 88.69 672 THR A CA 1
ATOM 5007 C C . THR A 1 672 ? 23.036 -16.489 23.570 1.00 88.69 672 THR A C 1
ATOM 5009 O O . THR A 1 672 ? 22.571 -17.012 24.582 1.00 88.69 672 THR A O 1
ATOM 5012 N N . LEU A 1 673 ? 22.414 -16.461 22.405 1.00 85.19 673 LEU A N 1
ATOM 5013 C CA . LEU A 1 673 ? 21.063 -16.953 22.198 1.00 85.19 673 LEU A CA 1
ATOM 5014 C C . LEU A 1 673 ? 20.989 -17.818 20.930 1.00 85.19 673 LEU A C 1
ATOM 5016 O O . LEU A 1 673 ? 21.728 -17.567 19.969 1.00 85.19 673 LEU A O 1
ATOM 5020 N N . PRO A 1 674 ? 20.151 -18.868 20.931 1.00 77.62 674 PRO A N 1
ATOM 5021 C CA . PRO A 1 674 ? 19.966 -19.720 19.770 1.00 77.62 674 PRO A CA 1
ATOM 5022 C C . PRO A 1 674 ? 19.313 -18.917 18.645 1.00 77.62 674 PRO A C 1
ATOM 5024 O O . PRO A 1 674 ? 18.422 -18.107 18.883 1.00 77.62 674 PRO A O 1
ATOM 5027 N N . SER A 1 675 ? 19.744 -19.155 17.409 1.00 64.50 675 SER A N 1
ATOM 5028 C CA . SER A 1 675 ? 19.003 -18.654 16.250 1.00 64.50 675 SER A CA 1
ATOM 5029 C C . SER A 1 675 ? 17.885 -19.651 15.908 1.00 64.50 675 SER A C 1
ATOM 5031 O O . SER A 1 675 ? 18.155 -20.860 15.916 1.00 64.50 675 SER A O 1
ATOM 5033 N N . PRO A 1 676 ? 16.646 -19.207 15.622 1.00 54.59 676 PRO A N 1
ATOM 5034 C CA . PRO A 1 676 ? 15.554 -20.110 15.272 1.00 54.59 676 PRO A CA 1
ATOM 5035 C C . PRO A 1 676 ? 15.927 -20.986 14.062 1.00 54.59 676 PRO A C 1
ATOM 5037 O O . PRO A 1 676 ? 16.414 -20.467 13.052 1.00 54.59 676 PRO A O 1
ATOM 5040 N N . PRO A 1 677 ? 15.718 -22.315 14.110 1.00 45.41 677 PRO A N 1
ATOM 5041 C CA . PRO A 1 677 ? 16.012 -23.174 12.970 1.00 45.41 677 PRO A CA 1
ATOM 5042 C C . PRO A 1 677 ? 15.111 -22.819 11.778 1.00 45.41 677 PRO A C 1
ATOM 5044 O O . PRO A 1 677 ? 13.886 -22.848 11.880 1.00 45.41 677 PRO A O 1
ATOM 5047 N N . ARG A 1 678 ? 15.717 -22.529 10.617 1.00 52.72 678 ARG A N 1
ATOM 5048 C CA . ARG A 1 678 ? 14.977 -22.340 9.358 1.00 52.72 678 ARG A CA 1
ATOM 5049 C C . ARG A 1 678 ? 14.287 -23.642 8.930 1.00 52.72 678 ARG A C 1
ATOM 5051 O O . ARG A 1 678 ? 14.958 -24.676 8.843 1.00 52.72 678 ARG A O 1
ATOM 5058 N N . PRO A 1 679 ? 13.009 -23.606 8.520 1.00 36.75 679 PRO A N 1
ATOM 5059 C CA . PRO A 1 679 ? 12.439 -24.670 7.708 1.00 36.75 679 PRO A CA 1
ATOM 5060 C C . PRO A 1 679 ? 13.100 -24.646 6.314 1.00 36.75 679 PRO A C 1
ATOM 5062 O O . PRO A 1 679 ? 13.006 -23.663 5.588 1.00 36.75 679 PRO A O 1
ATOM 5065 N N . SER A 1 680 ? 13.813 -25.723 5.970 1.00 45.12 680 SER A N 1
ATOM 5066 C CA . SER A 1 680 ? 14.308 -26.071 4.621 1.00 45.12 680 SER A CA 1
ATOM 5067 C C . SER A 1 680 ? 15.113 -25.008 3.839 1.00 45.12 680 SER A C 1
ATOM 5069 O O . SER A 1 680 ? 14.662 -24.499 2.817 1.00 45.12 680 SER A O 1
ATOM 5071 N N . SER A 1 681 ? 16.362 -24.753 4.240 1.00 41.81 681 SER A N 1
ATOM 5072 C CA . SER A 1 681 ? 17.365 -24.032 3.431 1.00 41.81 681 SER A CA 1
ATOM 5073 C C . SER A 1 681 ? 18.690 -24.804 3.419 1.00 41.81 681 SER A C 1
ATOM 5075 O O . SER A 1 681 ? 19.130 -25.266 4.468 1.00 41.81 681 SER A O 1
ATOM 5077 N N . THR A 1 682 ? 19.349 -24.924 2.260 1.00 41.50 682 THR A N 1
ATOM 5078 C CA . THR A 1 682 ? 20.720 -25.466 2.128 1.00 41.50 682 THR A CA 1
ATOM 5079 C C . THR A 1 682 ? 21.813 -24.417 2.379 1.00 41.50 682 THR A C 1
ATOM 5081 O O . THR A 1 682 ? 22.988 -24.775 2.447 1.00 41.50 682 THR A O 1
ATOM 5084 N N . ALA A 1 683 ? 21.455 -23.134 2.530 1.00 49.00 683 ALA A N 1
ATOM 5085 C CA . ALA A 1 683 ? 22.398 -22.064 2.853 1.00 49.00 683 ALA A CA 1
ATOM 5086 C C . ALA A 1 683 ? 22.786 -22.082 4.349 1.00 49.00 683 ALA A C 1
ATOM 5088 O O . ALA A 1 683 ? 21.904 -22.306 5.187 1.00 49.00 683 ALA A O 1
ATOM 5089 N N . PRO A 1 684 ? 24.060 -21.808 4.705 1.00 52.41 684 PRO A N 1
ATOM 5090 C CA . PRO A 1 684 ? 24.489 -21.679 6.096 1.00 52.41 684 PRO A CA 1
ATOM 5091 C C . PRO A 1 684 ? 23.730 -20.538 6.789 1.00 52.41 684 PRO A C 1
ATOM 5093 O O . PRO A 1 684 ? 23.805 -19.389 6.358 1.00 52.41 684 PRO A O 1
ATOM 5096 N N . ALA A 1 685 ? 22.993 -20.850 7.853 1.00 57.69 685 ALA A N 1
ATOM 5097 C CA . ALA A 1 685 ? 22.333 -19.870 8.716 1.00 57.69 685 ALA A CA 1
ATOM 5098 C C . ALA A 1 685 ? 23.114 -19.727 10.033 1.00 57.69 685 ALA A C 1
ATOM 5100 O O . ALA A 1 685 ? 23.818 -20.670 10.409 1.00 57.69 685 ALA A O 1
ATOM 5101 N N . PRO A 1 686 ? 23.007 -18.595 10.755 1.00 62.31 686 PRO A N 1
ATOM 5102 C CA . PRO A 1 686 ? 23.554 -18.496 12.091 1.00 62.31 686 PRO A CA 1
ATOM 5103 C C . PRO A 1 686 ? 22.919 -19.564 12.961 1.00 62.31 686 PRO A C 1
ATOM 5105 O O . PRO A 1 686 ? 21.715 -19.782 12.909 1.00 62.31 686 PRO A O 1
ATOM 5108 N N . THR A 1 687 ? 23.728 -20.242 13.757 1.00 67.69 687 THR A N 1
ATOM 5109 C CA . THR A 1 687 ? 23.224 -21.179 14.769 1.00 67.69 687 THR A CA 1
ATOM 5110 C C . THR A 1 687 ? 23.138 -20.521 16.141 1.00 67.69 687 THR A C 1
ATOM 5112 O O . THR A 1 687 ? 22.502 -21.050 17.048 1.00 67.69 687 THR A O 1
ATOM 5115 N N . LEU A 1 688 ? 23.798 -19.374 16.297 1.00 77.75 688 LEU A N 1
ATOM 5116 C CA . LEU A 1 688 ? 23.975 -18.668 17.554 1.00 77.75 688 LEU A CA 1
ATOM 5117 C C . LEU A 1 688 ? 24.134 -17.172 17.273 1.00 77.75 688 LEU A C 1
ATOM 5119 O O . LEU A 1 688 ? 24.760 -16.799 16.282 1.00 77.75 688 LEU A O 1
ATOM 5123 N N . ILE A 1 689 ? 23.613 -16.325 18.152 1.00 85.50 689 ILE A N 1
ATOM 5124 C CA . ILE A 1 689 ? 23.858 -14.882 18.135 1.00 85.50 689 ILE A CA 1
ATOM 5125 C C . ILE A 1 689 ? 24.517 -14.507 19.459 1.00 85.50 689 ILE A C 1
ATOM 5127 O O . ILE A 1 689 ? 24.051 -14.908 20.525 1.00 85.50 689 ILE A O 1
ATOM 5131 N N . LEU A 1 690 ? 25.629 -13.779 19.385 1.00 88.62 690 LEU A N 1
ATOM 5132 C CA . LEU A 1 690 ? 26.259 -13.131 20.529 1.00 88.62 690 LEU A CA 1
ATOM 5133 C C . LEU A 1 690 ? 25.670 -11.726 20.661 1.00 88.62 690 LEU A C 1
ATOM 5135 O O . LEU A 1 690 ? 25.725 -10.931 19.725 1.00 88.62 690 LEU A O 1
ATOM 5139 N N . LEU A 1 691 ? 25.123 -11.448 21.833 1.00 91.56 691 LEU A N 1
ATOM 5140 C CA . LEU A 1 691 ? 24.495 -10.199 22.222 1.00 91.56 691 LEU A CA 1
ATOM 5141 C C . LEU A 1 691 ? 25.395 -9.491 23.230 1.00 91.56 691 LEU A C 1
ATOM 5143 O O . LEU A 1 691 ? 25.693 -10.044 24.290 1.00 91.56 691 LEU A O 1
ATOM 5147 N N . SER A 1 692 ? 25.797 -8.266 22.919 1.00 94.50 692 SER A N 1
ATOM 5148 C CA . SER A 1 692 ? 26.406 -7.343 23.876 1.00 94.50 692 SER A CA 1
ATOM 5149 C C . SER A 1 692 ? 25.387 -6.247 24.176 1.00 94.50 692 SER A C 1
ATOM 5151 O O . SER A 1 692 ? 25.037 -5.474 23.288 1.00 94.50 692 SER A O 1
ATOM 5153 N N . LEU A 1 693 ? 24.876 -6.228 25.407 1.00 96.19 693 LEU A N 1
ATOM 5154 C CA . LEU A 1 693 ? 23.791 -5.354 25.848 1.00 96.19 693 LEU A CA 1
ATOM 5155 C C . LEU A 1 693 ? 24.315 -4.396 26.917 1.00 96.19 693 LEU A C 1
ATOM 5157 O O . LEU A 1 693 ? 24.788 -4.825 27.969 1.00 96.19 693 LEU A O 1
ATOM 5161 N N . LEU A 1 694 ? 24.246 -3.102 26.634 1.00 97.62 694 LEU A N 1
ATOM 5162 C CA . LEU A 1 694 ? 24.640 -2.007 27.512 1.00 97.62 694 LEU A CA 1
ATOM 5163 C C . LEU A 1 694 ? 23.382 -1.238 27.931 1.00 97.62 694 LEU A C 1
ATOM 5165 O O . LEU A 1 694 ? 22.588 -0.843 27.088 1.00 97.62 694 LEU A O 1
ATOM 5169 N N . LEU A 1 695 ? 23.223 -1.010 29.228 1.00 97.50 695 LEU A N 1
ATOM 5170 C CA . LEU A 1 695 ? 22.150 -0.224 29.826 1.00 97.50 695 LEU A CA 1
ATOM 5171 C C . LEU A 1 695 ? 22.747 1.033 30.457 1.00 97.50 695 LEU A C 1
ATOM 5173 O O . LEU A 1 695 ? 23.647 0.917 31.287 1.00 97.50 695 LEU A O 1
ATOM 5177 N N . ILE A 1 696 ? 22.221 2.207 30.114 1.00 97.50 696 ILE A N 1
ATOM 5178 C CA . ILE A 1 696 ? 22.556 3.501 30.723 1.00 97.50 696 ILE A CA 1
ATOM 5179 C C . ILE A 1 696 ? 21.286 4.051 31.369 1.00 97.50 696 ILE A C 1
ATOM 5181 O O . ILE A 1 696 ? 20.272 4.199 30.696 1.00 97.50 696 ILE A O 1
ATOM 5185 N N . ARG A 1 697 ? 21.325 4.358 32.667 1.00 95.12 697 ARG A N 1
ATOM 5186 C CA . ARG A 1 697 ? 20.119 4.705 33.431 1.00 95.12 697 ARG A CA 1
ATOM 5187 C C . ARG A 1 697 ? 20.087 6.175 33.824 1.00 95.12 697 ARG A C 1
ATOM 5189 O O . ARG A 1 697 ? 20.914 6.625 34.619 1.00 95.12 697 ARG A O 1
ATOM 5196 N N . PHE A 1 698 ? 19.078 6.909 33.368 1.00 94.06 698 PHE A N 1
ATOM 5197 C CA . PHE A 1 698 ? 18.875 8.319 33.700 1.00 94.06 698 PHE A CA 1
ATOM 5198 C C . PHE A 1 698 ? 17.707 8.490 34.668 1.00 94.06 698 PHE A C 1
ATOM 5200 O O . PHE A 1 698 ? 16.578 8.788 34.292 1.00 94.06 698 PHE A O 1
ATOM 5207 N N . ALA A 1 699 ? 17.990 8.316 35.962 1.00 89.56 699 ALA A N 1
ATOM 5208 C CA . ALA A 1 699 ? 16.965 8.375 37.007 1.00 89.56 699 ALA A CA 1
ATOM 5209 C C . ALA A 1 699 ? 16.213 9.717 37.069 1.00 89.56 699 ALA A C 1
ATOM 5211 O O . ALA A 1 699 ? 15.023 9.721 37.354 1.00 89.56 699 ALA A O 1
ATOM 5212 N N . ALA A 1 700 ? 16.886 10.840 36.796 1.00 87.62 700 ALA A N 1
ATOM 5213 C CA . ALA A 1 700 ? 16.263 12.167 36.818 1.00 87.62 700 ALA A CA 1
ATOM 5214 C C . ALA A 1 700 ? 15.371 12.445 35.594 1.00 87.62 700 ALA A C 1
ATOM 5216 O O . ALA A 1 700 ? 14.560 13.361 35.630 1.00 87.62 700 ALA A O 1
ATOM 5217 N N . GLN A 1 701 ? 15.535 11.669 34.525 1.00 91.00 701 GLN A N 1
ATOM 5218 C CA . GLN A 1 701 ? 14.797 11.785 33.267 1.00 91.00 701 GLN A CA 1
ATOM 5219 C C . GLN A 1 701 ? 13.782 10.647 33.094 1.00 91.00 701 GLN A C 1
ATOM 5221 O O . GLN A 1 701 ? 13.196 10.500 32.030 1.00 91.00 701 GLN A O 1
ATOM 5226 N N . ASP A 1 702 ? 13.649 9.783 34.104 1.00 91.69 702 ASP A N 1
ATOM 5227 C CA . ASP A 1 702 ? 12.839 8.566 34.051 1.00 91.69 702 ASP A CA 1
ATOM 5228 C C . ASP A 1 702 ? 13.035 7.725 32.777 1.00 91.69 702 ASP A C 1
ATOM 5230 O O . ASP A 1 702 ? 12.118 7.074 32.287 1.00 91.69 702 ASP A O 1
ATOM 5234 N N . SER A 1 703 ? 14.263 7.716 32.256 1.00 93.88 703 SER A N 1
ATOM 5235 C CA . SER A 1 703 ? 14.604 7.055 30.997 1.00 93.88 703 SER A CA 1
ATOM 5236 C C . SER A 1 703 ? 15.759 6.072 31.179 1.00 93.88 703 SER A C 1
ATOM 5238 O O . SER A 1 703 ? 16.700 6.328 31.938 1.00 93.88 703 SER A O 1
ATOM 5240 N N . ASP A 1 704 ? 15.707 4.956 30.461 1.00 96.12 704 ASP A N 1
ATOM 5241 C CA . ASP A 1 704 ? 16.810 4.015 30.281 1.00 96.12 704 ASP A CA 1
ATOM 5242 C C . ASP A 1 704 ? 17.220 4.030 28.794 1.00 96.12 704 ASP A C 1
ATOM 5244 O O . ASP A 1 704 ? 16.369 3.958 27.908 1.00 96.12 704 ASP A O 1
ATOM 5248 N N . ILE A 1 705 ? 18.522 4.105 28.504 1.00 96.81 705 ILE A N 1
ATOM 5249 C CA . ILE A 1 705 ? 19.056 3.864 27.158 1.00 96.81 705 ILE A CA 1
ATOM 5250 C C . ILE A 1 705 ? 19.598 2.449 27.082 1.00 96.81 705 ILE A C 1
ATOM 5252 O O . ILE A 1 705 ? 20.476 2.061 27.858 1.00 96.81 705 ILE A O 1
ATOM 5256 N N . VAL A 1 706 ? 19.110 1.709 26.096 1.00 97.19 706 VAL A N 1
ATOM 5257 C CA . VAL A 1 706 ? 19.498 0.333 25.824 1.00 97.19 706 VAL A CA 1
ATOM 5258 C C . VAL A 1 706 ? 20.295 0.300 24.525 1.00 97.19 706 VAL A C 1
ATOM 5260 O O . VAL A 1 706 ? 19.780 0.609 23.454 1.00 97.19 706 VAL A O 1
ATOM 5263 N N . VAL A 1 707 ? 21.575 -0.066 24.611 1.00 97.06 707 VAL A N 1
ATOM 5264 C CA . VAL A 1 707 ? 22.450 -0.227 23.447 1.00 97.06 707 VAL A CA 1
ATOM 5265 C C . VAL A 1 707 ? 22.731 -1.702 23.218 1.00 97.06 707 VAL A C 1
ATOM 5267 O O . VAL A 1 707 ? 23.305 -2.377 24.073 1.00 97.06 707 VAL A O 1
ATOM 5270 N N . THR A 1 708 ? 22.363 -2.197 22.043 1.00 95.56 708 THR A N 1
ATOM 5271 C CA . THR A 1 708 ? 22.477 -3.610 21.686 1.00 95.56 708 THR A CA 1
ATOM 5272 C C . THR A 1 708 ? 23.415 -3.798 20.505 1.00 95.56 708 THR A C 1
ATOM 5274 O O . THR A 1 708 ? 23.202 -3.208 19.450 1.00 95.56 708 THR A O 1
ATOM 5277 N N . ILE A 1 709 ? 24.429 -4.654 20.653 1.00 94.19 709 ILE A N 1
ATOM 5278 C CA . ILE A 1 709 ? 25.319 -5.068 19.563 1.00 94.19 709 ILE A CA 1
ATOM 5279 C C . ILE A 1 709 ? 25.106 -6.556 19.287 1.00 94.19 709 ILE A C 1
ATOM 5281 O O . ILE A 1 709 ? 25.417 -7.395 20.137 1.00 94.19 709 ILE A O 1
ATOM 5285 N N . ASN A 1 710 ? 24.596 -6.881 18.097 1.00 89.62 710 ASN A N 1
ATOM 5286 C CA . ASN A 1 710 ? 24.317 -8.258 17.683 1.00 89.62 710 ASN A CA 1
ATOM 5287 C C . ASN A 1 710 ? 25.408 -8.786 16.755 1.00 89.62 710 ASN A C 1
ATOM 5289 O O . ASN A 1 710 ? 25.726 -8.148 15.755 1.00 89.62 710 ASN A O 1
ATOM 5293 N N . VAL A 1 711 ? 25.938 -9.977 17.050 1.00 86.75 711 VAL A N 1
ATOM 5294 C CA . VAL A 1 711 ? 26.925 -10.675 16.213 1.00 86.75 711 VAL A CA 1
ATOM 5295 C C . VAL A 1 711 ? 26.440 -12.099 15.904 1.00 86.75 711 VAL A C 1
ATOM 5297 O O . VAL A 1 711 ? 26.496 -12.969 16.779 1.00 86.75 711 VAL A O 1
ATOM 5300 N N . PRO A 1 712 ? 25.976 -12.384 14.676 1.00 81.31 712 PRO A N 1
ATOM 5301 C CA . PRO A 1 712 ? 25.555 -13.722 14.274 1.00 81.31 712 PRO A CA 1
ATOM 5302 C C . PRO A 1 712 ? 26.757 -14.640 13.990 1.00 81.31 712 PRO A C 1
ATOM 5304 O O . PRO A 1 712 ? 27.685 -14.282 13.266 1.00 81.31 712 PRO A O 1
ATOM 5307 N N . PHE A 1 713 ? 26.722 -15.865 14.517 1.00 74.44 713 PHE A N 1
ATOM 5308 C CA . PHE A 1 713 ? 27.719 -16.913 14.276 1.00 74.44 713 PHE A CA 1
ATOM 5309 C C . PHE A 1 713 ? 27.179 -17.921 13.268 1.00 74.44 713 PHE A C 1
ATOM 5311 O O . PHE A 1 713 ? 26.354 -18.775 13.605 1.00 74.44 713 PHE A O 1
ATOM 5318 N N . VAL A 1 714 ? 27.674 -17.840 12.033 1.00 72.88 714 VAL A N 1
ATOM 5319 C CA . VAL A 1 714 ? 27.334 -18.765 10.946 1.00 72.88 714 VAL A CA 1
ATOM 5320 C C . VAL A 1 714 ? 28.362 -19.901 10.896 1.00 72.88 714 VAL A C 1
ATOM 5322 O O . VAL A 1 714 ? 29.558 -19.633 10.772 1.00 72.88 714 VAL A O 1
ATOM 5325 N N . PRO A 1 715 ? 27.956 -21.182 10.983 1.00 67.12 715 PRO A N 1
ATOM 5326 C CA . PRO A 1 715 ? 28.892 -22.296 10.874 1.00 67.12 715 PRO A CA 1
ATOM 5327 C C . PRO A 1 715 ? 29.723 -22.213 9.586 1.00 67.12 715 PRO A C 1
ATOM 5329 O O . PRO A 1 715 ? 29.180 -22.126 8.486 1.00 67.12 715 PRO A O 1
ATOM 5332 N N . GLY A 1 716 ? 31.050 -22.235 9.731 1.00 64.38 716 GLY A N 1
ATOM 5333 C CA . GLY A 1 716 ? 31.998 -22.107 8.618 1.00 64.38 716 GLY A CA 1
ATOM 5334 C C . GLY A 1 716 ? 32.432 -20.674 8.283 1.00 64.38 716 GLY A C 1
ATOM 5335 O O . GLY A 1 716 ? 33.336 -20.517 7.466 1.00 64.38 716 GLY A O 1
ATOM 5336 N N . SER A 1 717 ? 31.857 -19.641 8.916 1.00 61.66 717 SER A N 1
ATOM 5337 C CA . SER A 1 717 ? 32.270 -18.234 8.739 1.00 61.66 717 SER A CA 1
ATOM 5338 C C . SER A 1 717 ? 33.271 -17.736 9.792 1.00 61.66 717 SER A C 1
ATOM 5340 O O . SER A 1 717 ? 33.701 -16.584 9.737 1.00 61.66 717 SER A O 1
ATOM 5342 N N . TYR A 1 718 ? 33.630 -18.579 10.762 1.00 69.88 718 TYR A N 1
ATOM 5343 C CA . TYR A 1 718 ? 34.563 -18.275 11.846 1.00 69.88 718 TYR A CA 1
ATOM 5344 C C . TYR A 1 718 ? 35.461 -19.482 12.147 1.00 69.88 718 TYR A C 1
ATOM 5346 O O . TYR A 1 718 ? 35.051 -20.633 11.975 1.00 69.88 718 TYR A O 1
ATOM 5354 N N . ASP A 1 719 ? 36.682 -19.222 12.615 1.00 76.12 719 ASP A N 1
ATOM 5355 C CA . ASP A 1 719 ? 37.604 -20.266 13.061 1.00 76.12 719 ASP A CA 1
ATOM 5356 C C . ASP A 1 719 ? 37.162 -20.776 14.442 1.00 76.12 719 ASP A C 1
ATOM 5358 O O . ASP A 1 719 ? 37.146 -20.036 15.426 1.00 76.12 719 ASP A O 1
ATOM 5362 N N . ALA A 1 720 ? 36.778 -22.053 14.528 1.00 73.62 720 ALA A N 1
ATOM 5363 C CA . ALA A 1 720 ? 36.239 -22.642 15.759 1.00 73.62 720 ALA A CA 1
ATOM 5364 C C . ALA A 1 720 ? 37.241 -22.638 16.933 1.00 73.62 720 ALA A C 1
ATOM 5366 O O . ALA A 1 720 ? 36.829 -22.678 18.087 1.00 73.62 720 ALA A O 1
ATOM 5367 N N . GLU A 1 721 ? 38.547 -22.565 16.657 1.00 79.88 721 GLU A N 1
ATOM 5368 C CA . GLU A 1 721 ? 39.601 -22.460 17.680 1.00 79.88 721 GLU A CA 1
ATOM 5369 C C . GLU A 1 721 ? 39.649 -21.077 18.361 1.00 79.88 721 GLU A C 1
ATOM 5371 O O . GLU A 1 721 ? 40.166 -20.948 19.478 1.00 79.88 721 GLU A O 1
ATOM 5376 N N . ASP A 1 722 ? 39.081 -20.055 17.712 1.00 76.75 722 ASP A N 1
ATOM 5377 C CA . ASP A 1 722 ? 39.031 -18.675 18.202 1.00 76.75 722 ASP A CA 1
ATOM 5378 C C . ASP A 1 722 ? 37.769 -18.388 19.035 1.00 76.75 722 ASP A C 1
ATOM 5380 O O . ASP A 1 722 ? 37.628 -17.295 19.586 1.00 76.75 722 ASP A O 1
ATOM 5384 N N . VAL A 1 723 ? 36.865 -19.365 19.169 1.00 79.50 723 VAL A N 1
ATOM 5385 C CA . VAL A 1 723 ? 35.603 -19.240 19.910 1.00 79.50 723 VAL A CA 1
ATOM 5386 C C . VAL A 1 723 ? 35.587 -20.220 21.081 1.00 79.50 723 VAL A C 1
ATOM 5388 O O . VAL A 1 723 ? 35.504 -21.431 20.909 1.00 79.50 723 VAL A O 1
ATOM 5391 N N . ASP A 1 724 ? 35.653 -19.683 22.293 1.00 83.56 724 ASP A N 1
ATOM 5392 C CA . ASP A 1 724 ? 35.549 -20.410 23.558 1.00 83.56 724 ASP A CA 1
ATOM 5393 C C . ASP A 1 724 ? 34.938 -19.458 24.592 1.00 83.56 724 ASP A C 1
ATOM 5395 O O . ASP A 1 724 ? 35.638 -18.716 25.289 1.00 83.56 724 ASP A O 1
ATOM 5399 N N . PHE A 1 725 ? 33.608 -19.438 24.640 1.00 83.69 725 PHE A N 1
ATOM 5400 C CA . PHE A 1 725 ? 32.842 -18.520 25.478 1.00 83.69 725 PHE A CA 1
ATOM 5401 C C . PHE A 1 725 ? 33.118 -18.713 26.980 1.00 83.69 725 PHE A C 1
ATOM 5403 O O . PHE A 1 725 ? 33.168 -17.733 27.722 1.00 83.69 725 PHE A O 1
ATOM 5410 N N . ASP A 1 726 ? 33.394 -19.947 27.423 1.00 79.94 726 ASP A N 1
ATOM 5411 C CA . ASP A 1 726 ? 33.765 -20.253 28.814 1.00 79.94 726 ASP A CA 1
ATOM 5412 C C . ASP A 1 726 ? 35.125 -19.639 29.195 1.00 79.94 726 ASP A C 1
ATOM 5414 O O . ASP A 1 726 ? 35.380 -19.357 30.367 1.00 79.94 726 ASP A O 1
ATOM 5418 N N . LYS A 1 727 ? 35.999 -19.393 28.210 1.00 82.12 727 LYS A N 1
ATOM 5419 C CA . LYS A 1 727 ? 37.285 -18.699 28.387 1.00 82.12 727 LYS A CA 1
ATOM 5420 C C . LYS A 1 727 ? 37.262 -17.235 27.938 1.00 82.12 727 LYS A C 1
ATOM 5422 O O . LYS A 1 727 ? 38.326 -16.620 27.870 1.00 82.12 727 LYS A O 1
ATOM 5427 N N . GLY A 1 728 ? 36.090 -16.679 27.621 1.00 78.00 728 GLY A N 1
ATOM 5428 C CA . GLY A 1 728 ? 35.944 -15.298 27.151 1.00 78.00 728 GLY A CA 1
ATOM 5429 C C . GLY A 1 728 ? 36.565 -15.035 25.776 1.00 78.00 728 GLY A C 1
ATOM 5430 O O . GLY A 1 728 ? 36.957 -13.907 25.488 1.00 78.00 728 GLY A O 1
ATOM 5431 N N . LYS A 1 729 ? 36.698 -16.069 24.937 1.00 82.75 729 LYS A N 1
ATOM 5432 C CA . LYS A 1 729 ? 37.107 -15.938 23.536 1.00 82.75 729 LYS A CA 1
ATOM 5433 C C . LYS A 1 729 ? 35.865 -15.886 22.652 1.00 82.75 729 LYS A C 1
ATOM 5435 O O . LYS A 1 729 ? 35.179 -16.890 22.480 1.00 82.75 729 LYS A O 1
ATOM 5440 N N . TRP A 1 730 ? 35.588 -14.721 22.080 1.00 81.31 730 TRP A N 1
ATOM 5441 C CA . TRP A 1 730 ? 34.355 -14.454 21.331 1.00 81.31 730 TRP A CA 1
ATOM 5442 C C . TRP A 1 730 ? 34.508 -14.628 19.815 1.00 81.31 730 TRP A C 1
ATOM 5444 O O . TRP A 1 730 ? 33.633 -14.225 19.057 1.00 81.31 730 TRP A O 1
ATOM 5454 N N . GLY A 1 731 ? 35.631 -15.166 19.337 1.00 81.62 731 GLY A N 1
ATOM 5455 C CA . GLY A 1 731 ? 35.982 -15.111 17.922 1.00 81.62 731 GLY A CA 1
ATOM 5456 C C . GLY A 1 731 ? 36.216 -13.686 17.419 1.00 81.62 731 GLY A C 1
ATOM 5457 O O . GLY A 1 731 ? 35.991 -12.687 18.103 1.00 81.62 731 GLY A O 1
ATOM 5458 N N . ARG A 1 732 ? 36.656 -13.588 16.166 1.00 79.94 732 ARG A N 1
ATOM 5459 C CA . ARG A 1 732 ? 37.056 -12.322 15.538 1.00 79.94 732 ARG A CA 1
ATOM 5460 C C . ARG A 1 732 ? 35.975 -11.233 15.586 1.00 79.94 732 ARG A C 1
ATOM 5462 O O . ARG A 1 732 ? 36.284 -10.091 15.907 1.00 79.94 732 ARG A O 1
ATOM 5469 N N . LEU A 1 733 ? 34.729 -11.563 15.239 1.00 76.25 733 LEU A N 1
ATOM 5470 C CA . LEU A 1 733 ? 33.633 -10.583 15.215 1.00 76.25 733 LEU A CA 1
ATOM 5471 C C . LEU A 1 733 ? 33.171 -10.198 16.625 1.00 76.25 733 LEU A C 1
ATOM 5473 O O . LEU A 1 733 ? 32.860 -9.035 16.862 1.00 76.25 733 LEU A O 1
ATOM 5477 N N . GLY A 1 734 ? 33.203 -11.132 17.579 1.00 82.31 734 GLY A N 1
ATOM 5478 C CA . GLY A 1 734 ? 32.929 -10.817 18.977 1.00 82.31 734 GLY A CA 1
ATOM 5479 C C . GLY A 1 734 ? 33.988 -9.891 19.587 1.00 82.31 734 GLY A C 1
ATOM 5480 O O . GLY A 1 734 ? 33.640 -8.946 20.282 1.00 82.31 734 GLY A O 1
ATOM 5481 N N . GLU A 1 735 ? 35.272 -10.069 19.254 1.00 85.19 735 GLU A N 1
ATOM 5482 C CA . GLU A 1 735 ? 36.330 -9.124 19.655 1.00 85.19 735 GLU A CA 1
ATOM 5483 C C . GLU A 1 735 ? 36.127 -7.720 19.055 1.00 85.19 735 GLU A C 1
ATOM 5485 O O . GLU A 1 735 ? 36.434 -6.717 19.700 1.00 85.19 735 GLU A O 1
ATOM 5490 N N . VAL A 1 736 ? 35.597 -7.625 17.830 1.00 84.25 736 VAL A N 1
ATOM 5491 C CA . VAL A 1 736 ? 35.223 -6.336 17.226 1.00 84.25 736 VAL A CA 1
ATOM 5492 C C . VAL A 1 736 ? 34.047 -5.708 17.975 1.00 84.25 736 VAL A C 1
ATOM 5494 O O . VAL A 1 736 ? 34.114 -4.522 18.287 1.00 84.25 736 VAL A O 1
ATOM 5497 N N . ALA A 1 737 ? 33.015 -6.481 18.322 1.00 87.50 737 ALA A N 1
ATOM 5498 C CA . ALA A 1 737 ? 31.886 -5.989 19.112 1.00 87.50 737 ALA A CA 1
ATOM 5499 C C . ALA A 1 737 ? 32.317 -5.465 20.492 1.00 87.50 737 ALA A C 1
ATOM 5501 O O . ALA A 1 737 ? 31.821 -4.431 20.934 1.00 87.50 737 ALA A O 1
ATOM 5502 N N . GLU A 1 738 ? 33.297 -6.105 21.133 1.00 88.25 738 GLU A N 1
ATOM 5503 C CA . GLU A 1 738 ? 33.880 -5.614 22.386 1.00 88.25 738 GLU A CA 1
ATOM 5504 C C . GLU A 1 738 ? 34.575 -4.257 22.204 1.00 88.25 738 GLU A C 1
ATOM 5506 O O . GLU A 1 738 ? 34.328 -3.341 22.987 1.00 88.25 738 GLU A O 1
ATOM 5511 N N . LYS A 1 739 ? 35.361 -4.076 21.133 1.00 90.50 739 LYS A N 1
ATOM 5512 C CA . LYS A 1 739 ? 35.978 -2.775 20.808 1.00 90.50 739 LYS A CA 1
ATOM 5513 C C . LYS A 1 739 ? 34.942 -1.695 20.498 1.00 90.50 739 LYS A C 1
ATOM 5515 O O . LYS A 1 739 ? 35.132 -0.542 20.876 1.00 90.50 739 LYS A O 1
ATOM 5520 N N . ILE A 1 740 ? 33.863 -2.050 19.797 1.00 92.75 740 ILE A N 1
ATOM 5521 C CA . ILE A 1 740 ? 32.748 -1.133 19.524 1.00 92.75 740 ILE A CA 1
ATOM 5522 C C . ILE A 1 740 ? 32.117 -0.701 20.845 1.00 92.75 740 ILE A C 1
ATOM 5524 O O . ILE A 1 740 ? 31.965 0.492 21.078 1.00 92.75 740 ILE A O 1
ATOM 5528 N N . ARG A 1 741 ? 31.819 -1.650 21.736 1.00 93.81 741 ARG A N 1
ATOM 5529 C CA . ARG A 1 741 ? 31.254 -1.379 23.061 1.00 93.81 741 ARG A CA 1
ATOM 5530 C C . ARG A 1 741 ? 32.163 -0.479 23.897 1.00 93.81 741 ARG A C 1
ATOM 5532 O O . ARG A 1 741 ? 31.678 0.485 24.478 1.00 93.81 741 ARG A O 1
ATOM 5539 N N . GLU A 1 742 ? 33.467 -0.753 23.940 1.00 94.06 742 GLU A N 1
ATOM 5540 C CA . GLU A 1 742 ? 34.450 0.104 24.623 1.00 94.06 742 GLU A CA 1
ATOM 5541 C C . GLU A 1 742 ? 34.460 1.523 24.047 1.00 94.06 742 GLU A C 1
ATOM 5543 O O . GLU A 1 742 ? 34.475 2.500 24.797 1.00 94.06 742 GLU A O 1
ATOM 5548 N N . ARG A 1 743 ? 34.390 1.656 22.718 1.00 95.38 743 ARG A N 1
ATOM 5549 C CA . ARG A 1 743 ? 34.358 2.967 22.073 1.00 95.38 743 ARG A CA 1
ATOM 5550 C C . ARG A 1 743 ? 33.060 3.720 22.338 1.00 95.38 743 ARG A C 1
ATOM 5552 O O . ARG A 1 743 ? 33.132 4.916 22.613 1.00 95.38 743 ARG A O 1
ATOM 5559 N N . VAL A 1 744 ? 31.913 3.041 22.300 1.00 96.12 744 VAL A N 1
ATOM 5560 C CA . VAL A 1 744 ? 30.609 3.613 22.664 1.00 96.12 744 VAL A CA 1
ATOM 5561 C C . VAL A 1 744 ? 30.683 4.160 24.085 1.00 96.12 744 VAL A C 1
ATOM 5563 O O . VAL A 1 744 ? 30.485 5.350 24.282 1.00 96.12 744 VAL A O 1
ATOM 5566 N N . VAL A 1 745 ? 31.102 3.349 25.057 1.00 95.00 745 VAL A N 1
ATOM 5567 C CA . VAL A 1 745 ? 31.228 3.768 26.464 1.00 95.00 745 VAL A CA 1
ATOM 5568 C C . VAL A 1 745 ? 32.190 4.960 26.643 1.00 95.00 745 VAL A C 1
ATOM 5570 O O . VAL A 1 745 ? 31.909 5.870 27.422 1.00 95.00 745 VAL A O 1
ATOM 5573 N N . GLY A 1 746 ? 33.296 5.013 25.894 1.00 95.19 746 GLY A N 1
ATOM 5574 C CA . GLY A 1 746 ? 34.259 6.123 25.962 1.00 95.19 746 GLY A CA 1
ATOM 5575 C C . GLY A 1 746 ? 33.844 7.410 25.229 1.00 95.19 746 GLY A C 1
ATOM 5576 O O . GLY A 1 746 ? 34.472 8.452 25.416 1.00 95.19 746 GLY A O 1
ATOM 5577 N N . SER A 1 747 ? 32.821 7.364 24.372 1.00 97.19 747 SER A N 1
ATOM 5578 C CA . SER A 1 747 ? 32.426 8.499 23.517 1.00 97.19 747 SER A CA 1
ATOM 5579 C C . SER A 1 747 ? 30.973 8.944 23.670 1.00 97.19 747 SER A C 1
ATOM 5581 O O . SER A 1 747 ? 30.651 10.029 23.200 1.00 97.19 747 SER A O 1
ATOM 5583 N N . PHE A 1 748 ? 30.126 8.151 24.331 1.00 97.50 748 PHE A N 1
ATOM 5584 C CA . PHE A 1 748 ? 28.702 8.421 24.502 1.00 97.50 748 PHE A CA 1
ATOM 5585 C C . PHE A 1 748 ? 28.459 9.681 25.339 1.00 97.50 748 PHE A C 1
ATOM 5587 O O . PHE A 1 748 ? 28.646 9.678 26.555 1.00 97.50 748 PHE A O 1
ATOM 5594 N N . GLU A 1 749 ? 28.012 10.751 24.692 1.00 96.88 749 GLU A N 1
ATOM 5595 C CA . GLU A 1 749 ? 27.808 12.071 25.280 1.00 96.88 749 GLU A CA 1
ATOM 5596 C C . GLU A 1 749 ? 26.375 12.547 25.024 1.00 96.88 749 GLU A C 1
ATOM 5598 O O . GLU A 1 749 ? 25.930 12.613 23.880 1.00 96.88 749 GLU A O 1
ATOM 5603 N N . VAL A 1 750 ? 25.658 12.927 26.084 1.00 95.94 750 VAL A N 1
ATOM 5604 C CA . VAL A 1 750 ? 24.362 13.610 25.965 1.00 95.94 750 VAL A CA 1
ATOM 5605 C C . VAL A 1 750 ? 24.615 15.113 25.870 1.00 95.94 750 VAL A C 1
ATOM 5607 O O . VAL A 1 750 ? 25.092 15.725 26.831 1.00 95.94 750 VAL A O 1
ATOM 5610 N N . ARG A 1 751 ? 24.284 15.713 24.725 1.00 94.44 751 ARG A N 1
ATOM 5611 C CA . ARG A 1 751 ? 24.388 17.160 24.484 1.00 94.44 751 ARG A CA 1
ATOM 5612 C C . ARG A 1 751 ? 23.098 17.898 24.816 1.00 94.44 751 ARG A C 1
ATOM 5614 O O . ARG A 1 751 ? 23.160 18.993 25.374 1.00 94.44 751 ARG A O 1
ATOM 5621 N N . GLU A 1 752 ? 21.947 17.293 24.529 1.00 92.81 752 GLU A N 1
ATOM 5622 C CA . GLU A 1 752 ? 20.633 17.903 24.751 1.00 92.81 752 GLU A CA 1
ATOM 5623 C C . GLU A 1 752 ? 19.764 17.034 25.662 1.00 92.81 752 GLU A C 1
ATOM 5625 O O . GLU A 1 752 ? 19.091 16.101 25.237 1.00 92.81 752 GLU A O 1
ATOM 5630 N N . TRP A 1 753 ? 19.743 17.376 26.951 1.00 90.81 753 TRP A N 1
ATOM 5631 C CA . TRP A 1 753 ? 18.960 16.651 27.960 1.00 90.81 753 TRP A CA 1
ATOM 5632 C C . TRP A 1 753 ? 17.442 16.812 27.805 1.00 90.81 753 TRP A C 1
ATOM 5634 O O . TRP A 1 753 ? 16.695 16.014 28.361 1.00 90.81 753 TRP A O 1
ATOM 5644 N N . GLY A 1 754 ? 16.988 17.803 27.027 1.00 85.38 754 GLY A N 1
ATOM 5645 C CA . GLY A 1 754 ? 15.572 17.974 26.682 1.00 85.38 754 GLY A CA 1
ATOM 5646 C C . GLY A 1 754 ? 14.999 16.822 25.850 1.00 85.38 754 GLY A C 1
ATOM 5647 O O . GLY A 1 754 ? 13.782 16.686 25.781 1.00 85.38 754 GLY A O 1
ATOM 5648 N N . LEU A 1 755 ? 15.860 15.968 25.280 1.00 88.62 755 LEU A N 1
ATOM 5649 C CA . LEU A 1 755 ? 15.473 14.749 24.567 1.00 88.62 755 LEU A CA 1
ATOM 5650 C C . LEU A 1 755 ? 14.583 13.821 25.405 1.00 88.62 755 LEU A C 1
ATOM 5652 O O . LEU A 1 755 ? 13.690 13.181 24.865 1.00 88.62 755 LEU A O 1
ATOM 5656 N N . PHE A 1 756 ? 14.812 13.762 26.717 1.00 84.38 756 PHE A N 1
ATOM 5657 C CA . PHE A 1 756 ? 14.119 12.834 27.613 1.00 84.38 756 PHE A CA 1
ATOM 5658 C C . PHE A 1 756 ? 12.864 13.432 28.279 1.00 84.38 756 PHE A C 1
ATOM 5660 O O . PHE A 1 756 ? 12.293 12.816 29.173 1.00 84.38 756 PHE A O 1
ATOM 5667 N N . GLY A 1 757 ? 12.436 14.634 27.867 1.00 67.25 757 GLY A N 1
ATOM 5668 C CA . GLY A 1 757 ? 11.334 15.374 28.493 1.00 67.25 757 GLY A CA 1
ATOM 5669 C C . GLY A 1 757 ? 11.739 16.150 29.758 1.00 67.25 757 GLY A C 1
ATOM 5670 O O . GLY A 1 757 ? 12.796 15.926 30.349 1.00 67.25 757 GLY A O 1
ATOM 5671 N N . GLU A 1 758 ? 10.911 17.117 30.171 1.00 49.16 758 GLU A N 1
ATOM 5672 C CA . GLU A 1 758 ? 11.065 17.793 31.467 1.00 49.16 758 GLU A CA 1
ATOM 5673 C C . GLU A 1 758 ? 10.573 16.842 32.570 1.00 49.16 758 GLU A C 1
ATOM 5675 O O . GLU A 1 758 ? 9.373 16.605 32.693 1.00 49.16 758 GLU A O 1
ATOM 5680 N N . GLY A 1 759 ? 11.492 16.261 33.347 1.00 45.44 759 GLY A N 1
ATOM 5681 C CA . GLY A 1 759 ? 11.126 15.547 34.573 1.00 45.44 759 GLY A CA 1
ATOM 5682 C C . GLY A 1 759 ? 10.469 16.508 35.571 1.00 45.44 759 GLY A C 1
ATOM 5683 O O . GLY A 1 759 ? 10.953 17.631 35.730 1.00 45.44 759 GLY A O 1
ATOM 5684 N N . GLU A 1 760 ? 9.370 16.085 36.206 1.00 35.22 760 GLU A N 1
ATOM 5685 C CA . GLU A 1 760 ? 8.701 16.835 37.289 1.00 35.22 760 GLU A CA 1
ATOM 5686 C C . GLU A 1 760 ? 9.623 17.158 38.477 1.00 35.22 760 GLU A C 1
ATOM 5688 O O . GLU A 1 760 ? 10.429 16.283 38.885 1.00 35.22 760 GLU A O 1
#

Sequence (760 aa):
MKAFAVASTALAAATFFAASAVAATSADPIVIKGSKFFYKTNGTEFFIKGIAYQQDVGGNGSTTVGSSTFTDPLADPVGCKRDIPLLQQLSTNTIRVYAINASQDHSQCMQMLQDAGIYLIADLSQPTISINRDTPQWNDEVYKQYTSVVDALQNYTNVLGFFAGNEVANSVNTTGASAFVKAAVRDMKAYIKQQNYRAIGVGYATADVSDIRIQLADYFNCGPAADAIDFWGYNIYSWCGNSSYSLSGYETRTEEFANYTVPAFFAEYGCNTVEPRDFTEVAALFGPDMTSVWSGGIVYEYFQEANNYGLVQINGDTASKLPDFTAYSSQIAMVTPSAVNSASYTATNTVARACPTTGVAWEAATALPPTPNQQLCSCMLPALSCIAKPNSNDTAVESLFAEVCGLVQGVCDGITANGTTGVYGAYSVCNGTEQLSWAFNAYYQNQKGTQNNDACDFNGAATTQAAASPTGSCSSLISQAGSAGTGTVTSVPSGTGSGSGSSSSGKATATKKGAAGMVTVPSFSFGMLSLGVYVMAAAMYNPTPSVLEKAEEPRDSCSTKERKKQSMDVHFKHTELFGGAIVVDLPEGFRDVSTIRQVPDNQEVYLDAAGFTSIIFDITERVRDVATDDEALRFHLHDIVESGDGVRVWRSGAVECEKLPPSTPTLHLVATLPSPPRPSSTAPAPTLILLSLLLIRFAAQDSDIVVTINVPFVPGSYDAEDVDFDKGKWGRLGEVAEKIRERVVGSFEVREWGLFGEGE

Secondary structure (DSSP, 8-state):
--------------------------PPPEEEETTEEEETTT-BB--EEEEE--BS-BGGGBPPTT----B-GGG-HHHHHHHHHHHHHTT--EEEES---TTS--HHHHHHHHHTT-EEEEES-BTTBS--SSS----HHHHHHHHHHHHHHTT-TTEEEEEEEESS--SGGGGGGHHHHHHHHHHHHHHHHHTT----EEEEEEE--TTTHHHHHHHHHSS-TTTS-S-EEEE-----SS--TTTTSHHHHHHHHTT-SS-EEEEEE---SSSS---THHHHHTSTTTTTTEEEEEES-SB--TTS--SEEEETTEEEE-HHHHHHHHHHTT----PPBTTT------SPPPPPPPBTTB---SS-PPPP-HHHHHHHHHH-SEEEPP---HHHHHHHHHHHHHHSTTTTGGG-EETTTTEE-TTTTS-HHHHHHHHHHHHHHHTTTS--GGGGTTTTTEEE-PPPPP-HHHHHHHHHH-TTS-SPP-PPP-S-----------------------------------S----SSTTS-------------------------------EEEEEEGGGTEEEEEETTEEEGGGTS---TTEEEEEETTS--EEEEEEEE---S-SSHHHHHHHHHHHHSS-STT-EEEEEEE---TTS-TTS-EEEEEEEEEPPPPSS--S---SEEEEEEEEEEEGGGTEEEEEEEEEEE-TTSS-GGGEEGGGTEEHHHHHHHHHHHHHHHHH-EES-GGGG----